Protein AF-0000000067181000 (afdb_homodimer)

pLDDT: mean 77.11, std 27.82, range [16.59, 97.94]

Foldseek 3Di:
DKDWAWAADVHTDIWIWAWDDDDQKIKIWIDDPPFIWIDIDGPVVQQVVQCVVPVPDRDDPVNCCVFRPNVPPQWDKYWDADDQGIWIKTWDADVNDIGITIDGIHTDDPVCCVVPPVLVVLVVVLVVVVVLVVVLVVLQVVVVVVVVCVVVPDDDPDCVPPDDRDDPVCCVVVPPDDDPDDPDDVVVQSVDPVSSVVSCVVSVNDDDPVPPPVPCCVVPCPVPPDPPPPDDDDDDDDDDDDDDDDDDDDDDDDDPDDDDD/DKDWAWAADVHTDIWIWAWDDDDQKIKIWIDDPPFIWIDIDGPVVQQVVQCVVPVVDRDDPVNCCVFRPNVPPQWDKYWDADDQGIWIKTWDADVNDIGITIDGIHTDDPVCCVVPPVLVVLVVVLVVVVVLVVVLVVLQVVVVVVVVCVVVPDDDPDCPPPDDRDDPVCCVVVPPDDDPDDPDDVVVQSVDPVSSVVSCVVSVNDDPPVPPPVPCCVVPCPVPPDPPPPDDDDDPDDDDDDDDDDDDDDDDDDCPDDDDD

Organism: Anopheles gambiae (NCBI:txid7165)

Sequence (522 aa):
MTDFCELTLNRKGFYGVDFSKDFDRIKCVVFDMEGLWMEELPVATLIKRQKERNPTMDCTEALIDQTLLEAGCSGNYSATIAEAGVHFTAKYYLENYPITFQFFLVPARAQGISCHYIKPLWRTVLLQYAQIRALAEELKRKDAEIAQYQAEGARLNRTSVQTVPFDEQTFRHEFPMKLPKQSIRIEHLLESSVHRGRLMKTLDIEETGMDGSAKSKARLSIPTTQSISSPSRRKKKRARILAPTDLTKQNIEYDNEEDDSMTDFCELTLNRKGFYGVDFSKDFDRIKCVVFDMEGLWMEELPVATLIKRQKERNPTMDCTEALIDQTLLEAGCSGNYSATIAEAGVHFTAKYYLENYPITFQFFLVPARAQGISCHYIKPLWRTVLLQYAQIRALAEELKRKDAEIAQYQAEGARLNRTSVQTVPFDEQTFRHEFPMKLPKQSIRIEHLLESSVHRGRLMKTLDIEETGMDGSAKSKARLSIPTTQSISSPSRRKKKRARILAPTDLTKQNIEYDNEEDDS

InterPro domains:
  IPR052287 Non-homologous end-joining factor [PTHR32235] (29-217)

Radius of gyration: 38.2 Å; Cα contacts (8 Å, |Δi|>4): 686; chains: 2; bounding box: 162×99×107 Å

Solvent-accessible surface area (backbone atoms only — not comparable to full-atom values): 31073 Å² total; per-residue (Å²): 71,36,36,64,41,74,43,46,67,99,52,78,43,66,29,35,39,26,34,44,72,61,91,62,31,36,35,44,38,38,33,51,70,64,48,46,28,36,37,75,44,44,48,67,56,53,38,51,54,35,31,74,73,38,72,85,50,87,71,48,72,67,54,46,44,54,44,64,48,60,44,60,80,66,61,47,68,48,51,42,77,47,95,81,31,34,44,33,36,43,34,36,70,57,96,85,39,79,44,65,46,77,45,70,23,28,72,52,50,58,66,49,42,14,64,46,44,49,43,45,49,51,52,49,42,53,51,43,51,51,48,43,52,52,50,54,52,52,42,52,43,49,42,49,32,51,49,47,40,45,72,73,67,47,74,72,88,69,64,87,48,62,76,78,80,84,50,70,68,58,51,67,73,62,45,58,60,54,75,65,94,59,68,46,47,62,69,61,32,58,71,35,68,66,36,42,51,51,49,31,60,77,65,62,48,50,70,73,50,75,70,62,64,78,64,69,66,69,65,70,68,60,73,73,67,76,75,72,79,73,79,78,83,75,85,84,87,76,86,74,86,73,83,83,89,81,89,75,89,89,81,92,76,91,77,88,87,81,92,86,134,69,37,37,64,41,76,43,45,66,100,52,79,43,67,30,36,38,26,33,42,72,61,92,61,30,36,35,43,38,39,33,51,70,63,49,45,29,36,39,72,45,44,49,66,57,52,38,51,56,35,32,73,75,38,71,87,49,88,69,48,70,66,54,47,44,55,43,63,48,60,45,60,80,63,62,46,69,48,51,43,78,47,96,81,31,33,42,34,37,44,33,37,69,58,96,83,40,79,44,64,45,78,45,70,24,26,72,54,51,58,67,50,42,16,64,47,44,48,45,44,50,51,53,48,41,54,52,44,50,53,47,40,53,52,49,53,51,50,42,51,45,48,42,50,32,49,50,48,40,45,72,74,68,47,73,70,88,69,63,86,49,63,73,78,80,81,50,70,67,57,52,67,74,62,45,55,59,54,74,65,95,58,67,45,47,60,70,61,32,57,71,37,68,67,36,42,52,53,48,32,60,76,66,62,48,52,70,75,52,75,71,65,62,78,65,69,68,70,66,72,68,62,71,75,66,75,77,71,78,71,77,76,81,77,78,80,80,83,79,77,84,81,80,90,88,77,94,88,83,86,79,93,84,82,83,78,86,78,85,81,132

Secondary structure (DSSP, 8-state):
-EEEEEEESSSEEEEEEEEEEETTEEEEEEE-SS-EEEEEEEHHHHHHHHHHH-TTS---HHHHIIIIITSTT--EEEEEEETTEEEEEEEEEETTEEEEEEEEEEE--HHHHIIIIIHHHHHHHHHHHHHHHHHHHHHHHHHHHHHHHHHTT---S-GGG--PPP-HHHHHHS-SEEPPP-SS-HHHHHH-HHHHHHHHHHTT-EESSTT--------------------------------------------------/-EEEEEEESSSEEEEEEEEEEETTEEEEEEE-SS-EEEEEEEHHHHHHHHHHH-TTS---HHHHIIIIITSTT--EEEEEEETTEEEEEEEEEETTEEEEEEEEEEE--HHHHIIIIIHHHHHHHHHHHHHHHHHHHHHHHHHHHHHHHHHTT---S-GGG--PPP-HHHHHHT-SEEPPP-SS-HHHHHH-HHHHHHHHHHTT-EESSTT--------------------------------------------------

Nearest PDB structures (foldseek):
  3sr2-assembly3_D  TM=6.216E-01  e=6.158E-11  Homo sapiens
  2qm4-assembly2_D  TM=6.131E-01  e=8.178E-11  Homo sapiens
  3sr2-assembly5_H  TM=6.133E-01  e=1.527E-10  Homo sapiens
  7lt3-assembly1_H  TM=6.279E-01  e=1.246E-09  Homo sapiens
  3sr2-assembly5_G  TM=6.006E-01  e=1.752E-09  Homo sapiens

Structure (mmCIF, N/CA/C/O backbone):
data_AF-0000000067181000-model_v1
#
loop_
_entity.id
_entity.type
_entity.pdbx_description
1 polymer 'XLF-like N-terminal domain-containing protein'
#
loop_
_atom_site.group_PDB
_atom_site.id
_atom_site.type_symbol
_atom_site.label_atom_id
_atom_site.label_alt_id
_atom_site.label_comp_id
_atom_site.label_asym_id
_atom_site.label_entity_id
_atom_site.label_seq_id
_atom_site.pdbx_PDB_ins_code
_atom_site.Cartn_x
_atom_site.Cartn_y
_atom_site.Cartn_z
_atom_site.occupancy
_atom_site.B_iso_or_equiv
_atom_site.auth_seq_id
_atom_site.auth_comp_id
_atom_site.auth_asym_id
_atom_site.auth_atom_id
_atom_site.pdbx_PDB_model_num
ATOM 1 N N . MET A 1 1 ? 17.562 2.486 -5.086 1 66.69 1 MET A N 1
ATOM 2 C CA . MET A 1 1 ? 16.719 3.412 -5.844 1 66.69 1 MET A CA 1
ATOM 3 C C . MET A 1 1 ? 15.75 2.656 -6.746 1 66.69 1 MET A C 1
ATOM 5 O O . MET A 1 1 ? 16.094 1.607 -7.293 1 66.69 1 MET A O 1
ATOM 9 N N . THR A 1 2 ? 14.461 2.973 -6.676 1 82.38 2 THR A N 1
ATOM 10 C CA . THR A 1 2 ? 13.438 2.297 -7.461 1 82.38 2 THR A CA 1
ATOM 11 C C . THR A 1 2 ? 12.938 3.199 -8.586 1 82.38 2 THR A C 1
ATOM 13 O O . THR A 1 2 ? 12.602 4.363 -8.359 1 82.38 2 THR A O 1
ATOM 16 N N . ASP A 1 3 ? 13.156 2.781 -9.844 1 88.31 3 ASP A N 1
ATOM 17 C CA . ASP A 1 3 ? 12.672 3.471 -11.039 1 88.31 3 ASP A CA 1
ATOM 18 C C . ASP A 1 3 ? 11.375 2.848 -11.539 1 88.31 3 ASP A C 1
ATOM 20 O O . ASP A 1 3 ? 11.078 1.688 -11.242 1 88.31 3 ASP A O 1
ATOM 24 N N . PHE A 1 4 ? 10.539 3.59 -12.203 1 91.94 4 PHE A N 1
ATOM 25 C CA . PHE A 1 4 ? 9.336 3.123 -12.875 1 91.94 4 PHE A CA 1
ATOM 26 C C . PHE A 1 4 ? 9.32 3.576 -14.336 1 91.94 4 PHE A C 1
ATOM 28 O O . PHE A 1 4 ? 8.93 4.707 -14.633 1 91.94 4 PHE A O 1
ATOM 35 N N . CYS A 1 5 ? 9.68 2.668 -15.195 1 90.44 5 CYS A N 1
ATOM 36 C CA . CYS A 1 5 ? 9.977 3.039 -16.578 1 90.44 5 CYS A CA 1
ATOM 37 C C . CYS A 1 5 ? 9.289 2.09 -17.547 1 90.44 5 CYS A C 1
ATOM 39 O O . CYS A 1 5 ? 8.703 1.089 -17.141 1 90.44 5 CYS A O 1
ATOM 41 N N . GLU A 1 6 ? 9.305 2.529 -18.766 1 92.38 6 GLU A N 1
ATOM 42 C CA . GLU A 1 6 ? 8.695 1.71 -19.812 1 92.38 6 GLU A CA 1
ATOM 43 C C . GLU A 1 6 ? 9.633 0.593 -20.266 1 92.38 6 GLU A C 1
ATOM 45 O O . GLU A 1 6 ? 10.812 0.837 -20.531 1 92.38 6 GLU A O 1
ATOM 50 N N . LEU A 1 7 ? 9.141 -0.606 -20.203 1 91.5 7 LEU A N 1
ATOM 51 C CA . LEU A 1 7 ? 9.875 -1.781 -20.672 1 91.5 7 LEU A CA 1
ATOM 52 C C . LEU A 1 7 ? 8.953 -2.725 -21.438 1 91.5 7 LEU A C 1
ATOM 54 O O . LEU A 1 7 ? 7.727 -2.584 -21.375 1 91.5 7 LEU A O 1
ATOM 58 N N . THR A 1 8 ? 9.609 -3.541 -22.219 1 87.69 8 THR A N 1
ATOM 59 C CA . THR A 1 8 ? 8.859 -4.609 -22.875 1 87.69 8 THR A CA 1
ATOM 60 C C . THR A 1 8 ? 9.305 -5.977 -22.359 1 87.69 8 THR A C 1
ATOM 62 O O . THR A 1 8 ? 10.438 -6.402 -22.609 1 87.69 8 THR A O 1
ATOM 65 N N . LEU A 1 9 ? 8.555 -6.594 -21.594 1 86.31 9 LEU A N 1
ATOM 66 C CA . LEU A 1 9 ? 8.766 -7.969 -21.156 1 86.31 9 LEU A CA 1
ATOM 67 C C . LEU A 1 9 ? 7.734 -8.906 -21.781 1 86.31 9 LEU A C 1
ATOM 69 O O . LEU A 1 9 ? 7.738 -9.125 -22.984 1 86.31 9 LEU A O 1
ATOM 73 N N . ASN A 1 10 ? 6.652 -9.312 -21.031 1 76.75 10 ASN A N 1
ATOM 74 C CA . ASN A 1 10 ? 5.539 -10.047 -21.625 1 76.75 10 ASN A CA 1
ATOM 75 C C . ASN A 1 10 ? 4.625 -9.133 -22.422 1 76.75 10 ASN A C 1
ATOM 77 O O . ASN A 1 10 ? 4.066 -9.539 -23.438 1 76.75 10 ASN A O 1
ATOM 81 N N . ARG A 1 11 ? 4.609 -7.941 -22.016 1 82.12 11 ARG A N 1
ATOM 82 C CA . ARG A 1 11 ? 3.879 -6.871 -22.688 1 82.12 11 ARG A CA 1
ATOM 83 C C . ARG A 1 11 ? 4.586 -5.531 -22.516 1 82.12 11 ARG A C 1
ATOM 85 O O . ARG A 1 11 ? 5.379 -5.359 -21.578 1 82.12 11 ARG A O 1
ATOM 92 N N . LYS A 1 12 ? 4.328 -4.75 -23.469 1 88 12 LYS A N 1
ATOM 93 C CA . LYS A 1 12 ? 4.836 -3.391 -23.328 1 88 12 LYS A CA 1
ATOM 94 C C . LYS A 1 12 ? 4.07 -2.631 -22.25 1 88 12 LYS A C 1
ATOM 96 O O . LYS A 1 12 ? 2.838 -2.65 -22.219 1 88 12 LYS A O 1
ATOM 101 N N . GLY A 1 13 ? 4.77 -2.072 -21.297 1 91.38 13 GLY A N 1
ATOM 102 C CA . GLY A 1 13 ? 4.152 -1.331 -20.203 1 91.38 13 GLY A CA 1
ATOM 103 C C . GLY A 1 13 ? 5.16 -0.734 -19.234 1 91.38 13 GLY A C 1
ATOM 104 O O . GLY A 1 13 ? 6.34 -0.604 -19.562 1 91.38 13 GLY A O 1
ATOM 105 N N . PHE A 1 14 ? 4.652 -0.234 -18.219 1 93.19 14 PHE A N 1
ATOM 106 C CA . PHE A 1 14 ? 5.52 0.352 -17.203 1 93.19 14 PHE A CA 1
ATOM 107 C C . PHE A 1 14 ? 5.922 -0.692 -16.156 1 93.19 14 PHE A C 1
ATOM 109 O O . PHE A 1 14 ? 5.09 -1.482 -15.711 1 93.19 14 PHE A O 1
ATOM 116 N N . TYR A 1 15 ? 7.191 -0.664 -15.859 1 93.31 15 TYR A N 1
ATOM 117 C CA . TYR A 1 15 ? 7.766 -1.597 -14.898 1 93.31 15 TYR A CA 1
ATOM 118 C C . TYR A 1 15 ? 8.602 -0.86 -13.852 1 93.31 15 TYR A C 1
ATOM 120 O O . TYR A 1 15 ? 9.258 0.136 -14.164 1 93.31 15 TYR A O 1
ATOM 128 N N . GLY A 1 16 ? 8.469 -1.4 -12.656 1 93.62 16 GLY A N 1
ATOM 129 C CA . GLY A 1 16 ? 9.391 -0.94 -11.633 1 93.62 16 GLY A CA 1
ATOM 130 C C . GLY A 1 16 ? 10.727 -1.659 -11.672 1 93.62 16 GLY A C 1
ATOM 131 O O . GLY A 1 16 ? 10.781 -2.865 -11.922 1 93.62 16 GLY A O 1
ATOM 132 N N . VAL A 1 17 ? 11.781 -0.922 -11.461 1 93.81 17 VAL A N 1
ATOM 133 C CA . VAL A 1 17 ? 13.125 -1.47 -11.398 1 93.81 17 VAL A CA 1
ATOM 134 C C . VAL A 1 17 ? 13.812 -1.03 -10.109 1 93.81 17 VAL A C 1
ATOM 136 O O . VAL A 1 17 ? 13.852 0.162 -9.797 1 93.81 17 VAL A O 1
ATOM 139 N N . ASP A 1 18 ? 14.242 -2.006 -9.383 1 92.75 18 ASP A N 1
ATOM 140 C CA . ASP A 1 18 ? 14.891 -1.701 -8.109 1 92.75 18 ASP A CA 1
ATOM 141 C C . ASP A 1 18 ? 16.203 -2.477 -7.957 1 92.75 18 ASP A C 1
ATOM 143 O O . ASP A 1 18 ? 16.281 -3.654 -8.312 1 92.75 18 ASP A O 1
ATOM 147 N N . PHE A 1 19 ? 17.219 -1.726 -7.5 1 93.25 19 PHE A N 1
ATOM 148 C CA . PHE A 1 19 ? 18.5 -2.334 -7.152 1 93.25 19 PHE A CA 1
ATOM 149 C C . PHE A 1 19 ? 18.812 -2.143 -5.672 1 93.25 19 PHE A C 1
ATOM 151 O O . PHE A 1 19 ? 18.656 -1.04 -5.141 1 93.25 19 PHE A O 1
ATOM 158 N N . SER A 1 20 ? 19.156 -3.213 -5.062 1 91.19 20 SER A N 1
ATOM 159 C CA . SER A 1 20 ? 19.547 -3.131 -3.656 1 91.19 20 SER A CA 1
ATOM 160 C C . SER A 1 20 ? 20.75 -4.012 -3.365 1 91.19 20 SER A C 1
ATOM 162 O O . SER A 1 20 ? 21 -4.996 -4.066 1 91.19 20 SER A O 1
ATOM 164 N N . LYS A 1 21 ? 21.516 -3.535 -2.418 1 91.75 21 LYS A N 1
ATOM 165 C CA . LYS A 1 21 ? 22.719 -4.258 -2.035 1 91.75 21 LYS A CA 1
ATOM 166 C C . LYS A 1 21 ? 22.734 -4.57 -0.542 1 91.75 21 LYS A C 1
ATOM 168 O O . LYS A 1 21 ? 22.391 -3.711 0.278 1 91.75 21 LYS A O 1
ATOM 173 N N . ASP A 1 22 ? 22.922 -5.816 -0.249 1 88.69 22 ASP A N 1
ATOM 174 C CA . ASP A 1 22 ? 23.109 -6.262 1.129 1 88.69 22 ASP A CA 1
ATOM 175 C C . ASP A 1 22 ? 24.469 -6.918 1.321 1 88.69 22 ASP A C 1
ATOM 177 O O . ASP A 1 22 ? 24.656 -8.094 0.997 1 88.69 22 ASP A O 1
ATOM 181 N N . PHE A 1 23 ? 25.328 -6.168 1.879 1 88.56 23 PHE A N 1
ATOM 182 C CA . PHE A 1 23 ? 26.703 -6.602 2.09 1 88.56 23 PHE A CA 1
ATOM 183 C C . PHE A 1 23 ? 27.375 -6.973 0.766 1 88.56 23 PHE A C 1
ATOM 185 O O . PHE A 1 23 ? 27.656 -6.102 -0.055 1 88.56 23 PHE A O 1
ATOM 192 N N . ASP A 1 24 ? 27.5 -8.266 0.469 1 92.56 24 ASP A N 1
ATOM 193 C CA . ASP A 1 24 ? 28.25 -8.656 -0.72 1 92.56 24 ASP A CA 1
ATOM 194 C C . ASP A 1 24 ? 27.328 -9.211 -1.801 1 92.56 24 ASP A C 1
ATOM 196 O O . ASP A 1 24 ? 27.797 -9.82 -2.766 1 92.56 24 ASP A O 1
ATOM 200 N N . ARG A 1 25 ? 26.109 -8.961 -1.598 1 95.56 25 ARG A N 1
ATOM 201 C CA . ARG A 1 25 ? 25.156 -9.461 -2.588 1 95.56 25 ARG A CA 1
ATOM 202 C C . ARG A 1 25 ? 24.312 -8.32 -3.152 1 95.56 25 ARG A C 1
ATOM 204 O O . ARG A 1 25 ? 23.922 -7.398 -2.424 1 95.56 25 ARG A O 1
ATOM 211 N N . ILE A 1 26 ? 24.094 -8.406 -4.453 1 95.25 26 ILE A N 1
ATOM 212 C CA . ILE A 1 26 ? 23.281 -7.395 -5.129 1 95.25 26 ILE A CA 1
ATOM 213 C C . ILE A 1 26 ? 22.016 -8.039 -5.691 1 95.25 26 ILE A C 1
ATOM 215 O O . ILE A 1 26 ? 22.062 -9.172 -6.184 1 95.25 26 ILE A O 1
ATOM 219 N N . LYS A 1 27 ? 20.969 -7.312 -5.535 1 94.81 27 LYS A N 1
ATOM 220 C CA . LYS A 1 27 ? 19.656 -7.789 -5.992 1 94.81 27 LYS A CA 1
ATOM 221 C C . LYS A 1 27 ? 19.062 -6.848 -7.031 1 94.81 27 LYS A C 1
ATOM 223 O O . LYS A 1 27 ? 19.125 -5.625 -6.879 1 94.81 27 LYS A O 1
ATOM 228 N N . CYS A 1 28 ? 18.625 -7.438 -8.102 1 95.75 28 CYS A N 1
ATOM 229 C CA . CYS A 1 28 ? 17.844 -6.719 -9.102 1 95.75 28 CYS A CA 1
ATOM 230 C C . CYS A 1 28 ? 16.406 -7.223 -9.133 1 95.75 28 CYS A C 1
ATOM 232 O O . CYS A 1 28 ? 16.172 -8.422 -9.281 1 95.75 28 CYS A O 1
ATOM 234 N N . VAL A 1 29 ? 15.508 -6.277 -8.992 1 95.25 29 VAL A N 1
ATOM 235 C CA . VAL A 1 29 ? 14.086 -6.633 -8.992 1 95.25 29 VAL A CA 1
ATOM 236 C C . VAL A 1 29 ? 13.359 -5.812 -10.055 1 95.25 29 VAL A C 1
ATOM 238 O O . VAL A 1 29 ? 13.508 -4.59 -10.117 1 95.25 29 VAL A O 1
ATOM 241 N N . VAL A 1 30 ? 12.656 -6.488 -10.891 1 94.88 30 VAL A N 1
ATOM 242 C CA . VAL A 1 30 ? 11.758 -5.859 -11.852 1 94.88 30 VAL A CA 1
ATOM 243 C C . VAL A 1 30 ? 10.328 -6.32 -11.602 1 94.88 30 VAL A C 1
ATOM 245 O O . VAL A 1 30 ? 10.07 -7.516 -11.438 1 94.88 30 VAL A O 1
ATOM 248 N N . PHE A 1 31 ? 9.398 -5.336 -11.508 1 93.38 31 PHE A N 1
ATOM 249 C CA . PHE A 1 31 ? 8.039 -5.738 -11.156 1 93.38 31 PHE A CA 1
ATOM 250 C C . PHE A 1 31 ? 7.02 -4.879 -11.891 1 93.38 31 PHE A C 1
ATOM 252 O O . PHE A 1 31 ? 7.324 -3.758 -12.312 1 93.38 31 PHE A O 1
ATOM 259 N N . ASP A 1 32 ? 5.879 -5.41 -12.141 1 91.75 32 ASP A N 1
ATOM 260 C CA . ASP A 1 32 ? 4.684 -4.691 -12.562 1 91.75 32 ASP A CA 1
ATOM 261 C C . ASP A 1 32 ? 3.486 -5.043 -11.68 1 91.75 32 ASP A C 1
ATOM 263 O O . ASP A 1 32 ? 3.656 -5.441 -10.523 1 91.75 32 ASP A O 1
ATOM 267 N N . MET A 1 33 ? 2.301 -4.863 -12.164 1 90.25 33 MET A N 1
ATOM 268 C CA . MET A 1 33 ? 1.128 -5.105 -11.328 1 90.25 33 MET A CA 1
ATOM 269 C C . MET A 1 33 ? 0.78 -6.59 -11.289 1 90.25 33 MET A C 1
ATOM 271 O O . MET A 1 33 ? -0.049 -7.016 -10.484 1 90.25 33 MET A O 1
ATOM 275 N N . GLU A 1 34 ? 1.472 -7.375 -12.047 1 88.81 34 GLU A N 1
ATOM 276 C CA . GLU A 1 34 ? 1.047 -8.766 -12.188 1 88.81 34 GLU A CA 1
ATOM 277 C C . GLU A 1 34 ? 2.158 -9.727 -11.789 1 88.81 34 GLU A C 1
ATOM 279 O O . GLU A 1 34 ? 1.902 -10.906 -11.523 1 88.81 34 GLU A O 1
ATOM 284 N N . GLY A 1 35 ? 3.342 -9.156 -11.766 1 88.81 35 GLY A N 1
ATOM 285 C CA . GLY A 1 35 ? 4.43 -10.086 -11.492 1 88.81 35 GLY A CA 1
ATOM 286 C C . GLY A 1 35 ? 5.699 -9.398 -11.039 1 88.81 35 GLY A C 1
ATOM 287 O O . GLY A 1 35 ? 5.773 -8.164 -11.016 1 88.81 35 GLY A O 1
ATOM 288 N N . LEU A 1 36 ? 6.641 -10.328 -10.633 1 93.5 36 LEU A N 1
ATOM 289 C CA . LEU A 1 36 ? 7.941 -9.898 -10.125 1 93.5 36 LEU A CA 1
ATOM 290 C C . LEU A 1 36 ? 9.047 -10.812 -10.641 1 93.5 36 LEU A C 1
ATOM 292 O O . LEU A 1 36 ? 8.891 -12.039 -10.656 1 93.5 36 LEU A O 1
ATOM 296 N N . TRP A 1 37 ? 10.094 -10.219 -11.188 1 95.31 37 TRP A N 1
ATOM 297 C CA . TRP A 1 37 ? 11.297 -10.922 -11.625 1 95.31 37 TRP A CA 1
ATOM 298 C C . TRP A 1 37 ? 12.516 -10.469 -10.836 1 95.31 37 TRP A C 1
ATOM 300 O O . TRP A 1 37 ? 12.672 -9.281 -10.547 1 95.31 37 TRP A O 1
ATOM 310 N N . MET A 1 38 ? 13.32 -11.438 -10.508 1 96 38 MET A N 1
ATOM 311 C CA . MET A 1 38 ? 14.43 -10.992 -9.68 1 96 38 MET A CA 1
ATOM 312 C C . MET A 1 38 ? 15.641 -11.914 -9.836 1 96 38 MET A C 1
ATOM 314 O O . MET A 1 38 ? 15.492 -13.062 -10.258 1 96 38 MET A O 1
ATOM 318 N N . GLU A 1 39 ? 16.75 -11.438 -9.602 1 97.06 39 GLU A N 1
ATOM 319 C CA . GLU A 1 39 ? 18.016 -12.148 -9.445 1 97.06 39 GLU A CA 1
ATOM 320 C C . GLU A 1 39 ? 18.844 -11.555 -8.305 1 97.06 39 GLU A C 1
ATOM 322 O O . GLU A 1 39 ? 18.906 -10.328 -8.156 1 97.06 39 GLU A O 1
ATOM 327 N N . GLU A 1 40 ? 19.391 -12.406 -7.523 1 95.75 40 GLU A N 1
ATOM 328 C CA . GLU A 1 40 ? 20.344 -12.016 -6.484 1 95.75 40 GLU A CA 1
ATOM 329 C C . GLU A 1 40 ? 21.672 -12.758 -6.648 1 95.75 40 GLU A C 1
ATOM 331 O O . GLU A 1 40 ? 21.703 -13.984 -6.77 1 95.75 40 GLU A O 1
ATOM 336 N N . LEU A 1 41 ? 22.75 -12.07 -6.699 1 96.94 41 LEU A N 1
ATOM 337 C CA . LEU A 1 41 ? 24.047 -12.68 -6.922 1 96.94 41 LEU A CA 1
ATOM 338 C C . LEU A 1 41 ? 25.141 -11.914 -6.176 1 96.94 41 LEU A C 1
ATOM 340 O O . LEU A 1 41 ? 24.953 -10.75 -5.828 1 96.94 41 LEU A O 1
ATOM 344 N N . PRO A 1 42 ? 26.25 -12.602 -5.867 1 97.06 42 PRO A N 1
ATOM 345 C CA . PRO A 1 42 ? 27.375 -11.875 -5.297 1 97.06 42 PRO A CA 1
ATOM 346 C C . PRO A 1 42 ? 27.891 -10.766 -6.215 1 97.06 42 PRO A C 1
ATOM 348 O O . PRO A 1 42 ? 27.906 -10.93 -7.438 1 97.06 42 PRO A O 1
ATOM 351 N N . VAL A 1 43 ? 28.312 -9.711 -5.59 1 96.06 43 VAL A N 1
ATOM 352 C CA . VAL A 1 43 ? 28.844 -8.578 -6.34 1 96.06 43 VAL A CA 1
ATOM 353 C C . VAL A 1 43 ? 30 -9.047 -7.23 1 96.06 43 VAL A C 1
ATOM 355 O O . VAL A 1 43 ? 30.125 -8.602 -8.367 1 96.06 43 VAL A O 1
ATOM 358 N N . ALA A 1 44 ? 30.766 -9.984 -6.789 1 95 44 ALA A N 1
ATOM 359 C CA . ALA A 1 44 ? 31.906 -10.523 -7.539 1 95 44 ALA A CA 1
ATOM 360 C C . ALA A 1 44 ? 31.438 -11.18 -8.836 1 95 44 ALA A C 1
ATOM 362 O O . ALA A 1 44 ? 32.125 -11.094 -9.859 1 95 44 ALA A O 1
ATOM 363 N N . THR A 1 45 ? 30.328 -11.883 -8.758 1 96.12 45 THR A N 1
ATOM 364 C CA . THR A 1 45 ? 29.781 -12.555 -9.938 1 96.12 45 THR A CA 1
ATOM 365 C C . THR A 1 45 ? 29.344 -11.531 -10.977 1 96.12 45 THR A C 1
ATOM 367 O O . THR A 1 45 ? 29.531 -11.734 -12.18 1 96.12 45 THR A O 1
ATOM 370 N N . LEU A 1 46 ? 28.719 -10.453 -10.523 1 95.62 46 LEU A N 1
ATOM 371 C CA . LEU A 1 46 ? 28.297 -9.398 -11.438 1 95.62 46 LEU A CA 1
ATOM 372 C C . LEU A 1 46 ? 29.5 -8.758 -12.125 1 95.62 46 LEU A C 1
ATOM 374 O O . LEU A 1 46 ? 29.453 -8.477 -13.328 1 95.62 46 LEU A O 1
ATOM 378 N N . ILE A 1 47 ? 30.609 -8.531 -11.359 1 93.19 47 ILE A N 1
ATOM 379 C CA . ILE A 1 47 ? 31.844 -7.965 -11.891 1 93.19 47 ILE A CA 1
ATOM 380 C C . ILE A 1 47 ? 32.406 -8.898 -12.953 1 93.19 47 ILE A C 1
ATOM 382 O O . ILE A 1 47 ? 32.844 -8.445 -14.023 1 93.19 47 ILE A O 1
ATOM 386 N N . LYS A 1 48 ? 32.406 -10.18 -12.695 1 93.44 48 LYS A N 1
ATOM 387 C CA . LYS A 1 48 ? 32.906 -11.164 -13.648 1 93.44 48 LYS A CA 1
ATOM 388 C C . LYS A 1 48 ? 32.094 -11.156 -14.93 1 93.44 48 LYS A C 1
ATOM 390 O O . LYS A 1 48 ? 32.625 -11.211 -16.031 1 93.44 48 LYS A O 1
ATOM 395 N N . ARG A 1 49 ? 30.719 -11.078 -14.758 1 92.94 49 ARG A N 1
ATOM 396 C CA . ARG A 1 49 ? 29.812 -11.023 -15.906 1 92.94 49 ARG A CA 1
ATOM 397 C C . ARG A 1 49 ? 30.109 -9.812 -16.781 1 92.94 49 ARG A C 1
ATOM 399 O O . ARG A 1 49 ? 30.094 -9.906 -18.016 1 92.94 49 ARG A O 1
ATOM 406 N N . GLN A 1 50 ? 30.328 -8.711 -16.125 1 89.31 50 GLN A N 1
ATOM 407 C CA . GLN A 1 50 ? 30.625 -7.473 -16.844 1 89.31 50 GLN A CA 1
ATOM 408 C C . GLN A 1 50 ? 31.969 -7.578 -17.578 1 89.31 50 GLN A C 1
ATOM 410 O O . GLN A 1 50 ? 32.094 -7.125 -18.719 1 89.31 50 GLN A O 1
ATOM 415 N N . LYS A 1 51 ? 32.969 -8.156 -16.953 1 86.5 51 LYS A N 1
ATOM 416 C CA . LYS A 1 51 ? 34.312 -8.312 -17.531 1 86.5 51 LYS A CA 1
ATOM 417 C C . LYS A 1 51 ? 34.281 -9.227 -18.75 1 86.5 51 LYS A C 1
ATOM 419 O O . LYS A 1 51 ? 35 -9.008 -19.719 1 86.5 51 LYS A O 1
ATOM 424 N N . GLU A 1 52 ? 33.531 -10.195 -18.703 1 88.62 52 GLU A N 1
ATOM 425 C CA . GLU A 1 52 ? 33.375 -11.125 -19.828 1 88.62 52 GLU A CA 1
ATOM 426 C C . GLU A 1 52 ? 32.781 -10.438 -21.047 1 88.62 52 GLU A C 1
ATOM 428 O O . GLU A 1 52 ? 33.094 -10.75 -22.188 1 88.62 52 GLU A O 1
ATOM 433 N N . ARG A 1 53 ? 31.906 -9.508 -20.781 1 84.31 53 ARG A N 1
ATOM 434 C CA . ARG A 1 53 ? 31.234 -8.789 -21.859 1 84.31 53 ARG A CA 1
ATOM 435 C C . ARG A 1 53 ? 32.094 -7.648 -22.375 1 84.31 53 ARG A C 1
ATOM 437 O O . ARG A 1 53 ? 32.125 -7.375 -23.578 1 84.31 53 ARG A O 1
ATOM 444 N N . ASN A 1 54 ? 32.688 -6.93 -21.438 1 81.56 54 ASN A N 1
ATOM 445 C CA . ASN A 1 54 ? 33.594 -5.832 -21.781 1 81.56 54 ASN A CA 1
ATOM 446 C C . ASN A 1 54 ? 34.938 -5.953 -21.062 1 81.56 54 ASN A C 1
ATOM 448 O O . ASN A 1 54 ? 35.125 -5.312 -20.031 1 81.56 54 ASN A O 1
ATOM 452 N N . PRO A 1 55 ? 35.844 -6.648 -21.641 1 78.56 55 PRO A N 1
ATOM 453 C CA . PRO A 1 55 ? 37.125 -6.914 -20.984 1 78.56 55 PRO A CA 1
ATOM 454 C C . PRO A 1 55 ? 37.969 -5.648 -20.781 1 78.56 55 PRO A C 1
ATOM 456 O O . PRO A 1 55 ? 38.844 -5.621 -19.938 1 78.56 55 PRO A O 1
ATOM 459 N N . THR A 1 56 ? 37.625 -4.629 -21.469 1 79.75 56 THR A N 1
ATOM 460 C CA . THR A 1 56 ? 38.438 -3.42 -21.422 1 79.75 56 THR A CA 1
ATOM 461 C C . THR A 1 56 ? 38.031 -2.537 -20.25 1 79.75 56 THR A C 1
ATOM 463 O O . THR A 1 56 ? 38.781 -1.645 -19.844 1 79.75 56 THR A O 1
ATOM 466 N N . MET A 1 57 ? 36.969 -2.854 -19.734 1 75.44 57 MET A N 1
ATOM 467 C CA . MET A 1 57 ? 36.469 -2.008 -18.656 1 75.44 57 MET A CA 1
ATOM 468 C C . MET A 1 57 ? 36.688 -2.656 -17.297 1 75.44 57 MET A C 1
ATOM 470 O O . MET A 1 57 ? 36.375 -3.84 -17.109 1 75.44 57 MET A O 1
ATOM 474 N N . ASP A 1 58 ? 37.344 -1.904 -16.422 1 81.62 58 ASP A N 1
ATOM 475 C CA . ASP A 1 58 ? 37.5 -2.385 -15.047 1 81.62 58 ASP A CA 1
ATOM 476 C C . ASP A 1 58 ? 36.281 -2.055 -14.211 1 81.62 58 ASP A C 1
ATOM 478 O O . ASP A 1 58 ? 36.031 -0.896 -13.859 1 81.62 58 ASP A O 1
ATOM 482 N N . CYS A 1 59 ? 35.562 -3.068 -14.047 1 83.94 59 CYS A N 1
ATOM 483 C CA . CYS A 1 59 ? 34.375 -2.91 -13.211 1 83.94 59 CYS A CA 1
ATOM 484 C C . CYS A 1 59 ? 34.688 -3.174 -11.75 1 83.94 59 CYS A C 1
ATOM 486 O O . CYS A 1 59 ? 35.25 -4.219 -11.406 1 83.94 59 CYS A O 1
ATOM 488 N N . THR A 1 60 ? 34.531 -2.158 -10.867 1 89.88 60 THR A N 1
ATOM 489 C CA . THR A 1 60 ? 34.75 -2.277 -9.438 1 89.88 60 THR A CA 1
ATOM 490 C C . THR A 1 60 ? 33.438 -2.189 -8.656 1 89.88 60 THR A C 1
ATOM 492 O O . THR A 1 60 ? 32.406 -1.827 -9.211 1 89.88 60 THR A O 1
ATOM 495 N N . GLU A 1 61 ? 33.531 -2.6 -7.422 1 91.62 61 GLU A N 1
ATOM 496 C CA . GLU A 1 61 ? 32.375 -2.471 -6.547 1 91.62 61 GLU A CA 1
ATOM 497 C C . GLU A 1 61 ? 31.953 -1.015 -6.41 1 91.62 61 GLU A C 1
ATOM 499 O O . GLU A 1 61 ? 30.75 -0.722 -6.312 1 91.62 61 GLU A O 1
ATOM 504 N N . ALA A 1 62 ? 32.875 -0.177 -6.395 1 90.19 62 ALA A N 1
ATOM 505 C CA . ALA A 1 62 ? 32.594 1.25 -6.297 1 90.19 62 ALA A CA 1
ATOM 506 C C . ALA A 1 62 ? 31.781 1.724 -7.5 1 90.19 62 ALA A C 1
ATOM 508 O O . ALA A 1 62 ? 30.891 2.57 -7.359 1 90.19 62 ALA A O 1
ATOM 509 N N . LEU A 1 63 ? 32.125 1.228 -8.609 1 89.56 63 LEU A N 1
ATOM 510 C CA . LEU A 1 63 ? 31.391 1.593 -9.82 1 89.56 63 LEU A CA 1
ATOM 511 C C . LEU A 1 63 ? 29.953 1.114 -9.758 1 89.56 63 LEU A C 1
ATOM 513 O O . LEU A 1 63 ? 29.031 1.822 -10.195 1 89.56 63 LEU A O 1
ATOM 517 N N . ILE A 1 64 ? 29.812 -0.04 -9.273 1 92 64 ILE A N 1
ATOM 518 C CA . ILE A 1 64 ? 28.484 -0.61 -9.102 1 92 64 ILE A CA 1
ATOM 519 C C . ILE A 1 64 ? 27.672 0.261 -8.141 1 92 64 ILE A C 1
ATOM 521 O O . ILE A 1 64 ? 26.516 0.595 -8.43 1 92 64 ILE A O 1
ATOM 525 N N . ASP A 1 65 ? 28.203 0.652 -7.09 1 92.06 65 ASP A N 1
ATOM 526 C CA . ASP A 1 65 ? 27.516 1.506 -6.125 1 92.06 65 ASP A CA 1
ATOM 527 C C . ASP A 1 65 ? 27.156 2.85 -6.746 1 92.06 65 ASP A C 1
ATOM 529 O O . ASP A 1 65 ? 26.031 3.336 -6.566 1 92.06 65 ASP A O 1
ATOM 533 N N . GLN A 1 66 ? 28.031 3.4 -7.523 1 90.38 66 GLN A N 1
ATOM 534 C CA . GLN A 1 66 ? 27.828 4.715 -8.125 1 90.38 66 GLN A CA 1
ATOM 535 C C . GLN A 1 66 ? 26.766 4.672 -9.211 1 90.38 66 GLN A C 1
ATOM 537 O O . GLN A 1 66 ? 26.125 5.684 -9.5 1 90.38 66 GLN A O 1
ATOM 542 N N . THR A 1 67 ? 26.531 3.559 -9.797 1 91.62 67 THR A N 1
ATOM 543 C CA . THR A 1 67 ? 25.594 3.434 -10.898 1 91.62 67 THR A CA 1
ATOM 544 C C . THR A 1 67 ? 24.266 2.852 -10.422 1 91.62 67 THR A C 1
ATOM 546 O O . THR A 1 67 ? 23.328 3.594 -10.109 1 91.62 67 THR A O 1
ATOM 549 N N . LEU A 1 68 ? 24.266 1.584 -10.086 1 92 68 LEU A N 1
ATOM 550 C CA . LEU A 1 68 ? 23.062 0.833 -9.789 1 92 68 LEU A CA 1
ATOM 551 C C . LEU A 1 68 ? 22.391 1.348 -8.516 1 92 68 LEU A C 1
ATOM 553 O O . LEU A 1 68 ? 21.172 1.327 -8.398 1 92 68 LEU A O 1
ATOM 557 N N . LEU A 1 69 ? 23.172 1.839 -7.594 1 89.94 69 LEU A N 1
ATOM 558 C CA . LEU A 1 69 ? 22.609 2.135 -6.285 1 89.94 69 LEU A CA 1
ATOM 559 C C . LEU A 1 69 ? 22.469 3.639 -6.078 1 89.94 69 LEU A C 1
ATOM 561 O O . LEU A 1 69 ? 21.531 4.094 -5.41 1 89.94 69 LEU A O 1
ATOM 565 N N . GLU A 1 70 ? 23.328 4.402 -6.691 1 87.5 70 GLU A N 1
ATOM 566 C CA . GLU A 1 70 ? 23.375 5.812 -6.312 1 87.5 70 GLU A CA 1
ATOM 567 C C . GLU A 1 70 ? 23 6.715 -7.484 1 87.5 70 GLU A C 1
ATOM 569 O O . GLU A 1 70 ? 22.703 7.895 -7.293 1 87.5 70 GLU A O 1
ATOM 574 N N . ALA A 1 71 ? 22.938 6.215 -8.68 1 81.69 71 ALA A N 1
ATOM 575 C CA . ALA A 1 71 ? 22.781 7.055 -9.867 1 81.69 71 ALA A CA 1
ATOM 576 C C . ALA A 1 71 ? 21.328 7.449 -10.062 1 81.69 71 ALA A C 1
ATOM 578 O O . ALA A 1 71 ? 21 8.164 -11.016 1 81.69 71 ALA A O 1
ATOM 579 N N . GLY A 1 72 ? 20.438 7.02 -9.195 1 77 72 GLY A N 1
ATOM 580 C CA . GLY A 1 72 ? 19.031 7.387 -9.336 1 77 72 GLY A CA 1
ATOM 581 C C . GLY A 1 72 ? 18.375 6.777 -10.555 1 77 72 GLY A C 1
ATOM 582 O O . GLY A 1 72 ? 18.594 5.602 -10.859 1 77 72 GLY A O 1
ATOM 583 N N . CYS A 1 73 ? 17.547 7.578 -11.227 1 78.81 73 CYS A N 1
ATOM 584 C CA . CYS A 1 73 ? 16.797 7.09 -12.367 1 78.81 73 CYS A CA 1
ATOM 585 C C . CYS A 1 73 ? 17.484 7.473 -13.68 1 78.81 73 CYS A C 1
ATOM 587 O O . CYS A 1 73 ? 16.812 7.859 -14.641 1 78.81 73 CYS A O 1
ATOM 589 N N . SER A 1 74 ? 18.766 7.348 -13.695 1 81.06 74 SER A N 1
ATOM 590 C CA . SER A 1 74 ? 19.516 7.754 -14.875 1 81.06 74 SER A CA 1
ATOM 591 C C . SER A 1 74 ? 19.844 6.559 -15.758 1 81.06 74 SER A C 1
ATOM 593 O O . SER A 1 74 ? 20.391 6.719 -16.859 1 81.06 74 SER A O 1
ATOM 595 N N . GLY A 1 75 ? 19.5 5.477 -15.344 1 89.5 75 GLY A N 1
ATOM 596 C CA . GLY A 1 75 ? 19.812 4.273 -16.094 1 89.5 75 GLY A CA 1
ATOM 597 C C . GLY A 1 75 ? 18.891 4.055 -17.281 1 89.5 75 GLY A C 1
ATOM 598 O O . GLY A 1 75 ? 17.719 4.453 -17.25 1 89.5 75 GLY A O 1
ATOM 599 N N . ASN A 1 76 ? 19.484 3.492 -18.344 1 92.12 76 ASN A N 1
ATOM 600 C CA . ASN A 1 76 ? 18.703 2.982 -19.469 1 92.12 76 ASN A CA 1
ATOM 601 C C . ASN A 1 76 ? 18.531 1.469 -19.391 1 92.12 76 ASN A C 1
ATOM 603 O O . ASN A 1 76 ? 19.516 0.724 -19.375 1 92.12 76 ASN A O 1
ATOM 607 N N . TYR A 1 77 ? 17.312 1.072 -19.438 1 94.81 77 TYR A N 1
ATOM 608 C CA . TYR A 1 77 ? 17.031 -0.337 -19.188 1 94.81 77 TYR A CA 1
ATOM 609 C C . TYR A 1 77 ? 16.453 -1.008 -20.422 1 94.81 77 TYR A C 1
ATOM 611 O O . TYR A 1 77 ? 15.75 -0.371 -21.203 1 94.81 77 TYR A O 1
ATOM 619 N N . SER A 1 78 ? 16.781 -2.207 -20.562 1 94.06 78 SER A N 1
ATOM 620 C CA . SER A 1 78 ? 16.188 -3.057 -21.609 1 94.06 78 SER A CA 1
ATOM 621 C C . SER A 1 78 ? 16.016 -4.488 -21.109 1 94.06 78 SER A C 1
ATOM 623 O O . SER A 1 78 ? 16.734 -4.938 -20.219 1 94.06 78 SER A O 1
ATOM 625 N N . ALA A 1 79 ? 15.016 -5.145 -21.688 1 94.06 79 ALA A N 1
ATOM 626 C CA . ALA A 1 79 ? 14.703 -6.508 -21.266 1 94.06 79 ALA A CA 1
ATOM 627 C C . ALA A 1 79 ? 14.336 -7.379 -22.469 1 94.06 79 ALA A C 1
ATOM 629 O O . ALA A 1 79 ? 13.672 -6.914 -23.391 1 94.06 79 ALA A O 1
ATOM 630 N N . THR A 1 80 ? 14.797 -8.586 -22.469 1 92.19 80 THR A N 1
ATOM 631 C CA . THR A 1 80 ? 14.461 -9.578 -23.484 1 92.19 80 THR A CA 1
ATOM 632 C C . THR A 1 80 ? 14.023 -10.883 -22.844 1 92.19 80 THR A C 1
ATOM 634 O O . THR A 1 80 ? 14.641 -11.344 -21.875 1 92.19 80 THR A O 1
ATOM 637 N N . ILE A 1 81 ? 12.961 -11.414 -23.406 1 90.81 81 ILE A N 1
ATOM 638 C CA . ILE A 1 81 ? 12.461 -12.672 -22.875 1 90.81 81 ILE A CA 1
ATOM 639 C C . ILE A 1 81 ? 13.391 -13.812 -23.281 1 90.81 81 ILE A C 1
ATOM 641 O O . ILE A 1 81 ? 13.844 -13.875 -24.422 1 90.81 81 ILE A O 1
ATOM 645 N N . ALA A 1 82 ? 13.695 -14.633 -22.266 1 91.06 82 ALA A N 1
ATOM 646 C CA . ALA A 1 82 ? 14.547 -15.805 -22.5 1 91.06 82 ALA A CA 1
ATOM 647 C C . ALA A 1 82 ? 13.844 -17.078 -22.047 1 91.06 82 ALA A C 1
ATOM 649 O O . ALA A 1 82 ? 12.758 -17.031 -21.469 1 91.06 82 ALA A O 1
ATOM 650 N N . GLU A 1 83 ? 14.398 -18.188 -22.297 1 88 83 GLU A N 1
ATOM 651 C CA . GLU A 1 83 ? 13.82 -19.5 -22 1 88 83 GLU A CA 1
ATOM 652 C C . GLU A 1 83 ? 13.5 -19.625 -20.516 1 88 83 GLU A C 1
ATOM 654 O O . GLU A 1 83 ? 12.422 -20.078 -20.141 1 88 83 GLU A O 1
ATOM 659 N N . ALA A 1 84 ? 14.383 -19.234 -19.688 1 87.44 84 ALA A N 1
ATOM 660 C CA . ALA A 1 84 ? 14.242 -19.484 -18.25 1 87.44 84 ALA A CA 1
ATOM 661 C C . ALA A 1 84 ? 13.82 -18.203 -17.531 1 87.44 84 ALA A C 1
ATOM 663 O O . ALA A 1 84 ? 13.727 -18.188 -16.297 1 87.44 84 ALA A O 1
ATOM 664 N N . GLY A 1 85 ? 13.633 -17.219 -18.375 1 91.88 85 GLY A N 1
ATOM 665 C CA . GLY A 1 85 ? 13.305 -15.969 -17.703 1 91.88 85 GLY A CA 1
ATOM 666 C C . GLY A 1 85 ? 13.5 -14.742 -18.578 1 91.88 85 GLY A C 1
ATOM 667 O O . GLY A 1 85 ? 13.047 -14.711 -19.719 1 91.88 85 GLY A O 1
ATOM 668 N N . VAL A 1 86 ? 14.086 -13.695 -17.953 1 94.19 86 VAL A N 1
ATOM 669 C CA . VAL A 1 86 ? 14.242 -12.414 -18.641 1 94.19 86 VAL A CA 1
ATOM 670 C C . VAL A 1 86 ? 15.703 -11.969 -18.562 1 94.19 86 VAL A C 1
ATOM 672 O O . VAL A 1 86 ? 16.312 -11.977 -17.484 1 94.19 86 VAL A O 1
ATOM 675 N N . HIS A 1 87 ? 16.266 -11.703 -19.688 1 95.5 87 HIS A N 1
ATOM 676 C CA . HIS A 1 87 ? 17.562 -11.031 -19.703 1 95.5 87 HIS A CA 1
ATOM 677 C C . HIS A 1 87 ? 17.391 -9.523 -19.594 1 95.5 87 HIS A C 1
ATOM 679 O O . HIS A 1 87 ? 16.828 -8.883 -20.484 1 95.5 87 HIS A O 1
ATOM 685 N N . PHE A 1 88 ? 17.906 -8.977 -18.547 1 96.31 88 PHE A N 1
ATOM 686 C CA . PHE A 1 88 ? 17.734 -7.566 -18.219 1 96.31 88 PHE A CA 1
ATOM 687 C C . PHE A 1 88 ? 19.062 -6.832 -18.281 1 96.31 88 PHE A C 1
ATOM 689 O O . PHE A 1 88 ? 20.062 -7.316 -17.75 1 96.31 88 PHE A O 1
ATOM 696 N N . THR A 1 89 ? 19.062 -5.645 -18.922 1 95.31 89 THR A N 1
ATOM 697 C CA . THR A 1 89 ? 20.281 -4.867 -19.047 1 95.31 89 THR A CA 1
ATOM 698 C C . THR A 1 89 ? 20.078 -3.449 -18.531 1 95.31 89 THR A C 1
ATOM 700 O O . THR A 1 89 ? 19.078 -2.801 -18.828 1 95.31 89 THR A O 1
ATOM 703 N N . ALA A 1 90 ? 20.969 -3.018 -17.703 1 94.75 90 ALA A N 1
ATOM 704 C CA . ALA A 1 90 ? 21.031 -1.643 -17.203 1 94.75 90 ALA A CA 1
ATOM 705 C C . ALA A 1 90 ? 22.281 -0.929 -17.719 1 94.75 90 ALA A C 1
ATOM 707 O O . ALA A 1 90 ? 23.406 -1.352 -17.438 1 94.75 90 ALA A O 1
ATOM 708 N N . LYS A 1 91 ? 22.031 0.142 -18.453 1 93.06 91 LYS A N 1
ATOM 709 C CA . LYS A 1 91 ? 23.141 0.885 -19.062 1 93.06 91 LYS A CA 1
ATOM 710 C C . LYS A 1 91 ? 23.266 2.277 -18.438 1 93.06 91 LYS A C 1
ATOM 712 O O . LYS A 1 91 ? 22.266 2.984 -18.281 1 93.06 91 LYS A O 1
ATOM 717 N N . TYR A 1 92 ? 24.484 2.598 -18 1 91.44 92 TYR A N 1
ATOM 718 C CA . TYR A 1 92 ? 24.797 3.914 -17.453 1 91.44 92 TYR A CA 1
ATOM 719 C C . TYR A 1 92 ? 25.922 4.574 -18.234 1 91.44 92 TYR A C 1
ATOM 721 O O . TYR A 1 92 ? 26.734 3.893 -18.859 1 91.44 92 TYR A O 1
ATOM 729 N N . TYR A 1 93 ? 25.922 5.883 -18.266 1 89.12 93 TYR A N 1
ATOM 730 C CA . TYR A 1 93 ? 27.016 6.637 -18.875 1 89.12 93 TYR A CA 1
ATOM 731 C C . TYR A 1 93 ? 27.797 7.422 -17.828 1 89.12 93 TYR A C 1
ATOM 733 O O . TYR A 1 93 ? 27.25 8.297 -17.156 1 89.12 93 TYR A O 1
ATOM 741 N N . LEU A 1 94 ? 28.969 6.934 -17.5 1 82.69 94 LEU A N 1
ATOM 742 C CA . LEU A 1 94 ? 29.875 7.668 -16.625 1 82.69 94 LEU A CA 1
ATOM 743 C C . LEU A 1 94 ? 30.938 8.398 -17.422 1 82.69 94 LEU A C 1
ATOM 745 O O . LEU A 1 94 ? 31.797 7.77 -18.031 1 82.69 94 LEU A O 1
ATOM 749 N N . GLU A 1 95 ? 30.984 9.75 -17.312 1 81.75 95 GLU A N 1
ATOM 750 C CA . GLU A 1 95 ? 31.922 10.57 -18.062 1 81.75 95 GLU A CA 1
ATOM 751 C C . GLU A 1 95 ? 31.969 10.156 -19.531 1 81.75 95 GLU A C 1
ATOM 753 O O . GLU A 1 95 ? 33.062 9.953 -20.094 1 81.75 95 GLU A O 1
ATOM 758 N N . ASN A 1 96 ? 30.828 9.805 -20.109 1 81.25 96 ASN A N 1
ATOM 759 C CA . ASN A 1 96 ? 30.609 9.484 -21.516 1 81.25 96 ASN A CA 1
ATOM 760 C C . ASN A 1 96 ? 31.047 8.055 -21.844 1 81.25 96 ASN A C 1
ATOM 762 O O . ASN A 1 96 ? 31.188 7.703 -23.016 1 81.25 96 ASN A O 1
ATOM 766 N N . TYR A 1 97 ? 31.438 7.355 -20.828 1 84 97 TYR A N 1
ATOM 767 C CA . TYR A 1 97 ? 31.719 5.938 -21.016 1 84 97 TYR A CA 1
ATOM 768 C C . TYR A 1 97 ? 30.516 5.086 -20.625 1 84 97 TYR A C 1
ATOM 770 O O . TYR A 1 97 ? 30.031 5.184 -19.5 1 84 97 TYR A O 1
ATOM 778 N N . PRO A 1 98 ? 30.109 4.316 -21.609 1 88.62 98 PRO A N 1
ATOM 779 C CA . PRO A 1 98 ? 28.953 3.467 -21.266 1 88.62 98 PRO A CA 1
ATOM 780 C C . PRO A 1 98 ? 29.344 2.262 -20.422 1 88.62 98 PRO A C 1
ATOM 782 O O . PRO A 1 98 ? 30.359 1.62 -20.672 1 88.62 98 PRO A O 1
ATOM 785 N N . ILE A 1 99 ? 28.641 2.008 -19.375 1 89.62 99 ILE A N 1
ATOM 786 C CA . ILE A 1 99 ? 28.766 0.831 -18.516 1 89.62 99 ILE A CA 1
ATOM 787 C C . ILE A 1 99 ? 27.453 0.049 -18.516 1 89.62 99 ILE A C 1
ATOM 789 O O . ILE A 1 99 ? 26.391 0.617 -18.266 1 89.62 99 ILE A O 1
ATOM 793 N N . THR A 1 100 ? 27.594 -1.224 -18.781 1 92.56 100 THR A N 1
ATOM 794 C CA . THR A 1 100 ? 26.391 -2.035 -18.906 1 92.56 100 THR A CA 1
ATOM 795 C C . THR A 1 100 ? 26.422 -3.207 -17.922 1 92.56 100 THR A C 1
ATOM 797 O O . THR A 1 100 ? 27.438 -3.908 -17.828 1 92.56 100 THR A O 1
ATOM 800 N N . PHE A 1 101 ? 25.359 -3.402 -17.188 1 94.94 101 PHE A N 1
ATOM 801 C CA . PHE A 1 101 ? 25.188 -4.543 -16.297 1 94.94 101 PHE A CA 1
ATOM 802 C C . PHE A 1 101 ? 24.094 -5.469 -16.812 1 94.94 101 PHE A C 1
ATOM 804 O O . PHE A 1 101 ? 23.016 -5.012 -17.203 1 94.94 101 PHE A O 1
ATOM 811 N N . GLN A 1 102 ? 24.406 -6.73 -16.766 1 95.19 102 GLN A N 1
ATOM 812 C CA . GLN A 1 102 ? 23.438 -7.715 -17.203 1 95.19 102 GLN A CA 1
ATOM 813 C C . GLN A 1 102 ? 22.922 -8.555 -16.031 1 95.19 102 GLN A C 1
ATOM 815 O O . GLN A 1 102 ? 23.719 -9 -15.195 1 95.19 102 GLN A O 1
ATOM 820 N N . PHE A 1 103 ? 21.625 -8.75 -16.016 1 96.75 103 PHE A N 1
ATOM 821 C CA . PHE A 1 103 ? 20.969 -9.594 -15.031 1 96.75 103 PHE A CA 1
ATOM 822 C C . PHE A 1 103 ? 20.109 -10.656 -15.711 1 96.75 103 PHE A C 1
ATOM 824 O O . PHE A 1 103 ? 19.5 -10.391 -16.75 1 96.75 103 PHE A O 1
ATOM 831 N N . PHE A 1 104 ? 20.062 -11.812 -15.141 1 97 104 PHE A N 1
ATOM 832 C CA . PHE A 1 104 ? 19.203 -12.898 -15.586 1 97 104 PHE A CA 1
ATOM 833 C C . PHE A 1 104 ? 18.078 -13.133 -14.586 1 97 104 PHE A C 1
ATOM 835 O O . PHE A 1 104 ? 18.219 -13.93 -13.656 1 97 104 PHE A O 1
ATOM 842 N N . LEU A 1 105 ? 17.016 -12.562 -14.867 1 96.81 105 LEU A N 1
ATOM 843 C CA . LEU A 1 105 ? 15.914 -12.539 -13.922 1 96.81 105 LEU A CA 1
ATOM 844 C C . LEU A 1 105 ? 15 -13.742 -14.133 1 96.81 105 LEU A C 1
ATOM 846 O O . LEU A 1 105 ? 14.742 -14.148 -15.273 1 96.81 105 LEU A O 1
ATOM 850 N N . VAL A 1 106 ? 14.555 -14.281 -13.07 1 96.25 106 VAL A N 1
ATOM 851 C CA . VAL A 1 106 ? 13.57 -15.359 -13.094 1 96.25 106 VAL A CA 1
ATOM 852 C C . VAL A 1 106 ? 12.312 -14.93 -12.344 1 96.25 106 VAL A C 1
ATOM 854 O O . VAL A 1 106 ? 12.391 -14.148 -11.391 1 96.25 106 VAL A O 1
ATOM 857 N N . PRO A 1 107 ? 11.164 -15.406 -12.812 1 93.62 107 PRO A N 1
ATOM 858 C CA . PRO A 1 107 ? 9.938 -15.07 -12.086 1 93.62 107 PRO A CA 1
ATOM 859 C C . PRO A 1 107 ? 9.984 -15.516 -10.625 1 93.62 107 PRO A C 1
ATOM 861 O O . PRO A 1 107 ? 10.43 -16.625 -10.32 1 93.62 107 PRO A O 1
ATOM 864 N N . ALA A 1 108 ? 9.609 -14.617 -9.789 1 93.06 108 ALA A N 1
ATOM 865 C CA . ALA A 1 108 ? 9.594 -14.938 -8.359 1 93.06 108 ALA A CA 1
ATOM 866 C C . ALA A 1 108 ? 8.438 -15.875 -8.023 1 93.06 108 ALA A C 1
ATOM 868 O O . ALA A 1 108 ? 7.371 -15.797 -8.633 1 93.06 108 ALA A O 1
ATOM 869 N N . ARG A 1 109 ? 8.672 -16.703 -7.039 1 90.19 109 ARG A N 1
ATOM 870 C CA . ARG A 1 109 ? 7.621 -17.562 -6.52 1 90.19 109 ARG A CA 1
ATOM 871 C C . ARG A 1 109 ? 6.789 -16.844 -5.465 1 90.19 109 ARG A C 1
ATOM 873 O O . ARG A 1 109 ? 7.039 -15.672 -5.164 1 90.19 109 ARG A O 1
ATOM 880 N N . ALA A 1 110 ? 5.797 -17.5 -4.934 1 88.12 110 ALA A N 1
ATOM 881 C CA . ALA A 1 110 ? 4.84 -16.906 -4.012 1 88.12 110 ALA A CA 1
ATOM 882 C C . ALA A 1 110 ? 5.555 -16.25 -2.832 1 88.12 110 ALA A C 1
ATOM 884 O O . ALA A 1 110 ? 5.227 -15.125 -2.445 1 88.12 110 ALA A O 1
ATOM 885 N N . GLN A 1 111 ? 6.496 -16.922 -2.314 1 89 111 GLN A N 1
ATOM 886 C CA . GLN A 1 111 ? 7.227 -16.391 -1.166 1 89 111 GLN A CA 1
ATOM 887 C C . GLN A 1 111 ? 8.023 -15.141 -1.543 1 89 111 GLN A C 1
ATOM 889 O O . GLN A 1 111 ? 8.102 -14.195 -0.763 1 89 111 GLN A O 1
ATOM 894 N N . GLY A 1 112 ? 8.609 -15.234 -2.713 1 90.12 112 GLY A N 1
ATOM 895 C CA . GLY A 1 112 ? 9.328 -14.062 -3.193 1 90.12 112 GLY A CA 1
ATOM 896 C C . GLY A 1 112 ? 8.438 -12.859 -3.408 1 90.12 112 GLY A C 1
ATOM 897 O O . GLY A 1 112 ? 8.797 -11.742 -3.035 1 90.12 112 GLY A O 1
ATOM 898 N N . ILE A 1 113 ? 7.32 -13.07 -3.982 1 91.81 113 ILE A N 1
ATOM 899 C CA . ILE A 1 113 ? 6.352 -12.008 -4.211 1 91.81 113 ILE A CA 1
ATOM 900 C C . ILE A 1 113 ? 5.891 -11.4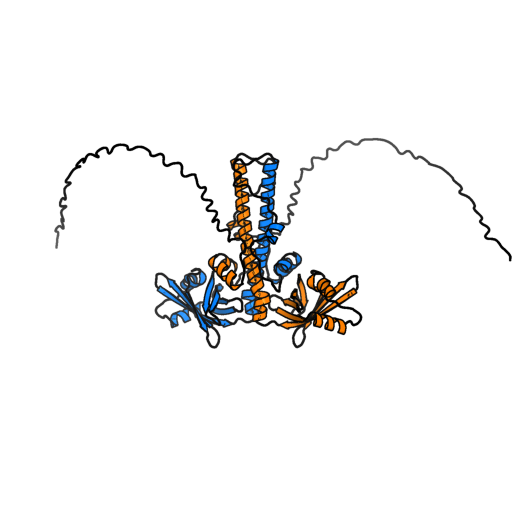3 -2.871 1 91.81 113 ILE A C 1
ATOM 902 O O . ILE A 1 113 ? 5.801 -10.211 -2.711 1 91.81 113 ILE A O 1
ATOM 906 N N . SER A 1 114 ? 5.66 -12.273 -1.966 1 92.06 114 SER A N 1
ATOM 907 C CA . SER A 1 114 ? 5.234 -11.852 -0.635 1 92.06 114 SER A CA 1
ATOM 908 C C . SER A 1 114 ? 6.293 -10.977 0.03 1 92.06 114 SER A C 1
ATOM 910 O O . SER A 1 114 ? 6.012 -9.836 0.412 1 92.06 114 SER A O 1
ATOM 912 N N . CYS A 1 115 ? 7.484 -11.383 0.036 1 91.75 115 CYS A N 1
ATOM 913 C CA . CYS A 1 115 ? 8.562 -10.742 0.787 1 91.75 115 CYS A CA 1
ATOM 914 C C . CYS A 1 115 ? 9.023 -9.469 0.096 1 91.75 115 CYS A C 1
ATOM 916 O O . CYS A 1 115 ? 9.367 -8.484 0.76 1 91.75 115 CYS A O 1
ATOM 918 N N . HIS A 1 116 ? 8.977 -9.43 -1.193 1 90.81 116 HIS A N 1
ATOM 919 C CA . HIS A 1 116 ? 9.609 -8.328 -1.904 1 90.81 116 HIS A CA 1
ATOM 920 C C . HIS A 1 116 ? 8.578 -7.355 -2.457 1 90.81 116 HIS A C 1
ATOM 922 O O . HIS A 1 116 ? 8.914 -6.25 -2.883 1 90.81 116 HIS A O 1
ATOM 928 N N . TYR A 1 117 ? 7.395 -7.766 -2.426 1 92.44 117 TYR A N 1
ATOM 929 C CA . TYR A 1 117 ? 6.379 -6.945 -3.084 1 92.44 117 TYR A CA 1
ATOM 930 C C . TYR A 1 117 ? 5.215 -6.656 -2.145 1 92.44 117 TYR A C 1
ATOM 932 O O . TYR A 1 117 ? 5.047 -5.527 -1.683 1 92.44 117 TYR A O 1
ATOM 940 N N . ILE A 1 118 ? 4.516 -7.629 -1.647 1 93.31 118 ILE A N 1
ATOM 941 C CA . ILE A 1 118 ? 3.273 -7.5 -0.895 1 93.31 118 ILE A CA 1
ATOM 942 C C . ILE A 1 118 ? 3.562 -6.914 0.484 1 93.31 118 ILE A C 1
ATOM 944 O O . ILE A 1 118 ? 2.938 -5.934 0.893 1 93.31 118 ILE A O 1
ATOM 948 N N . LYS A 1 119 ? 4.504 -7.484 1.178 1 94.5 119 LYS A N 1
ATOM 949 C CA . LYS A 1 119 ? 4.809 -7.012 2.525 1 94.5 119 LYS A CA 1
ATOM 950 C C . LYS A 1 119 ? 5.297 -5.566 2.504 1 94.5 119 LYS A C 1
ATOM 952 O O . LYS A 1 119 ? 4.82 -4.734 3.279 1 94.5 119 LYS A O 1
ATOM 957 N N . PRO A 1 120 ? 6.207 -5.223 1.624 1 94.19 120 PRO A N 1
ATOM 958 C CA . PRO A 1 120 ? 6.609 -3.816 1.546 1 94.19 120 PRO A CA 1
ATOM 959 C C . PRO A 1 120 ? 5.434 -2.881 1.27 1 94.19 120 PRO A C 1
ATOM 961 O O . PRO A 1 120 ? 5.379 -1.774 1.812 1 94.19 120 PRO A O 1
ATOM 964 N N . LEU A 1 121 ? 4.508 -3.309 0.44 1 95.19 121 LEU A N 1
ATOM 965 C CA . LEU A 1 121 ? 3.336 -2.494 0.143 1 95.19 121 LEU A CA 1
ATOM 966 C C . LEU A 1 121 ? 2.484 -2.291 1.391 1 95.19 121 LEU A C 1
ATOM 968 O O . LEU A 1 121 ? 2.08 -1.167 1.696 1 95.19 121 LEU A O 1
ATOM 972 N N . TRP A 1 122 ? 2.275 -3.33 2.094 1 95.38 122 TRP A N 1
ATOM 973 C CA . TRP A 1 122 ? 1.504 -3.248 3.328 1 95.38 122 TRP A CA 1
ATOM 974 C C . TRP A 1 122 ? 2.197 -2.346 4.344 1 95.38 122 TRP A C 1
ATOM 976 O O . TRP A 1 122 ? 1.547 -1.544 5.02 1 95.38 122 TRP A O 1
ATOM 986 N N . ARG A 1 123 ? 3.48 -2.533 4.473 1 95.5 123 ARG A N 1
ATOM 987 C CA . ARG A 1 123 ? 4.242 -1.711 5.406 1 95.5 123 ARG A CA 1
ATOM 988 C C . ARG A 1 123 ? 4.117 -0.231 5.062 1 95.5 123 ARG A C 1
ATOM 990 O O . ARG A 1 123 ? 3.943 0.607 5.949 1 95.5 123 ARG A O 1
ATOM 997 N N . THR A 1 124 ? 4.211 0.032 3.816 1 95.62 124 THR A N 1
ATOM 998 C CA . THR A 1 124 ? 4.082 1.412 3.361 1 95.62 124 THR A CA 1
ATOM 999 C C . THR A 1 124 ? 2.688 1.952 3.662 1 95.62 124 THR A C 1
ATOM 1001 O O . THR A 1 124 ? 2.541 3.09 4.117 1 95.62 124 THR A O 1
ATOM 1004 N N . VAL A 1 125 ? 1.688 1.166 3.426 1 96.81 125 VAL A N 1
ATOM 1005 C CA . VAL A 1 125 ? 0.304 1.551 3.678 1 96.81 125 VAL A CA 1
ATOM 1006 C C . VAL A 1 125 ? 0.122 1.887 5.156 1 96.81 125 VAL A C 1
ATOM 1008 O O . VAL A 1 125 ? -0.479 2.908 5.496 1 96.81 125 VAL A O 1
ATOM 1011 N N . LEU A 1 126 ? 0.661 1.087 6.02 1 96.19 126 LEU A N 1
ATOM 1012 C CA . LEU A 1 126 ? 0.529 1.301 7.453 1 96.19 126 LEU A CA 1
ATOM 1013 C C . LEU A 1 126 ? 1.274 2.559 7.887 1 96.19 126 LEU A C 1
ATOM 1015 O O . LEU A 1 126 ? 0.761 3.346 8.688 1 96.19 126 LEU A O 1
ATOM 1019 N N . LEU A 1 127 ? 2.453 2.74 7.383 1 95.69 127 LEU A N 1
ATOM 1020 C CA . LEU A 1 127 ? 3.24 3.926 7.695 1 95.69 127 LEU A CA 1
ATOM 1021 C C . LEU A 1 127 ? 2.518 5.191 7.25 1 95.69 127 LEU A C 1
ATOM 1023 O O . LEU A 1 127 ? 2.393 6.145 8.023 1 95.69 127 LEU A O 1
ATOM 1027 N N . GLN A 1 128 ? 2.059 5.16 6.023 1 96.88 128 GLN A N 1
ATOM 1028 C CA . GLN A 1 128 ? 1.383 6.336 5.484 1 96.88 128 GLN A CA 1
ATOM 1029 C C . GLN A 1 128 ? 0.104 6.641 6.262 1 96.88 128 GLN A C 1
ATOM 1031 O O . GLN A 1 128 ? -0.231 7.805 6.484 1 96.88 128 GLN A O 1
ATOM 1036 N N . TYR A 1 129 ? -0.581 5.609 6.652 1 96.75 129 TYR A N 1
ATOM 1037 C CA . TYR A 1 129 ? -1.784 5.809 7.449 1 96.75 129 TYR A CA 1
ATOM 1038 C C . TYR A 1 129 ? -1.454 6.492 8.773 1 96.75 129 TYR A C 1
ATOM 1040 O O . TYR A 1 129 ? -2.162 7.406 9.203 1 96.75 129 TYR A O 1
ATOM 1048 N N . ALA A 1 130 ? -0.455 6.027 9.383 1 96.31 130 ALA A N 1
ATOM 1049 C CA . ALA A 1 130 ? -0.007 6.641 10.625 1 96.31 130 ALA A CA 1
ATOM 1050 C C . ALA A 1 130 ? 0.385 8.102 10.414 1 96.31 130 ALA A C 1
ATOM 1052 O O . ALA A 1 130 ? 0.095 8.961 11.25 1 96.31 130 ALA A O 1
ATOM 1053 N N . GLN A 1 131 ? 1.04 8.359 9.367 1 96.81 131 GLN A N 1
ATOM 1054 C CA . GLN A 1 131 ? 1.448 9.727 9.039 1 96.81 131 GLN A CA 1
ATOM 1055 C C . GLN A 1 131 ? 0.235 10.625 8.828 1 96.81 131 GLN A C 1
ATOM 1057 O O . GLN A 1 131 ? 0.208 11.758 9.297 1 96.81 131 GLN A O 1
ATOM 1062 N N . ILE A 1 132 ? -0.729 10.148 8.125 1 97.31 132 ILE A N 1
ATOM 1063 C CA . ILE A 1 132 ? -1.948 10.906 7.863 1 97.31 132 ILE A CA 1
ATOM 1064 C C . ILE A 1 132 ? -2.619 11.273 9.188 1 97.31 132 ILE A C 1
ATOM 1066 O O . ILE A 1 132 ? -3.014 12.422 9.391 1 97.31 132 ILE A O 1
ATOM 1070 N N . ARG A 1 133 ? -2.701 10.328 10.031 1 96.06 133 ARG A N 1
ATOM 1071 C CA . ARG A 1 133 ? -3.324 10.57 11.328 1 96.06 133 ARG A CA 1
ATOM 1072 C C . ARG A 1 133 ? -2.545 11.609 12.125 1 96.06 133 ARG A C 1
ATOM 1074 O O . ARG A 1 133 ? -3.137 12.492 12.75 1 96.06 133 ARG A O 1
ATOM 1081 N N . ALA A 1 134 ? -1.226 11.508 12.109 1 96.69 134 ALA A N 1
ATOM 1082 C CA . ALA A 1 134 ? -0.371 12.453 12.828 1 96.69 134 ALA A CA 1
ATOM 1083 C C . ALA A 1 134 ? -0.513 13.859 12.258 1 96.69 134 ALA A C 1
ATOM 1085 O O . ALA A 1 134 ? -0.574 14.836 13.016 1 96.69 134 ALA A O 1
ATOM 1086 N N . LEU A 1 135 ? -0.571 13.945 10.969 1 97.94 135 LEU A N 1
ATOM 1087 C CA . LEU A 1 135 ? -0.706 15.242 10.328 1 97.94 135 LEU A CA 1
ATOM 1088 C C . LEU A 1 135 ? -2.064 15.867 10.633 1 97.94 135 LEU A C 1
ATOM 1090 O O . LEU A 1 135 ? -2.166 17.078 10.852 1 97.94 135 LEU A O 1
ATOM 1094 N N . ALA A 1 136 ? -3.1 15.055 10.586 1 97.62 136 ALA A N 1
ATOM 1095 C CA . ALA A 1 136 ? -4.438 15.531 10.93 1 97.62 136 ALA A CA 1
ATOM 1096 C C . ALA A 1 136 ? -4.477 16.078 12.352 1 97.62 136 ALA A C 1
ATOM 1098 O O . ALA A 1 136 ? -5.082 17.109 12.609 1 97.62 136 ALA A O 1
ATOM 1099 N N . GLU A 1 137 ? -3.82 15.359 13.219 1 96.88 137 GLU A N 1
ATOM 1100 C CA . GLU A 1 137 ? -3.762 15.812 14.602 1 96.88 137 GLU A CA 1
ATOM 1101 C C . GLU A 1 137 ? -3.023 17.141 14.719 1 96.88 137 GLU A C 1
ATOM 1103 O O . GLU A 1 137 ? -3.43 18.016 15.484 1 96.88 137 GLU A O 1
ATOM 1108 N N . GLU A 1 138 ? -1.911 17.266 14.031 1 97.12 138 GLU A N 1
ATOM 1109 C CA . GLU A 1 138 ? -1.155 18.516 14.031 1 97.12 138 GLU A CA 1
ATOM 1110 C C . GLU A 1 138 ? -2 19.672 13.5 1 97.12 138 GLU A C 1
ATOM 1112 O O . GLU A 1 138 ? -1.914 20.781 14 1 97.12 138 GLU A O 1
ATOM 1117 N N . LEU A 1 139 ? -2.787 19.406 12.508 1 97.75 139 LEU A N 1
ATOM 1118 C CA . LEU A 1 139 ? -3.67 20.422 11.945 1 97.75 139 LEU A CA 1
ATOM 1119 C C . LEU A 1 139 ? -4.68 20.891 12.984 1 97.75 139 LEU A C 1
ATOM 1121 O O . LEU A 1 139 ? -4.938 22.094 13.102 1 97.75 139 LEU A O 1
ATOM 1125 N N . LYS A 1 140 ? -5.219 19.969 13.727 1 97.31 140 LYS A N 1
ATOM 1126 C CA . LYS A 1 140 ? -6.172 20.312 14.781 1 97.31 140 LYS A CA 1
ATOM 1127 C C . LYS A 1 140 ? -5.516 21.188 15.852 1 97.31 140 LYS A C 1
ATOM 1129 O O . LYS A 1 140 ? -6.137 22.109 16.375 1 97.31 140 LYS A O 1
ATOM 1134 N N . ARG A 1 141 ? -4.312 20.938 16.172 1 96.56 141 ARG A N 1
ATOM 1135 C CA . ARG A 1 141 ? -3.576 21.734 17.156 1 96.56 141 ARG A CA 1
ATOM 1136 C C . ARG A 1 141 ? -3.35 23.156 16.641 1 96.56 141 ARG A C 1
ATOM 1138 O O . ARG A 1 141 ? -3.49 24.125 17.406 1 96.56 141 ARG A O 1
ATOM 1145 N N . LYS A 1 142 ? -2.979 23.234 15.406 1 96.5 142 LYS A N 1
ATOM 1146 C CA . LYS A 1 142 ? -2.775 24.547 14.82 1 96.5 142 LYS A CA 1
ATOM 1147 C C . LYS A 1 142 ? -4.082 25.344 14.773 1 96.5 142 LYS A C 1
ATOM 1149 O O . LYS A 1 142 ? -4.09 26.547 15 1 96.5 142 LYS A O 1
ATOM 1154 N N . ASP A 1 143 ? -5.066 24.688 14.469 1 96.62 143 ASP A N 1
ATOM 1155 C CA . ASP A 1 143 ? -6.375 25.328 14.477 1 96.62 143 ASP A CA 1
ATOM 1156 C C . ASP A 1 143 ? -6.73 25.828 15.875 1 96.62 143 ASP A C 1
ATOM 1158 O O . ASP A 1 143 ? -7.336 26.906 16.016 1 96.62 143 ASP A O 1
ATOM 1162 N N . ALA A 1 144 ? -6.41 25.062 16.844 1 95.88 144 ALA A N 1
ATOM 1163 C CA . ALA A 1 144 ? -6.648 25.484 18.219 1 95.88 144 ALA A CA 1
ATOM 1164 C C . ALA A 1 144 ? -5.875 26.766 18.547 1 95.88 144 ALA A C 1
ATOM 1166 O O . ALA A 1 144 ? -6.391 27.656 19.219 1 95.88 144 ALA A O 1
ATOM 1167 N N . GLU A 1 145 ? -4.645 26.828 18.125 1 95.12 145 GLU A N 1
ATOM 1168 C CA . GLU A 1 145 ? -3.836 28.031 18.328 1 95.12 145 GLU A CA 1
ATOM 1169 C C . GLU A 1 145 ? -4.438 29.234 17.609 1 95.12 145 GLU A C 1
ATOM 1171 O O . GLU A 1 145 ? -4.531 30.328 18.172 1 95.12 145 GLU A O 1
ATOM 1176 N N . ILE A 1 146 ? -4.859 29.078 16.406 1 94.88 146 ILE A N 1
ATOM 1177 C CA . ILE A 1 146 ? -5.477 30.141 15.617 1 94.88 146 ILE A CA 1
ATOM 1178 C C . ILE A 1 146 ? -6.754 30.609 16.312 1 94.88 146 ILE A C 1
ATOM 1180 O O . ILE A 1 146 ? -6.988 31.812 16.438 1 94.88 146 ILE A O 1
ATOM 1184 N N . ALA A 1 147 ? -7.523 29.641 16.734 1 93.62 147 ALA A N 1
ATOM 1185 C CA . ALA A 1 147 ? -8.758 29.969 17.438 1 93.62 147 ALA A CA 1
ATOM 1186 C C . ALA A 1 147 ? -8.469 30.75 18.719 1 93.62 147 ALA A C 1
ATOM 1188 O O . ALA A 1 147 ? -9.242 31.641 19.094 1 93.62 147 ALA A O 1
ATOM 1189 N N . GLN A 1 148 ? -7.398 30.391 19.344 1 92.81 148 GLN A N 1
ATOM 1190 C CA . GLN A 1 148 ? -7.02 31.094 20.562 1 92.81 148 GLN A CA 1
ATOM 1191 C C . GLN A 1 148 ? -6.633 32.531 20.266 1 92.81 148 GLN A C 1
ATOM 1193 O O . GLN A 1 148 ? -6.992 33.469 21 1 92.81 148 GLN A O 1
ATOM 1198 N N . TYR A 1 149 ? -5.887 32.812 19.203 1 92.81 149 TYR A N 1
ATOM 1199 C CA . TYR A 1 149 ? -5.582 34.188 18.781 1 92.81 149 TYR A CA 1
ATOM 1200 C C . TYR A 1 149 ? -6.859 34.969 18.547 1 92.81 149 TYR A C 1
ATOM 1202 O O . TYR A 1 149 ? -6.98 36.125 19.031 1 92.81 149 TYR A O 1
ATOM 1210 N N . GLN A 1 150 ? -7.785 34.375 17.906 1 91.31 150 GLN A N 1
ATOM 1211 C CA . GLN A 1 150 ? -9.047 35.031 17.578 1 91.31 150 GLN A CA 1
ATOM 1212 C C . GLN A 1 150 ? -9.875 35.281 18.844 1 91.31 150 GLN A C 1
ATOM 1214 O O . GLN A 1 150 ? -10.469 36.375 19 1 91.31 150 GLN A O 1
ATOM 1219 N N . ALA A 1 151 ? -9.867 34.312 19.672 1 90.94 151 ALA A N 1
ATOM 1220 C CA . ALA A 1 151 ? -10.602 34.438 20.922 1 90.94 151 ALA A CA 1
ATOM 1221 C C . ALA A 1 151 ? -10.023 35.531 21.797 1 90.94 151 ALA A C 1
ATOM 1223 O O . ALA A 1 151 ? -10.758 36.188 22.531 1 90.94 151 ALA A O 1
ATOM 1224 N N . GLU A 1 152 ? -8.711 35.812 21.672 1 89.38 152 GLU A N 1
ATOM 1225 C CA . GLU A 1 152 ? -8.039 36.844 22.453 1 89.38 152 GLU A CA 1
ATOM 1226 C C . GLU A 1 152 ? -8.055 38.188 21.734 1 89.38 152 GLU A C 1
ATOM 1228 O O . GLU A 1 152 ? -7.375 39.125 22.156 1 89.38 152 GLU A O 1
ATOM 1233 N N . GLY A 1 153 ? -8.867 38.312 20.609 1 86.62 153 GLY A N 1
ATOM 1234 C CA . GLY A 1 153 ? -9.195 39.594 20 1 86.62 153 GLY A CA 1
ATOM 1235 C C . GLY A 1 153 ? -8.32 39.906 18.797 1 86.62 153 GLY A C 1
ATOM 1236 O O . GLY A 1 153 ? -8.453 41 18.219 1 86.62 153 GLY A O 1
ATOM 1237 N N . ALA A 1 154 ? -7.402 38.969 18.5 1 88.81 154 ALA A N 1
ATOM 1238 C CA . ALA A 1 154 ? -6.551 39.25 17.344 1 88.81 154 ALA A CA 1
ATOM 1239 C C . ALA A 1 154 ? -7.344 39.188 16.047 1 88.81 154 ALA A C 1
ATOM 1241 O O . ALA A 1 154 ? -8.219 38.312 15.898 1 88.81 154 ALA A O 1
ATOM 1242 N N . ARG A 1 155 ? -7.148 40.188 15.156 1 87.44 155 ARG A N 1
ATOM 1243 C CA . ARG A 1 155 ? -7.742 40.219 13.828 1 87.44 155 ARG A CA 1
ATOM 1244 C C . ARG A 1 155 ? -6.68 40.438 12.758 1 87.44 155 ARG A C 1
ATOM 1246 O O . ARG A 1 155 ? -5.738 41.219 12.961 1 87.44 155 ARG A O 1
ATOM 1253 N N . LEU A 1 156 ? -6.82 39.688 11.758 1 86.31 156 LEU A N 1
ATOM 1254 C CA . LEU A 1 156 ? -5.844 39.844 10.68 1 86.31 156 LEU A CA 1
ATOM 1255 C C . LEU A 1 156 ? -6.191 41 9.781 1 86.31 156 LEU A C 1
ATOM 1257 O O . LEU A 1 156 ? -7.344 41.156 9.352 1 86.31 156 LEU A O 1
ATOM 1261 N N . ASN A 1 157 ? -5.316 41.906 9.523 1 83.12 157 ASN A N 1
ATOM 1262 C CA . ASN A 1 157 ? -5.473 42.969 8.531 1 83.12 157 ASN A CA 1
ATOM 1263 C C . ASN A 1 157 ? -5.461 42.438 7.113 1 83.12 157 ASN A C 1
ATOM 1265 O O . ASN A 1 157 ? -6.258 42.844 6.27 1 83.12 157 ASN A O 1
ATOM 1269 N N . ARG A 1 158 ? -4.512 41.469 6.812 1 77.75 158 ARG A N 1
ATOM 1270 C CA . ARG A 1 158 ? -4.438 40.75 5.555 1 77.75 158 ARG A CA 1
ATOM 1271 C C . ARG A 1 158 ? -5.207 39.406 5.641 1 77.75 158 ARG A C 1
ATOM 1273 O O . ARG A 1 158 ? -4.746 38.469 6.266 1 77.75 158 ARG A O 1
ATOM 1280 N N . THR A 1 159 ? -6.32 39.344 5.012 1 81.06 159 THR A N 1
ATOM 1281 C CA . THR A 1 159 ? -7.203 38.219 5.16 1 81.06 159 THR A CA 1
ATOM 1282 C C . THR A 1 159 ? -6.879 37.125 4.117 1 81.06 159 THR A C 1
ATOM 1284 O O . THR A 1 159 ? -7.477 36.062 4.121 1 81.06 159 THR A O 1
ATOM 1287 N N . SER A 1 160 ? -5.883 37.344 3.25 1 86.06 160 SER A N 1
ATOM 1288 C CA . SER A 1 160 ? -5.555 36.406 2.17 1 86.06 160 SER A CA 1
ATOM 1289 C C . SER A 1 160 ? -4.98 35.094 2.713 1 86.06 160 SER A C 1
ATOM 1291 O O . SER A 1 160 ? -5.062 34.062 2.057 1 86.06 160 SER A O 1
ATOM 1293 N N . VAL A 1 161 ? -4.434 35.156 3.947 1 89.56 161 VAL A N 1
ATOM 1294 C CA . VAL A 1 161 ? -3.742 33.969 4.484 1 89.56 161 VAL A CA 1
AT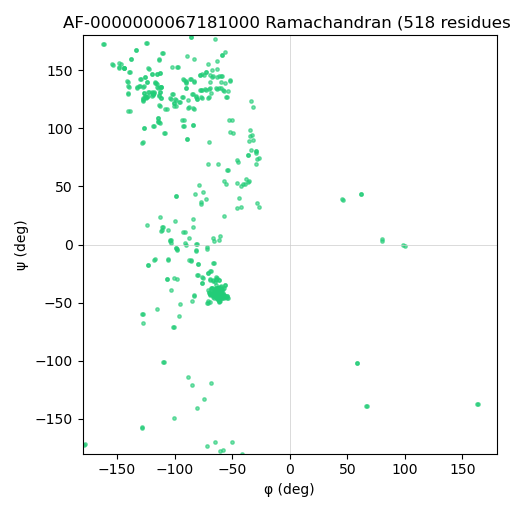OM 1295 C C . VAL A 1 161 ? -4.68 33.219 5.41 1 89.56 161 VAL A C 1
ATOM 1297 O O . VAL A 1 161 ? -4.316 32.156 5.926 1 89.56 161 VAL A O 1
ATOM 1300 N N . GLN A 1 162 ? -5.848 33.781 5.59 1 91.88 162 GLN A N 1
ATOM 1301 C CA . GLN A 1 162 ? -6.785 33.156 6.512 1 91.88 162 GLN A CA 1
ATOM 1302 C C . GLN A 1 162 ? -7.195 31.781 6.012 1 91.88 162 GLN A C 1
ATOM 1304 O O . GLN A 1 162 ? -7.434 31.594 4.816 1 91.88 162 GLN A O 1
ATOM 1309 N N . THR A 1 163 ? -7.199 30.844 6.859 1 94.44 163 THR A N 1
ATOM 1310 C CA . THR A 1 163 ? -7.555 29.469 6.535 1 94.44 163 THR A CA 1
ATOM 1311 C C . THR A 1 163 ? -8.852 29.062 7.238 1 94.44 163 THR A C 1
ATOM 1313 O O . THR A 1 163 ? -9.289 29.734 8.172 1 94.44 163 THR A O 1
ATOM 1316 N N . VAL A 1 164 ? -9.5 28 6.688 1 94.38 164 VAL A N 1
ATOM 1317 C CA . VAL A 1 164 ? -10.68 27.422 7.316 1 94.38 164 VAL A CA 1
ATOM 1318 C C . VAL A 1 164 ? -10.266 26.281 8.234 1 94.38 164 VAL A C 1
ATOM 1320 O O . VAL A 1 164 ? -9.281 25.578 7.961 1 94.38 164 VAL A O 1
ATOM 1323 N N . PRO A 1 165 ? -10.961 26.172 9.398 1 95.88 165 PRO A N 1
ATOM 1324 C CA . PRO A 1 165 ? -10.633 25.047 10.289 1 95.88 165 PRO A CA 1
ATOM 1325 C C . PRO A 1 165 ? -10.656 23.703 9.578 1 95.88 165 PRO A C 1
ATOM 1327 O O . PRO A 1 165 ? -11.516 23.453 8.727 1 95.88 165 PRO A O 1
ATOM 1330 N N . PHE A 1 166 ? -9.742 22.891 9.922 1 96.62 166 PHE A N 1
ATOM 1331 C CA . PHE A 1 166 ? -9.578 21.578 9.297 1 96.62 166 PHE A CA 1
ATOM 1332 C C . PHE A 1 166 ? -10.625 20.594 9.805 1 96.62 166 PHE A C 1
ATOM 1334 O O . PHE A 1 166 ? -10.789 20.438 11.016 1 96.62 166 PHE A O 1
ATOM 1341 N N . ASP A 1 167 ? -11.328 20 8.852 1 96.56 167 ASP A N 1
ATOM 1342 C CA . ASP A 1 167 ? -12.289 18.938 9.125 1 96.56 167 ASP A CA 1
ATOM 1343 C C . ASP A 1 167 ? -11.836 17.609 8.508 1 96.56 167 ASP A C 1
ATOM 1345 O O . ASP A 1 167 ? -11.945 17.422 7.297 1 96.56 167 ASP A O 1
ATOM 1349 N N . GLU A 1 168 ? -11.453 16.75 9.391 1 94.25 168 GLU A N 1
ATOM 1350 C CA . GLU A 1 168 ? -10.867 15.492 8.945 1 94.25 168 GLU A CA 1
ATOM 1351 C C . GLU A 1 168 ? -11.867 14.672 8.133 1 94.25 168 GLU A C 1
ATOM 1353 O O . GLU A 1 168 ? -11.508 14.055 7.133 1 94.25 168 GLU A O 1
ATOM 1358 N N . GLN A 1 169 ? -13.117 14.586 8.516 1 92.19 169 GLN A N 1
ATOM 1359 C CA . GLN A 1 169 ? -14.148 13.812 7.824 1 92.19 169 GLN A CA 1
ATOM 1360 C C . GLN A 1 169 ? -14.398 14.352 6.422 1 92.19 169 GLN A C 1
ATOM 1362 O O . GLN A 1 169 ? -14.461 13.594 5.457 1 92.19 169 GLN A O 1
ATOM 1367 N N . THR A 1 170 ? -14.5 15.648 6.367 1 92.94 170 THR A N 1
ATOM 1368 C CA . THR A 1 170 ? -14.68 16.281 5.066 1 92.94 170 THR A CA 1
ATOM 1369 C C . THR A 1 170 ? -13.469 16.031 4.172 1 92.94 170 THR A C 1
ATOM 1371 O O . THR A 1 170 ? -13.617 15.758 2.98 1 92.94 170 THR A O 1
ATOM 1374 N N . PHE A 1 171 ? -12.328 16.203 4.734 1 94.25 171 PHE A N 1
ATOM 1375 C CA . PHE A 1 171 ? -11.094 15.977 3.992 1 94.25 171 PHE A CA 1
ATOM 1376 C C . PHE A 1 171 ? -11.07 14.586 3.381 1 94.25 171 PHE A C 1
ATOM 1378 O O . PHE A 1 171 ? -10.75 14.422 2.201 1 94.25 171 PHE A O 1
ATOM 1385 N N . ARG A 1 172 ? -11.422 13.562 4.133 1 89.81 172 ARG A N 1
ATOM 1386 C CA . ARG A 1 172 ? -11.383 12.172 3.693 1 89.81 172 ARG A CA 1
ATOM 1387 C C . ARG A 1 172 ? -12.453 11.898 2.646 1 89.81 172 ARG A C 1
ATOM 1389 O O . ARG A 1 172 ? -12.188 11.242 1.637 1 89.81 172 ARG A O 1
ATOM 1396 N N . HIS A 1 173 ? -13.625 12.422 2.84 1 87.81 173 HIS A N 1
ATOM 1397 C CA . HIS A 1 173 ? -14.766 12.102 1.992 1 87.81 173 HIS A CA 1
ATOM 1398 C C . HIS A 1 173 ? -14.727 12.898 0.69 1 87.81 173 HIS A C 1
ATOM 1400 O O . HIS A 1 173 ? -15.203 12.43 -0.344 1 87.81 173 HIS A O 1
ATOM 1406 N N . GLU A 1 174 ? -14.109 14.016 0.729 1 89.44 174 GLU A N 1
ATOM 1407 C CA . GLU A 1 174 ? -14.156 14.898 -0.436 1 89.44 174 GLU A CA 1
ATOM 1408 C C . GLU A 1 174 ? -12.789 14.992 -1.108 1 89.44 174 GLU A C 1
ATOM 1410 O O . GLU A 1 174 ? -12.57 15.859 -1.96 1 89.44 174 GLU A O 1
ATOM 1415 N N . PHE A 1 175 ? -11.945 14.172 -0.729 1 92.12 175 PHE A N 1
ATOM 1416 C CA . PHE A 1 175 ? -10.625 14.25 -1.351 1 92.12 175 PHE A CA 1
ATOM 1417 C C . PHE A 1 175 ? -10.727 14.039 -2.855 1 92.12 175 PHE A C 1
ATOM 1419 O O . PHE A 1 175 ? -11.398 13.109 -3.314 1 92.12 175 PHE A O 1
ATOM 1426 N N . PRO A 1 176 ? -10.055 14.859 -3.6 1 90.38 176 PRO A N 1
ATOM 1427 C CA . PRO A 1 176 ? -10.219 14.859 -5.055 1 90.38 176 PRO A CA 1
ATOM 1428 C C . PRO A 1 176 ? -9.5 13.695 -5.734 1 90.38 176 PRO A C 1
ATOM 1430 O O . PRO A 1 176 ? -8.734 13.914 -6.684 1 90.38 176 PRO A O 1
ATOM 1433 N N . MET A 1 177 ? -9.422 12.656 -5.223 1 89.94 177 MET A N 1
ATOM 1434 C CA . MET A 1 177 ? -8.891 11.422 -5.789 1 89.94 177 MET A CA 1
ATOM 1435 C C . MET A 1 177 ? -9.75 10.227 -5.402 1 89.94 177 MET A C 1
ATOM 1437 O O . MET A 1 177 ? -9.914 9.938 -4.215 1 89.94 177 MET A O 1
ATOM 1441 N N . LYS A 1 178 ? -10.344 9.648 -6.383 1 84.62 178 LYS A N 1
ATOM 1442 C CA . LYS A 1 178 ? -11.234 8.516 -6.129 1 84.62 178 LYS A CA 1
ATOM 1443 C C . LYS A 1 178 ? -10.648 7.223 -6.695 1 84.62 178 LYS A C 1
ATOM 1445 O O . LYS A 1 178 ? -10.094 7.215 -7.793 1 84.62 178 LYS A O 1
ATOM 1450 N N . LEU A 1 179 ? -10.664 6.266 -5.855 1 89.25 179 LEU A N 1
ATOM 1451 C CA . LEU A 1 179 ? -10.203 4.949 -6.285 1 89.25 179 LEU A CA 1
ATOM 1452 C C . LEU A 1 179 ? -11.336 4.16 -6.93 1 89.25 179 LEU A C 1
ATOM 1454 O O . LEU A 1 179 ? -12.5 4.297 -6.535 1 89.25 179 LEU A O 1
ATOM 1458 N N . PRO A 1 180 ? -11 3.426 -7.961 1 87.56 180 PRO A N 1
ATOM 1459 C CA . PRO A 1 180 ? -12.016 2.518 -8.492 1 87.56 180 PRO A CA 1
ATOM 1460 C C . PRO A 1 180 ? -12.508 1.505 -7.461 1 87.56 180 PRO A C 1
ATOM 1462 O O . PRO A 1 180 ? -11.906 1.368 -6.395 1 87.56 180 PRO A O 1
ATOM 1465 N N . LYS A 1 181 ? -13.648 0.926 -7.785 1 82.12 181 LYS A N 1
ATOM 1466 C CA . LYS A 1 181 ? -14.18 -0.107 -6.898 1 82.12 181 LYS A CA 1
ATOM 1467 C C . LYS A 1 181 ? -13.148 -1.208 -6.66 1 82.12 181 LYS A C 1
ATOM 1469 O O . LYS A 1 181 ? -12.523 -1.692 -7.605 1 82.12 181 LYS A O 1
ATOM 1474 N N . GLN A 1 182 ? -12.906 -1.462 -5.383 1 81.44 182 GLN A N 1
ATOM 1475 C CA . GLN A 1 182 ? -11.906 -2.459 -5.016 1 81.44 182 GLN A CA 1
ATOM 1476 C C . GLN A 1 182 ? -12.555 -3.672 -4.355 1 81.44 182 GLN A C 1
ATOM 1478 O O . GLN A 1 182 ? -13.609 -3.553 -3.723 1 81.44 182 GLN A O 1
ATOM 1483 N N . SER A 1 183 ? -11.945 -4.789 -4.598 1 78.25 183 SER A N 1
ATOM 1484 C CA . SER A 1 183 ? -12.414 -6.012 -3.949 1 78.25 183 SER A CA 1
ATOM 1485 C C . SER A 1 183 ? -12.125 -5.992 -2.453 1 78.25 183 SER A C 1
ATOM 1487 O O . SER A 1 183 ? -12.984 -6.332 -1.643 1 78.25 183 SER A O 1
ATOM 1489 N N . ILE A 1 184 ? -10.938 -5.676 -2.156 1 81.69 184 ILE A N 1
ATOM 1490 C CA . ILE A 1 184 ? -10.531 -5.535 -0.762 1 81.69 184 ILE A CA 1
ATOM 1491 C C . ILE A 1 184 ? -10.508 -4.059 -0.377 1 81.69 184 ILE A C 1
ATOM 1493 O O . ILE A 1 184 ? -9.852 -3.246 -1.041 1 81.69 184 ILE A O 1
ATOM 1497 N N . ARG A 1 185 ? -11.258 -3.789 0.59 1 83.56 185 ARG A N 1
ATOM 1498 C CA . ARG A 1 185 ? -11.297 -2.412 1.073 1 83.56 185 ARG A CA 1
ATOM 1499 C C . ARG A 1 185 ? -10.242 -2.178 2.146 1 83.56 185 ARG A C 1
ATOM 1501 O O . ARG A 1 185 ? -10.531 -2.27 3.342 1 83.56 185 ARG A O 1
ATOM 1508 N N . ILE A 1 186 ? -9.102 -1.77 1.735 1 91.06 186 ILE A N 1
ATOM 1509 C CA . ILE A 1 186 ? -7.926 -1.637 2.59 1 91.06 186 ILE A CA 1
ATOM 1510 C C . ILE A 1 186 ? -8.141 -0.497 3.584 1 91.06 186 ILE A C 1
ATOM 1512 O O . ILE A 1 186 ? -7.762 -0.609 4.754 1 91.06 186 ILE A O 1
ATOM 1516 N N . GLU A 1 187 ? -8.781 0.597 3.131 1 87.56 187 GLU A N 1
ATOM 1517 C CA . GLU A 1 187 ? -9.016 1.745 4 1 87.56 187 GLU A CA 1
ATOM 1518 C C . GLU A 1 187 ? -9.891 1.365 5.195 1 87.56 187 GLU A C 1
ATOM 1520 O O . GLU A 1 187 ? -9.648 1.814 6.316 1 87.56 187 GLU A O 1
ATOM 1525 N N . HIS A 1 188 ? -10.852 0.532 4.934 1 85.88 188 HIS A N 1
ATOM 1526 C CA . HIS A 1 188 ? -11.742 0.098 6.004 1 85.88 188 HIS A CA 1
ATOM 1527 C C . HIS A 1 188 ? -11 -0.766 7.02 1 85.88 188 HIS A C 1
ATOM 1529 O O . HIS A 1 188 ? -11.242 -0.667 8.227 1 85.88 188 HIS A O 1
ATOM 1535 N N . LEU A 1 189 ? -10.156 -1.534 6.539 1 90.19 189 LEU A N 1
ATOM 1536 C CA . LEU A 1 189 ? -9.344 -2.389 7.398 1 90.19 189 LEU A CA 1
ATOM 1537 C C . LEU A 1 189 ? -8.492 -1.554 8.344 1 90.19 189 LEU A C 1
ATOM 1539 O O . LEU A 1 189 ? -8.336 -1.895 9.516 1 90.19 189 LEU A O 1
ATOM 1543 N N . LEU A 1 190 ? -7.992 -0.462 7.875 1 93.06 190 LEU A N 1
ATOM 1544 C CA . LEU A 1 190 ? -7.039 0.354 8.617 1 93.06 190 LEU A CA 1
ATOM 1545 C C . LEU A 1 190 ? -7.754 1.222 9.648 1 93.06 190 LEU A C 1
ATOM 1547 O O . LEU A 1 190 ? -7.121 1.774 10.547 1 93.06 190 LEU A O 1
ATOM 1551 N N . GLU A 1 191 ? -9.047 1.383 9.508 1 89.94 191 GLU A N 1
ATOM 1552 C CA . GLU A 1 191 ? -9.797 2.219 10.438 1 89.94 191 GLU A CA 1
ATOM 1553 C C . GLU A 1 191 ? -9.766 1.646 11.844 1 89.94 191 GLU A C 1
ATOM 1555 O O . GLU A 1 191 ? -9.766 2.393 12.828 1 89.94 191 GLU A O 1
ATOM 1560 N N . SER A 1 192 ? -9.672 0.339 11.93 1 91.44 192 SER A N 1
ATOM 1561 C CA . SER A 1 192 ? -9.641 -0.329 13.234 1 91.44 192 SER A CA 1
ATOM 1562 C C . SER A 1 192 ? -8.234 -0.354 13.812 1 91.44 192 SER A C 1
ATOM 1564 O O . SER A 1 192 ? -7.301 -0.837 13.164 1 91.44 192 SER A O 1
ATOM 1566 N N . SER A 1 193 ? -8.109 0.092 15.117 1 92.62 193 SER A N 1
ATOM 1567 C CA . SER A 1 193 ? -6.805 0.056 15.766 1 92.62 193 SER A CA 1
ATOM 1568 C C . SER A 1 193 ? -6.359 -1.377 16.031 1 92.62 193 SER A C 1
ATOM 1570 O O . SER A 1 193 ? -5.16 -1.674 16.031 1 92.62 193 SER A O 1
ATOM 1572 N N . VAL A 1 194 ? -7.312 -2.229 16.234 1 92.38 194 VAL A N 1
ATOM 1573 C CA . VAL A 1 194 ? -7.016 -3.639 16.469 1 92.38 194 VAL A CA 1
ATOM 1574 C C . VAL A 1 194 ? -6.418 -4.262 15.219 1 92.38 194 VAL A C 1
ATOM 1576 O O . VAL A 1 194 ? -5.398 -4.949 15.281 1 92.38 194 VAL A O 1
ATOM 1579 N N . HIS A 1 195 ? -7.055 -3.947 14.094 1 93.19 195 HIS A N 1
ATOM 1580 C CA . HIS A 1 195 ? -6.559 -4.477 12.828 1 93.19 195 HIS A CA 1
ATOM 1581 C C . HIS A 1 195 ? -5.16 -3.955 12.523 1 93.19 195 HIS A C 1
ATOM 1583 O O . HIS A 1 195 ? -4.289 -4.719 12.102 1 93.19 195 HIS A O 1
ATOM 1589 N N . ARG A 1 196 ? -4.934 -2.686 12.758 1 94.31 196 ARG A N 1
ATOM 1590 C CA . ARG A 1 196 ? -3.615 -2.105 12.523 1 94.31 196 ARG A CA 1
ATOM 1591 C C . ARG A 1 196 ? -2.561 -2.762 13.406 1 94.31 196 ARG A C 1
ATOM 1593 O O . ARG A 1 196 ? -1.456 -3.061 12.945 1 94.31 196 ARG A O 1
ATOM 1600 N N . GLY A 1 197 ? -2.926 -2.912 14.703 1 93.12 197 GLY A N 1
ATOM 1601 C CA . GLY A 1 197 ? -2.006 -3.574 15.609 1 93.12 197 GLY A CA 1
ATOM 1602 C C . GLY A 1 197 ? -1.617 -4.969 15.164 1 93.12 197 GLY A C 1
ATOM 1603 O O . GLY A 1 197 ? -0.44 -5.336 15.203 1 93.12 197 GLY A O 1
ATOM 1604 N N . ARG A 1 198 ? -2.557 -5.727 14.719 1 92.56 198 ARG A N 1
ATOM 1605 C CA . ARG A 1 198 ? -2.316 -7.086 14.242 1 92.56 198 ARG A CA 1
ATOM 1606 C C . ARG A 1 198 ? -1.47 -7.078 12.977 1 92.56 198 ARG A C 1
ATOM 1608 O O . ARG A 1 198 ? -0.584 -7.922 12.805 1 92.56 198 ARG A O 1
ATOM 1615 N N . LEU A 1 199 ? -1.811 -6.168 12.117 1 93.69 199 LEU A N 1
ATOM 1616 C CA . LEU A 1 199 ? -1.05 -6.043 10.875 1 93.69 199 LEU A CA 1
ATOM 1617 C C . LEU A 1 199 ? 0.401 -5.668 11.164 1 93.69 199 LEU A C 1
ATOM 1619 O O . LEU A 1 199 ? 1.321 -6.234 10.562 1 93.69 199 LEU A O 1
ATOM 1623 N N . MET A 1 200 ? 0.597 -4.73 12.07 1 94 200 MET A N 1
ATOM 1624 C CA . MET A 1 200 ? 1.942 -4.293 12.43 1 94 200 MET A CA 1
ATOM 1625 C C . MET A 1 200 ? 2.752 -5.449 13.016 1 94 200 MET A C 1
ATOM 1627 O O . MET A 1 200 ? 3.93 -5.613 12.688 1 94 200 MET A O 1
ATOM 1631 N N . LYS A 1 201 ? 2.129 -6.207 13.812 1 91.38 201 LYS A N 1
ATOM 1632 C CA . LYS A 1 201 ? 2.785 -7.383 14.383 1 91.38 201 LYS A CA 1
ATOM 1633 C C . LYS A 1 201 ? 3.156 -8.383 13.289 1 91.38 201 LYS A C 1
ATOM 1635 O O . LYS A 1 201 ? 4.273 -8.906 13.281 1 91.38 201 LYS A O 1
ATOM 1640 N N . THR A 1 202 ? 2.201 -8.633 12.422 1 91.94 202 THR A N 1
ATOM 1641 C CA . THR A 1 202 ? 2.404 -9.586 11.336 1 91.94 202 THR A CA 1
ATOM 1642 C C . THR A 1 202 ? 3.541 -9.125 10.422 1 91.94 202 THR A C 1
ATOM 1644 O O . THR A 1 202 ? 4.266 -9.953 9.867 1 91.94 202 THR A O 1
ATOM 1647 N N . LEU A 1 203 ? 3.746 -7.832 10.297 1 93.62 203 LEU A N 1
ATOM 1648 C CA . LEU A 1 203 ? 4.684 -7.27 9.328 1 93.62 203 LEU A CA 1
ATOM 1649 C C . LEU A 1 203 ? 5.965 -6.812 10.023 1 93.62 203 LEU A C 1
ATOM 1651 O O . LEU A 1 203 ? 6.797 -6.137 9.406 1 93.62 203 LEU A O 1
ATOM 1655 N N . ASP A 1 204 ? 6.117 -7.023 11.297 1 91.56 204 ASP A N 1
ATOM 1656 C CA . ASP A 1 204 ? 7.316 -6.723 12.078 1 91.56 204 ASP A CA 1
ATOM 1657 C C . ASP A 1 204 ? 7.625 -5.23 12.062 1 91.56 204 ASP A C 1
ATOM 1659 O O . ASP A 1 204 ? 8.766 -4.828 11.805 1 91.56 204 ASP A O 1
ATOM 1663 N N . ILE A 1 205 ? 6.609 -4.445 12.227 1 91.06 205 ILE A N 1
ATOM 1664 C CA . ILE A 1 205 ? 6.777 -3 12.312 1 91.06 205 ILE A CA 1
ATOM 1665 C C . ILE A 1 205 ? 6.906 -2.578 13.773 1 91.06 205 ILE A C 1
ATOM 1667 O O . ILE A 1 205 ? 6.078 -2.953 14.609 1 91.06 205 ILE A O 1
ATOM 1671 N N . GLU A 1 206 ? 7.926 -1.856 14.125 1 83.25 206 GLU A N 1
ATOM 1672 C CA . GLU A 1 206 ? 8.18 -1.382 15.484 1 83.25 206 GLU A CA 1
ATOM 1673 C C . GLU A 1 206 ? 7.801 0.089 15.633 1 83.25 206 GLU A C 1
ATOM 1675 O O . GLU A 1 206 ? 8.109 0.906 14.766 1 83.25 206 GLU A O 1
ATOM 1680 N N . GLU A 1 207 ? 7.008 0.358 16.672 1 78.5 207 GLU A N 1
ATOM 1681 C CA . GLU A 1 207 ? 6.727 1.751 17 1 78.5 207 GLU A CA 1
ATOM 1682 C C . GLU A 1 207 ? 7.734 2.289 18.016 1 78.5 207 GLU A C 1
ATOM 1684 O O . GLU A 1 207 ? 8.023 1.638 19.031 1 78.5 207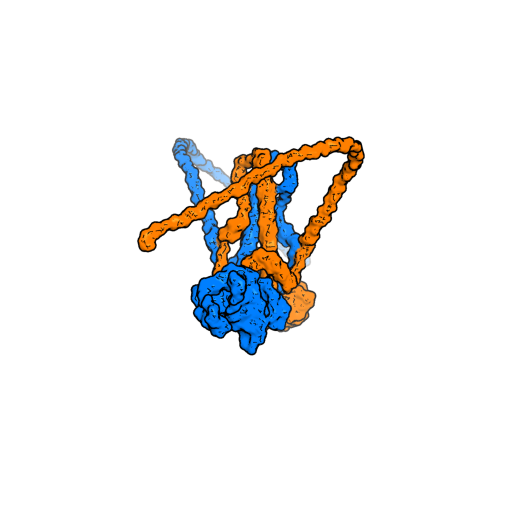 GLU A O 1
ATOM 1689 N N . THR A 1 208 ? 8.734 3.041 17.75 1 68.5 208 THR A N 1
ATOM 1690 C CA . THR A 1 208 ? 9.758 3.518 18.688 1 68.5 208 THR A CA 1
ATOM 1691 C C . THR A 1 208 ? 9.18 4.539 19.656 1 68.5 208 THR A C 1
ATOM 1693 O O . THR A 1 208 ? 9.625 4.641 20.797 1 68.5 208 THR A O 1
ATOM 1696 N N . GLY A 1 209 ? 8.273 5.582 19.375 1 55.41 209 GLY A N 1
ATOM 1697 C CA . GLY A 1 209 ? 8 6.734 20.219 1 55.41 209 GLY A CA 1
ATOM 1698 C C . GLY A 1 209 ? 6.762 6.57 21.062 1 55.41 209 GLY A C 1
ATOM 1699 O O . GLY A 1 209 ? 6.465 7.414 21.922 1 55.41 209 GLY A O 1
ATOM 1700 N N . MET A 1 210 ? 5.816 5.883 20.688 1 46.53 210 MET A N 1
ATOM 1701 C CA . MET A 1 210 ? 4.59 6.066 21.453 1 46.53 210 MET A CA 1
ATOM 1702 C C . MET A 1 210 ? 4.719 5.453 22.844 1 46.53 210 MET A C 1
ATOM 1704 O O . MET A 1 210 ? 3.744 5.406 23.609 1 46.53 210 MET A O 1
ATOM 1708 N N . ASP A 1 211 ? 5.766 4.883 23.016 1 38.94 211 ASP A N 1
ATOM 1709 C CA . ASP A 1 211 ? 5.828 4.527 24.438 1 38.94 211 ASP A CA 1
ATOM 1710 C C . ASP A 1 211 ? 5.918 5.777 25.312 1 38.94 211 ASP A C 1
ATOM 1712 O O . ASP A 1 211 ? 6.395 5.711 26.438 1 38.94 211 ASP A O 1
ATOM 1716 N N . GLY A 1 212 ? 5.828 7.055 24.828 1 32.75 212 GLY A N 1
ATOM 1717 C CA . GLY A 1 212 ? 5.66 7.973 25.953 1 32.75 212 GLY A CA 1
ATOM 1718 C C . GLY A 1 212 ? 4.508 7.598 26.859 1 32.75 212 GLY A C 1
ATOM 1719 O O . GLY A 1 212 ? 3.34 7.738 26.484 1 32.75 212 GLY A O 1
ATOM 1720 N N . SER A 1 213 ? 4.547 6.504 27.5 1 32.91 213 SER A N 1
ATOM 1721 C CA . SER A 1 213 ? 3.883 6.578 28.797 1 32.91 213 SER A CA 1
ATOM 1722 C C . SER A 1 213 ? 4.094 7.941 29.438 1 32.91 213 SER A C 1
ATOM 1724 O O . SER A 1 213 ? 5.227 8.352 29.688 1 32.91 213 SER A O 1
ATOM 1726 N N . ALA A 1 214 ? 3.367 9.008 28.984 1 31.47 214 ALA A N 1
ATOM 1727 C CA . ALA A 1 214 ? 3.084 10.047 29.969 1 31.47 214 ALA A CA 1
ATOM 1728 C C . ALA A 1 214 ? 3.072 9.477 31.375 1 31.47 214 ALA A C 1
ATOM 1730 O O . ALA A 1 214 ? 2.021 9.078 31.891 1 31.47 214 ALA A O 1
ATOM 1731 N N . LYS A 1 215 ? 3.852 8.484 31.641 1 31.39 215 LYS A N 1
ATOM 1732 C CA . LYS A 1 215 ? 4.109 8.375 33.062 1 31.39 215 LYS A CA 1
ATOM 1733 C C . LYS A 1 215 ? 4.801 9.625 33.594 1 31.39 215 LYS A C 1
ATOM 1735 O O . LYS A 1 215 ? 5.75 9.531 34.375 1 31.39 215 LYS A O 1
ATOM 1740 N N . SER A 1 216 ? 5.004 10.664 32.719 1 25.12 216 SER A N 1
ATOM 1741 C CA . SER A 1 216 ? 5.504 11.789 33.5 1 25.12 216 SER A CA 1
ATOM 1742 C C . SER A 1 216 ? 4.531 12.156 34.625 1 25.12 216 SER A C 1
ATOM 1744 O O . SER A 1 216 ? 3.443 12.672 34.375 1 25.12 216 SER A O 1
ATOM 1746 N N . LYS A 1 217 ? 4.191 11.211 35.438 1 27.17 217 LYS A N 1
ATOM 1747 C CA . LYS A 1 217 ? 3.758 11.641 36.781 1 27.17 217 LYS A CA 1
ATOM 1748 C C . LYS A 1 217 ? 4.66 12.742 37.312 1 27.17 217 LYS A C 1
ATOM 1750 O O . LYS A 1 217 ? 5.715 12.461 37.906 1 27.17 217 LYS A O 1
ATOM 1755 N N . ALA A 1 218 ? 5.203 13.617 36.438 1 26.52 218 ALA A N 1
ATOM 1756 C CA . ALA A 1 218 ? 5.73 14.711 37.219 1 26.52 218 ALA A CA 1
ATOM 1757 C C . ALA A 1 218 ? 4.727 15.148 38.281 1 26.52 218 ALA A C 1
ATOM 1759 O O . ALA A 1 218 ? 3.643 15.641 37.969 1 26.52 218 ALA A O 1
ATOM 1760 N N . ARG A 1 219 ? 4.555 14.352 39.25 1 23.94 219 ARG A N 1
ATOM 1761 C CA . ARG A 1 219 ? 4.094 14.742 40.562 1 23.94 219 ARG A CA 1
ATOM 1762 C C . ARG A 1 219 ? 4.633 16.109 40.969 1 23.94 219 ARG A C 1
ATOM 1764 O O . ARG A 1 219 ? 5.844 16.281 41.125 1 23.94 219 ARG A O 1
ATOM 1771 N N . LEU A 1 220 ? 4.344 17.125 40 1 23.89 220 LEU A N 1
ATOM 1772 C CA . LEU A 1 220 ? 4.52 18.438 40.625 1 23.89 220 LEU A CA 1
ATOM 1773 C C . LEU A 1 220 ? 4.293 18.375 42.125 1 23.89 220 LEU A C 1
ATOM 1775 O O . LEU A 1 220 ? 3.199 18.031 42.562 1 23.89 220 LEU A O 1
ATOM 1779 N N . SER A 1 221 ? 5.277 17.828 42.688 1 23.09 221 SER A N 1
ATOM 1780 C CA . SER A 1 221 ? 5.375 17.859 44.125 1 23.09 221 SER A CA 1
ATOM 1781 C C . SER A 1 221 ? 4.961 19.219 44.688 1 23.09 221 SER A C 1
ATOM 1783 O O . SER A 1 221 ? 5.641 20.234 44.438 1 23.09 221 SER A O 1
ATOM 1785 N N . ILE A 1 222 ? 3.648 19.672 44.219 1 24.19 222 ILE A N 1
ATOM 1786 C CA . ILE A 1 222 ? 3.195 20.812 45 1 24.19 222 ILE A CA 1
ATOM 1787 C C . ILE A 1 222 ? 3.713 20.719 46.438 1 24.19 222 ILE A C 1
ATOM 1789 O O . ILE A 1 222 ? 3.539 19.688 47.094 1 24.19 222 ILE A O 1
ATOM 1793 N N . PRO A 1 223 ? 4.871 21.312 46.562 1 24.28 223 PRO A N 1
ATOM 1794 C CA . PRO A 1 223 ? 5.348 21.25 47.938 1 24.28 223 PRO A CA 1
ATOM 1795 C C . PRO A 1 223 ? 4.215 21.312 48.969 1 24.28 223 PRO A C 1
ATOM 1797 O O . PRO A 1 223 ? 3.346 22.188 48.875 1 24.28 223 PRO A O 1
ATOM 1800 N N . THR A 1 224 ? 3.596 20.078 49.156 1 23.5 224 THR A N 1
ATOM 1801 C CA . THR A 1 224 ? 2.604 19.953 50.219 1 23.5 224 THR A CA 1
ATOM 1802 C C . THR A 1 224 ? 2.912 20.922 51.344 1 23.5 224 THR A C 1
ATOM 1804 O O . THR A 1 224 ? 3.975 20.844 51.969 1 23.5 224 THR A O 1
ATOM 1807 N N . THR A 1 225 ? 2.496 22.141 51.062 1 23.42 225 THR A N 1
ATOM 1808 C CA . THR A 1 225 ? 2.568 23.125 52.125 1 23.42 225 THR A CA 1
ATOM 1809 C C . THR A 1 225 ? 2.314 22.469 53.469 1 23.42 225 THR A C 1
ATOM 1811 O O . THR A 1 225 ? 1.451 21.594 53.594 1 23.42 225 THR A O 1
ATOM 1814 N N . GLN A 1 226 ? 3.268 22.641 54.344 1 21.73 226 GLN A N 1
ATOM 1815 C CA . GLN A 1 226 ? 3.338 22.328 55.75 1 21.73 226 GLN A CA 1
ATOM 1816 C C . GLN A 1 226 ? 1.971 22.469 56.438 1 21.73 226 GLN A C 1
ATOM 1818 O O . GLN A 1 226 ? 1.277 23.469 56.219 1 21.73 226 GLN A O 1
ATOM 1823 N N . SER A 1 227 ? 1.276 21.266 56.5 1 23.53 227 SER A N 1
ATOM 1824 C CA . SER A 1 227 ? 0.071 21.016 57.281 1 23.53 227 SER A CA 1
ATOM 1825 C C . SER A 1 227 ? 0.036 21.891 58.531 1 23.53 227 SER A C 1
ATOM 1827 O O . SER A 1 227 ? 0.941 21.828 59.375 1 23.53 227 SER A O 1
ATOM 1829 N N . ILE A 1 228 ? -0.366 23.109 58.312 1 22.41 228 ILE A N 1
ATOM 1830 C CA . ILE A 1 228 ? -0.528 23.859 59.531 1 22.41 228 ILE A CA 1
ATOM 1831 C C . ILE A 1 228 ? -1.433 23.094 60.5 1 22.41 228 ILE A C 1
ATOM 1833 O O . ILE A 1 228 ? -2.484 22.594 60.094 1 22.41 228 ILE A O 1
ATOM 1837 N N . SER A 1 229 ? -0.831 22.531 61.562 1 22.47 229 SER A N 1
ATOM 1838 C CA . SER A 1 229 ? -1.312 21.922 62.781 1 22.47 229 SER A CA 1
ATOM 1839 C C . SER A 1 229 ? -2.539 22.656 63.344 1 22.47 229 SER A C 1
ATOM 1841 O O . SER A 1 229 ? -2.439 23.797 63.781 1 22.47 229 SER A O 1
ATOM 1843 N N . SER A 1 230 ? -3.633 22.75 62.406 1 19.97 230 SER A N 1
ATOM 1844 C CA . SER A 1 230 ? -4.668 23.516 63.062 1 19.97 230 SER A CA 1
ATOM 1845 C C . SER A 1 230 ? -5.055 22.875 64.375 1 19.97 230 SER A C 1
ATOM 1847 O O . SER A 1 230 ? -5.012 21.656 64.562 1 19.97 230 SER A O 1
ATOM 1849 N N . PRO A 1 231 ? -5.254 23.703 65.375 1 20.62 231 PRO A N 1
ATOM 1850 C CA . PRO A 1 231 ? -5.473 23.484 66.812 1 20.62 231 PRO A CA 1
ATOM 1851 C C . PRO A 1 231 ? -6.727 22.672 67.125 1 20.62 231 PRO A C 1
ATOM 1853 O O . PRO A 1 231 ? -7.621 22.578 66.312 1 20.62 231 PRO A O 1
ATOM 1856 N N . SER A 1 232 ? -6.668 21.891 68.125 1 19.86 232 SER A N 1
ATOM 1857 C CA . SER A 1 232 ? -7.391 20.938 68.938 1 19.86 232 SER A CA 1
ATOM 1858 C C . SER A 1 232 ? -8.781 21.438 69.312 1 19.86 232 SER A C 1
ATOM 1860 O O . SER A 1 232 ? -9.398 20.969 70.25 1 19.86 232 SER A O 1
ATOM 1862 N N . ARG A 1 233 ? -9.633 21.875 68.25 1 18.52 233 ARG A N 1
ATOM 1863 C CA . ARG A 1 233 ? -10.773 22.375 69 1 18.52 233 ARG A CA 1
ATOM 1864 C C . ARG A 1 233 ? -11.469 21.25 69.812 1 18.52 233 ARG A C 1
ATOM 1866 O O . ARG A 1 233 ? -11.516 20.109 69.312 1 18.52 233 ARG A O 1
ATOM 1873 N N . ARG A 1 234 ? -12.211 21.594 70.875 1 16.88 234 ARG A N 1
ATOM 1874 C CA . ARG A 1 234 ? -12.719 21.094 72.188 1 16.88 234 ARG A CA 1
ATOM 1875 C C . ARG A 1 234 ? -14 20.297 72 1 16.88 234 ARG A C 1
ATOM 1877 O O . ARG A 1 234 ? -14.188 19.25 72.625 1 16.88 234 ARG A O 1
ATOM 1884 N N . LYS A 1 235 ? -15.07 20.734 71.25 1 18.12 235 LYS A N 1
ATOM 1885 C CA . LYS A 1 235 ? -16.109 20.719 72.25 1 18.12 235 LYS A CA 1
ATOM 1886 C C . LYS A 1 235 ? -16.656 19.312 72.438 1 18.12 235 LYS A C 1
ATOM 1888 O O . LYS A 1 235 ? -16.422 18.422 71.625 1 18.12 235 LYS A O 1
ATOM 1893 N N . LYS A 1 236 ? -18.047 19.266 72.625 1 16.98 236 LYS A N 1
ATOM 1894 C CA . LYS A 1 236 ? -19.062 18.906 73.562 1 16.98 236 LYS A CA 1
ATOM 1895 C C . LYS A 1 236 ? -19.719 17.578 73.25 1 16.98 236 LYS A C 1
ATOM 1897 O O . LYS A 1 236 ? -19.781 17.188 72.062 1 16.98 236 LYS A O 1
ATOM 1902 N N . LYS A 1 237 ? -20.219 16.938 74.312 1 17.08 237 LYS A N 1
ATOM 1903 C CA . LYS A 1 237 ? -20.719 15.695 74.875 1 17.08 237 LYS A CA 1
ATOM 1904 C C . LYS A 1 237 ? -21.938 15.188 74.125 1 17.08 237 LYS A C 1
ATOM 1906 O O . LYS A 1 237 ? -22.609 15.961 73.438 1 17.08 237 LYS A O 1
ATOM 1911 N N . ARG A 1 238 ? -22.547 14.055 74.562 1 17.69 238 ARG A N 1
ATOM 1912 C CA . ARG A 1 238 ? -23.031 12.688 74.375 1 17.69 238 ARG A CA 1
ATOM 1913 C C . ARG A 1 238 ? -24.547 12.648 74.25 1 17.69 238 ARG A C 1
ATOM 1915 O O . ARG A 1 238 ? -25.141 11.578 74.062 1 17.69 238 ARG A O 1
ATOM 1922 N N . ALA A 1 239 ? -25.438 13.688 74.062 1 17.02 239 ALA A N 1
ATOM 1923 C CA . ALA A 1 239 ? -26.609 13.297 74.875 1 17.02 239 ALA A CA 1
ATOM 1924 C C . ALA A 1 239 ? -27.391 12.195 74.125 1 17.02 239 ALA A C 1
ATOM 1926 O O . ALA A 1 239 ? -27.469 12.188 72.938 1 17.02 239 ALA A O 1
ATOM 1927 N N . ARG A 1 240 ? -28.062 11.195 74.875 1 18.55 240 ARG A N 1
ATOM 1928 C CA . ARG A 1 240 ? -28.625 9.852 75 1 18.55 240 ARG A CA 1
ATOM 1929 C C . ARG A 1 240 ? -30.031 9.789 74.438 1 18.55 240 ARG A C 1
ATOM 1931 O O . ARG A 1 240 ? -30.672 8.734 74.438 1 18.55 240 ARG A O 1
ATOM 1938 N N . ILE A 1 241 ? -30.594 10.734 73.625 1 18.05 241 ILE A N 1
ATOM 1939 C CA . ILE A 1 241 ? -32 10.695 73.938 1 18.05 241 ILE A CA 1
ATOM 1940 C C . ILE A 1 241 ? -32.625 9.391 73.438 1 18.05 241 ILE A C 1
ATOM 1942 O O . ILE A 1 241 ? -32.281 8.93 72.312 1 18.05 241 ILE A O 1
ATOM 1946 N N . LEU A 1 242 ? -33.656 8.812 74.188 1 18.09 242 LEU A N 1
ATOM 1947 C CA . LEU A 1 242 ? -34.469 7.691 74.625 1 18.09 242 LEU A CA 1
ATOM 1948 C C . LEU A 1 242 ? -35.625 7.422 73.625 1 18.09 242 LEU A C 1
ATOM 1950 O O . LEU A 1 242 ? -36.406 6.52 73.875 1 18.09 242 LEU A O 1
ATOM 1954 N N . ALA A 1 243 ? -35.625 7.797 72.375 1 17.55 243 ALA A N 1
ATOM 1955 C CA . ALA A 1 243 ? -37.031 7.965 72.062 1 17.55 243 ALA A CA 1
ATOM 1956 C C . ALA A 1 243 ? -37.781 6.621 72.062 1 17.55 243 ALA A C 1
ATOM 1958 O O . ALA A 1 243 ? -37.219 5.605 71.625 1 17.55 243 ALA A O 1
ATOM 1959 N N . PRO A 1 244 ? -39.156 6.73 72.438 1 16.83 244 PRO A N 1
ATOM 1960 C CA . PRO A 1 244 ? -40.25 5.926 73 1 16.83 244 PRO A CA 1
ATOM 1961 C C . PRO A 1 244 ? -40.75 4.84 72.062 1 16.83 244 PRO A C 1
ATOM 1963 O O . PRO A 1 244 ? -40.25 4.715 70.938 1 16.83 244 PRO A O 1
ATOM 1966 N N . THR A 1 245 ? -42.062 4.93 71.688 1 16.73 245 THR A N 1
ATOM 1967 C CA . THR A 1 245 ? -43.281 4.246 72.125 1 16.73 245 THR A CA 1
ATOM 1968 C C . THR A 1 245 ? -43.656 3.145 71.125 1 16.73 245 THR A C 1
ATOM 1970 O O . THR A 1 245 ? -43.188 3.139 70 1 16.73 245 THR A O 1
ATOM 1973 N N . ASP A 1 246 ? -45.062 2.799 70.938 1 16.59 246 ASP A N 1
ATOM 1974 C CA . ASP A 1 246 ? -46.094 1.831 71.25 1 16.59 246 ASP A CA 1
ATOM 1975 C C . ASP A 1 246 ? -46.625 1.085 70.062 1 16.59 246 ASP A C 1
ATOM 1977 O O . ASP A 1 246 ? -46.812 -0.135 70.062 1 16.59 246 ASP A O 1
ATOM 1981 N N . LEU A 1 247 ? -47.188 1.647 68.875 1 16.77 247 LEU A N 1
ATOM 1982 C CA . LEU A 1 247 ? -48.594 1.415 68.688 1 16.77 247 LEU A CA 1
ATOM 1983 C C . LEU A 1 247 ? -48.844 0.039 68.062 1 16.77 247 LEU A C 1
ATOM 1985 O O . LEU A 1 247 ? -48.062 -0.43 67.25 1 16.77 247 LEU A O 1
ATOM 1989 N N . THR A 1 248 ? -50.25 -0.651 68.188 1 17.23 248 THR A N 1
ATOM 1990 C CA . THR A 1 248 ? -51.156 -1.769 68.375 1 17.23 248 THR A CA 1
ATOM 1991 C C . THR A 1 248 ? -51.688 -2.246 67 1 17.23 248 THR A C 1
ATOM 1993 O O . THR A 1 248 ? -52.5 -3.166 66.938 1 17.23 248 THR A O 1
ATOM 1996 N N . LYS A 1 249 ? -51.219 -2.055 65.875 1 17.38 249 LYS A N 1
ATOM 1997 C CA . LYS A 1 249 ? -52.344 -2.145 64.938 1 17.38 249 LYS A CA 1
ATOM 1998 C C . LYS A 1 249 ? -52.969 -3.535 64.938 1 17.38 249 LYS A C 1
ATOM 2000 O O . LYS A 1 249 ? -52.25 -4.543 65 1 17.38 249 LYS A O 1
ATOM 2005 N N . GLN A 1 250 ? -54.469 -3.619 64.75 1 17.16 250 GLN A N 1
ATOM 2006 C CA . GLN A 1 250 ? -55.75 -4.273 64.812 1 17.16 250 GLN A CA 1
ATOM 2007 C C . GLN A 1 250 ? -55.844 -5.477 63.875 1 17.16 250 GLN A C 1
ATOM 2009 O O . GLN A 1 250 ? -55.062 -5.586 62.938 1 17.16 250 GLN A O 1
ATOM 2014 N N . ASN A 1 251 ? -57.25 -6.109 63.688 1 17.81 251 ASN A N 1
ATOM 2015 C CA . ASN A 1 251 ? -58.094 -7.281 63.812 1 17.81 251 ASN A CA 1
ATOM 2016 C C . ASN A 1 251 ? -58.344 -7.965 62.469 1 17.81 251 ASN A C 1
ATOM 2018 O O . ASN A 1 251 ? -58.531 -9.188 62.406 1 17.81 251 ASN A O 1
ATOM 2022 N N . ILE A 1 252 ? -58.562 -7.41 61.219 1 19.47 252 ILE A N 1
ATOM 2023 C CA . ILE A 1 252 ? -59.906 -7.691 60.688 1 19.47 252 ILE A CA 1
ATOM 2024 C C . ILE A 1 252 ? -59.969 -9.148 60.219 1 19.47 252 ILE A C 1
ATOM 2026 O O . ILE A 1 252 ? -59.031 -9.656 59.594 1 19.47 252 ILE A O 1
ATOM 2030 N N . GLU A 1 253 ? -61.312 -9.953 60.375 1 19.19 253 GLU A N 1
ATOM 2031 C CA . GLU A 1 253 ? -62.125 -11.172 60.5 1 19.19 253 GLU A CA 1
ATOM 2032 C C . GLU A 1 253 ? -62.5 -11.727 59.125 1 19.19 253 GLU A C 1
ATOM 2034 O O . GLU A 1 253 ? -62.875 -12.891 59.031 1 19.19 253 GLU A O 1
ATOM 2039 N N . TYR A 1 254 ? -62.469 -11.289 57.875 1 19.64 254 TYR A N 1
ATOM 2040 C CA . TYR A 1 254 ? -63.656 -11.586 57.062 1 19.64 254 TYR A CA 1
ATOM 2041 C C . TYR A 1 254 ? -63.875 -13.086 56.969 1 19.64 254 TYR A C 1
ATOM 2043 O O . TYR A 1 254 ? -62.906 -13.859 56.906 1 19.64 254 TYR A O 1
ATOM 2051 N N . ASP A 1 255 ? -65.312 -13.617 57.062 1 20.31 255 ASP A N 1
ATOM 2052 C CA . ASP A 1 255 ? -66.312 -14.68 57.125 1 20.31 255 ASP A CA 1
ATOM 2053 C C . ASP A 1 255 ? -66.5 -15.312 55.75 1 20.31 255 ASP A C 1
ATOM 2055 O O . ASP A 1 255 ? -67.062 -14.68 54.844 1 20.31 255 ASP A O 1
ATOM 2059 N N . ASN A 1 256 ? -65.75 -15.68 54.906 1 21.5 256 ASN A N 1
ATOM 2060 C CA . ASN A 1 256 ? -66.312 -16.25 53.656 1 21.5 256 ASN A CA 1
ATOM 2061 C C . ASN A 1 256 ? -67.312 -17.344 53.938 1 21.5 256 ASN A C 1
ATOM 2063 O O . ASN A 1 256 ? -67 -18.359 54.531 1 21.5 256 ASN A O 1
ATOM 2067 N N . GLU A 1 257 ? -68.688 -17.109 53.969 1 21.34 257 GLU A N 1
ATOM 2068 C CA . GLU A 1 257 ? -70.062 -17.672 54 1 21.34 257 GLU A CA 1
ATOM 2069 C C . GLU A 1 257 ? -70.188 -18.859 53.062 1 21.34 257 GLU A C 1
ATOM 2071 O O . GLU A 1 257 ? -69.375 -19 52.125 1 21.34 257 GLU A O 1
ATOM 2076 N N . GLU A 1 258 ? -71.562 -19.453 53.062 1 21.97 258 GLU A N 1
ATOM 2077 C CA . GLU A 1 258 ? -72.562 -20.5 53.062 1 21.97 258 GLU A CA 1
ATOM 2078 C C . GLU A 1 258 ? -73.062 -20.812 51.656 1 21.97 258 GLU A C 1
ATOM 2080 O O . GLU A 1 258 ? -73.375 -21.953 51.344 1 21.97 258 GLU A O 1
ATOM 2085 N N . ASP A 1 259 ? -73.688 -19.797 50.969 1 21.7 259 ASP A N 1
ATOM 2086 C CA . ASP A 1 259 ? -75.125 -19.938 50.562 1 21.7 259 ASP A CA 1
ATOM 2087 C C . ASP A 1 259 ? -75.312 -21.172 49.688 1 21.7 259 ASP A C 1
ATOM 2089 O O . ASP A 1 259 ? -74.375 -21.625 49.031 1 21.7 259 ASP A O 1
ATOM 2093 N N . ASP A 1 260 ? -76.75 -21.25 49.219 1 23.41 260 ASP A N 1
ATOM 2094 C CA . ASP A 1 260 ? -78.062 -21.828 48.938 1 23.41 260 ASP A CA 1
ATOM 2095 C C . ASP A 1 260 ? -78.125 -22.469 47.562 1 23.41 260 ASP A C 1
ATOM 2097 O O . ASP A 1 260 ? -78.5 -23.625 47.406 1 23.41 260 ASP A O 1
ATOM 2101 N N . SER A 1 261 ? -79.125 -21.688 46.594 1 23.8 261 SER A N 1
ATOM 2102 C CA . SER A 1 261 ? -80.125 -22.234 45.688 1 23.8 261 SER A CA 1
ATOM 2103 C C . SER A 1 261 ? -79.5 -22.922 44.5 1 23.8 261 SER A C 1
ATOM 2105 O O . SER A 1 261 ? -78.5 -22.438 43.969 1 23.8 261 SER A O 1
ATOM 2107 N N . MET B 1 1 ? -17 -5.039 3.752 1 66.12 1 MET B N 1
ATOM 2108 C CA . MET B 1 1 ? -16.297 -4.887 5.023 1 66.12 1 MET B CA 1
ATOM 2109 C C . MET B 1 1 ? -15.133 -5.871 5.121 1 66.12 1 MET B C 1
ATOM 2111 O O . MET B 1 1 ? -15.234 -7.008 4.656 1 66.12 1 MET B O 1
ATOM 2115 N N . THR B 1 2 ? -13.938 -5.375 5.445 1 81.94 2 THR B N 1
ATOM 2116 C CA . THR B 1 2 ? -12.75 -6.219 5.535 1 81.94 2 THR B CA 1
ATOM 2117 C C . THR B 1 2 ? -12.328 -6.398 6.988 1 81.94 2 THR B C 1
ATOM 2119 O O . THR B 1 2 ? -12.219 -5.422 7.734 1 81.94 2 THR B O 1
ATOM 2122 N N . ASP B 1 3 ? -12.367 -7.645 7.48 1 88.38 3 ASP B N 1
ATOM 2123 C CA . ASP B 1 3 ? -11.906 -8.016 8.812 1 88.38 3 ASP B CA 1
ATOM 2124 C C . ASP B 1 3 ? -10.492 -8.586 8.773 1 88.38 3 ASP B C 1
ATOM 2126 O O . ASP B 1 3 ? -10.039 -9.055 7.727 1 88.38 3 ASP B O 1
ATOM 2130 N N . PHE B 1 4 ? -9.742 -8.477 9.828 1 91.94 4 PHE B N 1
ATOM 2131 C CA . PHE B 1 4 ? -8.43 -9.086 10.008 1 91.94 4 PHE B CA 1
ATOM 2132 C C . PHE B 1 4 ? -8.383 -9.891 11.305 1 91.94 4 PHE B C 1
ATOM 2134 O O . PHE B 1 4 ? -8.172 -9.336 12.383 1 91.94 4 PHE B O 1
ATOM 2141 N N . CYS B 1 5 ? -8.516 -11.164 11.156 1 90.56 5 CYS B N 1
ATOM 2142 C CA . CYS B 1 5 ? -8.766 -12.008 12.312 1 90.56 5 CYS B CA 1
ATOM 2143 C C . CYS B 1 5 ? -7.867 -13.242 12.297 1 90.56 5 CYS B C 1
ATOM 2145 O O . CYS B 1 5 ? -7.16 -13.484 11.312 1 90.56 5 CYS B O 1
ATOM 2147 N N . GLU B 1 6 ? -7.859 -13.883 13.422 1 92.5 6 GLU B N 1
ATOM 2148 C CA . GLU B 1 6 ? -7.051 -15.094 13.539 1 92.5 6 GLU B CA 1
ATOM 2149 C C . GLU B 1 6 ? -7.762 -16.297 12.922 1 92.5 6 GLU B C 1
ATOM 2151 O O . GLU B 1 6 ? -8.938 -16.547 13.203 1 92.5 6 GLU B O 1
ATOM 2156 N N . LEU B 1 7 ? -7.105 -16.938 12.023 1 91.75 7 LEU B N 1
ATOM 2157 C CA . LEU B 1 7 ? -7.598 -18.156 11.391 1 91.75 7 LEU B CA 1
ATOM 2158 C C . LEU B 1 7 ? -6.484 -19.188 11.25 1 91.75 7 LEU B C 1
ATOM 2160 O O . LEU B 1 7 ? -5.305 -18.859 11.406 1 91.75 7 LEU B O 1
ATOM 2164 N N . THR B 1 8 ? -6.934 -20.406 11.094 1 87.88 8 THR B N 1
ATOM 2165 C CA . THR B 1 8 ? -5.977 -21.453 10.781 1 87.88 8 THR B CA 1
ATOM 2166 C C . THR B 1 8 ? -6.23 -22.016 9.383 1 87.88 8 THR B C 1
ATOM 2168 O O . THR B 1 8 ? -7.25 -22.672 9.148 1 87.88 8 THR B O 1
ATOM 2171 N N . LEU B 1 9 ? -5.453 -21.703 8.469 1 86.69 9 LEU B N 1
ATOM 2172 C CA . LEU B 1 9 ? -5.473 -22.297 7.133 1 86.69 9 LEU B CA 1
ATOM 2173 C C . LEU B 1 9 ? -4.258 -23.203 6.918 1 86.69 9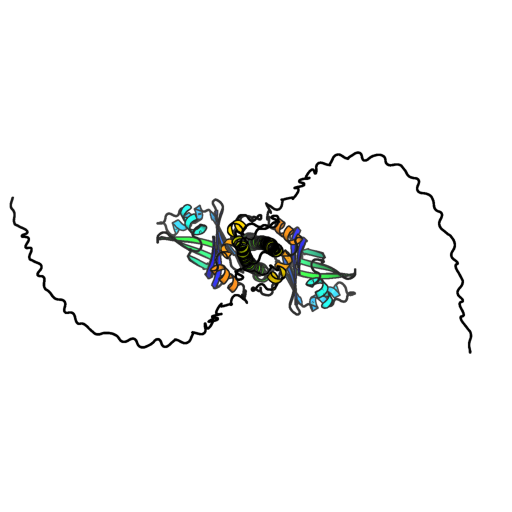 LEU B C 1
ATOM 2175 O O . LEU B 1 9 ? -4.125 -24.234 7.566 1 86.69 9 LEU B O 1
ATOM 2179 N N . ASN B 1 10 ? -3.176 -22.734 6.184 1 76.88 10 ASN B N 1
ATOM 2180 C CA . ASN B 1 10 ? -1.917 -23.469 6.102 1 76.88 10 ASN B CA 1
ATOM 2181 C C . ASN B 1 10 ? -1.106 -23.344 7.391 1 76.88 10 ASN B C 1
ATOM 2183 O O . ASN B 1 10 ? -0.431 -24.281 7.801 1 76.88 10 ASN B O 1
ATOM 2187 N N . ARG B 1 11 ? -1.318 -22.266 8.023 1 82.19 11 ARG B N 1
ATOM 2188 C CA . ARG B 1 11 ? -0.717 -21.953 9.312 1 82.19 11 ARG B CA 1
ATOM 2189 C C . ARG B 1 11 ? -1.644 -21.078 10.156 1 82.19 11 ARG B C 1
ATOM 2191 O O . ARG B 1 11 ? -2.521 -20.406 9.617 1 82.19 11 ARG B O 1
ATOM 2198 N N . LYS B 1 12 ? -1.451 -21.266 11.391 1 88.06 12 LYS B N 1
ATOM 2199 C CA . LYS B 1 12 ? -2.182 -20.359 12.273 1 88.06 12 LYS B CA 1
ATOM 2200 C C . LYS B 1 12 ? -1.63 -18.953 12.195 1 88.06 12 LYS B C 1
ATOM 2202 O O . LYS B 1 12 ? -0.416 -18.734 12.258 1 88.06 12 LYS B O 1
ATOM 2207 N N . GLY B 1 13 ? -2.482 -17.984 11.938 1 91.44 13 GLY B N 1
ATOM 2208 C CA . GLY B 1 13 ? -2.072 -16.594 11.828 1 91.44 13 GLY B CA 1
ATOM 2209 C C . GLY B 1 13 ? -3.232 -15.656 11.57 1 91.44 13 GLY B C 1
ATOM 2210 O O . GLY B 1 13 ? -4.391 -16.016 11.797 1 91.44 13 GLY B O 1
ATOM 2211 N N . PHE B 1 14 ? -2.885 -14.484 11.312 1 93.31 14 PHE B N 1
ATOM 2212 C CA . PHE B 1 14 ? -3.908 -13.484 11.023 1 93.31 14 PHE B CA 1
ATOM 2213 C C . PHE B 1 14 ? -4.215 -13.438 9.531 1 93.31 14 PHE B C 1
ATOM 2215 O O . PHE B 1 14 ? -3.305 -13.469 8.703 1 93.31 14 PHE B O 1
ATOM 2222 N N . TYR B 1 15 ? -5.492 -13.406 9.266 1 93.44 15 TYR B N 1
ATOM 2223 C CA . TYR B 1 15 ? -5.98 -13.367 7.891 1 93.44 15 TYR B CA 1
ATOM 2224 C C . TYR B 1 15 ? -6.992 -12.25 7.699 1 93.44 15 TYR B C 1
ATOM 2226 O O . TYR B 1 15 ? -7.777 -11.953 8.602 1 93.44 15 TYR B O 1
ATOM 2234 N N . GLY B 1 16 ? -6.859 -11.672 6.523 1 93.62 16 GLY B N 1
ATOM 2235 C CA . GLY B 1 16 ? -7.918 -10.758 6.129 1 93.62 16 GLY B CA 1
ATOM 2236 C C . GLY B 1 16 ? -9.117 -11.461 5.516 1 93.62 16 GLY B C 1
ATOM 2237 O O . GLY B 1 16 ? -8.961 -12.43 4.77 1 93.62 16 GLY B O 1
ATOM 2238 N N . VAL B 1 17 ? -10.289 -11 5.848 1 93.88 17 VAL B N 1
ATOM 2239 C CA . VAL B 1 17 ? -11.539 -11.523 5.301 1 93.88 17 VAL B CA 1
ATOM 2240 C C . VAL B 1 17 ? -12.375 -10.375 4.734 1 93.88 17 VAL B C 1
ATOM 2242 O O . VAL B 1 17 ? -12.625 -9.383 5.418 1 93.88 17 VAL B O 1
ATOM 2245 N N . ASP B 1 18 ? -12.695 -10.539 3.508 1 92.75 18 ASP B N 1
ATOM 2246 C CA . ASP B 1 18 ? -13.477 -9.492 2.855 1 92.75 18 ASP B CA 1
ATOM 2247 C C . ASP B 1 18 ? -14.648 -10.078 2.076 1 92.75 18 ASP B C 1
ATOM 2249 O O . ASP B 1 18 ? -14.508 -11.117 1.418 1 92.75 18 ASP B O 1
ATOM 2253 N N . PHE B 1 19 ? -15.812 -9.414 2.254 1 93.25 19 PHE B N 1
ATOM 2254 C CA . PHE B 1 19 ? -17 -9.75 1.475 1 93.25 19 PHE B CA 1
ATOM 2255 C C . PHE B 1 19 ? -17.438 -8.57 0.623 1 93.25 19 PHE B C 1
ATOM 2257 O O . PHE B 1 19 ? -17.516 -7.438 1.111 1 93.25 19 PHE B O 1
ATOM 2264 N N . SER B 1 20 ? -17.672 -8.852 -0.602 1 91.12 20 SER B N 1
ATOM 2265 C CA . SER B 1 20 ? -18.172 -7.809 -1.491 1 91.12 20 SER B CA 1
ATOM 2266 C C . SER B 1 20 ? -19.234 -8.352 -2.432 1 91.12 20 SER B C 1
ATOM 2268 O O . SER B 1 20 ? -19.266 -9.547 -2.73 1 91.12 20 SER B O 1
ATOM 2270 N N . LYS B 1 21 ? -20.125 -7.453 -2.748 1 91.75 21 LYS B N 1
ATOM 2271 C CA . LYS B 1 21 ? -21.234 -7.824 -3.629 1 91.75 21 LYS B CA 1
ATOM 2272 C C . LYS B 1 21 ? -21.297 -6.902 -4.844 1 91.75 21 LYS B C 1
ATOM 2274 O O . LYS B 1 21 ? -21.172 -5.684 -4.711 1 91.75 21 LYS B O 1
ATOM 2279 N N . ASP B 1 22 ? -21.297 -7.52 -5.988 1 88.62 22 ASP B N 1
ATOM 2280 C CA . ASP B 1 22 ? -21.5 -6.801 -7.242 1 88.62 22 ASP B CA 1
ATOM 2281 C C . ASP B 1 22 ? -22.766 -7.293 -7.961 1 88.62 22 ASP B C 1
ATOM 2283 O O . ASP B 1 22 ? -22.734 -8.328 -8.633 1 88.62 22 ASP B O 1
ATOM 2287 N N . PHE B 1 23 ? -23.781 -6.531 -7.836 1 88.69 23 PHE B N 1
ATOM 2288 C CA . PHE B 1 23 ? -25.078 -6.871 -8.398 1 88.69 23 PHE B CA 1
ATOM 2289 C C . PHE B 1 23 ? -25.578 -8.203 -7.852 1 88.69 23 PHE B C 1
ATOM 2291 O O . PHE B 1 23 ? -25.938 -8.305 -6.68 1 88.69 23 PHE B O 1
ATOM 2298 N N . ASP B 1 24 ? -25.469 -9.297 -8.633 1 92.56 24 ASP B N 1
ATOM 2299 C CA . ASP B 1 24 ? -26.062 -10.555 -8.188 1 92.56 24 ASP B CA 1
ATOM 2300 C C . ASP B 1 24 ? -24.984 -11.578 -7.832 1 92.56 24 ASP B C 1
ATOM 2302 O O . ASP B 1 24 ? -25.281 -12.766 -7.684 1 92.56 24 ASP B O 1
ATOM 2306 N N . ARG B 1 25 ? -23.828 -11.055 -7.695 1 95.56 25 ARG B N 1
ATOM 2307 C CA . ARG B 1 25 ? -22.75 -11.969 -7.348 1 95.56 25 ARG B CA 1
ATOM 2308 C C . ARG B 1 25 ? -22.047 -11.523 -6.062 1 95.56 25 ARG B C 1
ATOM 2310 O O . ARG B 1 25 ? -21.875 -10.328 -5.824 1 95.56 25 ARG B O 1
ATOM 2317 N N . ILE B 1 26 ? -21.734 -12.523 -5.254 1 95.25 26 ILE B N 1
ATOM 2318 C CA . ILE B 1 26 ? -21.047 -12.258 -3.992 1 95.25 26 ILE B CA 1
ATOM 2319 C C . ILE B 1 26 ? -19.656 -12.883 -4.016 1 95.25 26 ILE B C 1
ATOM 2321 O O . ILE B 1 26 ? -19.469 -13.984 -4.543 1 95.25 26 ILE B O 1
ATOM 2325 N N . LYS B 1 27 ? -18.734 -12.125 -3.502 1 94.81 27 LYS B N 1
ATOM 2326 C CA . LYS B 1 27 ? -17.344 -12.562 -3.469 1 94.81 27 LYS B CA 1
ATOM 2327 C C . LYS B 1 27 ? -16.828 -12.641 -2.035 1 94.81 27 LYS B C 1
ATOM 2329 O O . LYS B 1 27 ? -17.109 -11.75 -1.223 1 94.81 27 LYS B O 1
ATOM 2334 N N . CYS B 1 28 ? -16.234 -13.758 -1.738 1 95.81 28 CYS B N 1
ATOM 2335 C CA . CYS B 1 28 ? -15.508 -13.922 -0.487 1 95.81 28 CYS B CA 1
ATOM 2336 C C . CYS B 1 28 ? -14.016 -14.039 -0.741 1 95.81 28 CYS B C 1
ATOM 2338 O O . CYS B 1 28 ? -13.57 -14.883 -1.526 1 95.81 28 CYS B O 1
ATOM 2340 N N . VAL B 1 29 ? -13.281 -13.18 -0.059 1 95.31 29 VAL B N 1
ATOM 2341 C CA . VAL B 1 29 ? -11.836 -13.188 -0.217 1 95.31 29 VAL B CA 1
ATOM 2342 C C . VAL B 1 29 ? -11.164 -13.336 1.148 1 95.31 29 VAL B C 1
ATOM 2344 O O . VAL B 1 29 ? -11.5 -12.625 2.094 1 95.31 29 VAL B O 1
ATOM 2347 N N . VAL B 1 30 ? -10.305 -14.281 1.234 1 94.88 30 VAL B N 1
ATOM 2348 C CA . VAL B 1 30 ? -9.453 -14.461 2.404 1 94.88 30 VAL B CA 1
ATOM 2349 C C . VAL B 1 30 ? -7.988 -14.336 1.998 1 94.88 30 VAL B C 1
ATOM 2351 O O . VAL B 1 30 ? -7.559 -14.945 1.014 1 94.88 30 VAL B O 1
ATOM 2354 N N . PHE B 1 31 ? -7.238 -13.477 2.744 1 93.44 31 PHE B N 1
ATOM 2355 C CA . PHE B 1 31 ? -5.863 -13.258 2.309 1 93.44 31 PHE B CA 1
ATOM 2356 C C . PHE B 1 31 ? -4.938 -13.094 3.508 1 93.44 31 PHE B C 1
ATOM 2358 O O . PHE B 1 31 ? -5.383 -12.734 4.602 1 93.44 31 PHE B O 1
ATOM 2365 N N . ASP B 1 32 ? -3.709 -13.438 3.352 1 91.75 32 ASP B N 1
ATOM 2366 C CA . ASP B 1 32 ? -2.613 -13.109 4.258 1 91.75 32 ASP B CA 1
ATOM 2367 C C . ASP B 1 32 ? -1.446 -12.477 3.496 1 91.75 32 ASP B C 1
ATOM 2369 O O . ASP B 1 32 ? -1.636 -11.906 2.422 1 91.75 32 ASP B O 1
ATOM 2373 N N . MET B 1 33 ? -0.28 -12.539 4.039 1 90.44 33 MET B N 1
ATOM 2374 C CA . MET B 1 33 ? 0.849 -11.883 3.391 1 90.44 33 MET B CA 1
ATOM 2375 C C . MET B 1 33 ? 1.422 -12.75 2.275 1 90.44 33 MET B C 1
ATOM 2377 O O . MET B 1 33 ? 2.232 -12.281 1.474 1 90.44 33 MET B O 1
ATOM 2381 N N . GLU B 1 34 ? 0.937 -13.93 2.127 1 88.88 34 GLU B N 1
ATOM 2382 C CA . GLU B 1 34 ? 1.589 -14.859 1.21 1 88.88 34 GLU B CA 1
ATOM 2383 C C . GLU B 1 34 ? 0.617 -15.359 0.146 1 88.88 34 GLU B C 1
ATOM 2385 O O . GLU B 1 34 ? 1.036 -15.883 -0.89 1 88.88 34 GLU B O 1
ATOM 2390 N N . GLY B 1 35 ? -0.643 -15.164 0.478 1 88.88 35 GLY B N 1
ATOM 2391 C CA . GLY B 1 35 ? -1.586 -15.727 -0.474 1 88.88 35 GLY B CA 1
ATOM 2392 C C . GLY B 1 35 ? -2.98 -15.141 -0.352 1 88.88 35 GLY B C 1
ATOM 2393 O O . GLY B 1 35 ? -3.248 -14.352 0.554 1 88.88 35 GLY B O 1
ATOM 2394 N N . LEU B 1 36 ? -3.791 -15.594 -1.384 1 93.56 36 LEU B N 1
ATOM 2395 C CA . LEU B 1 36 ? -5.176 -15.141 -1.485 1 93.56 36 LEU B CA 1
ATOM 2396 C C . LEU B 1 36 ? -6.086 -16.297 -1.914 1 93.56 36 LEU B C 1
ATOM 2398 O O . LEU B 1 36 ? -5.738 -17.062 -2.807 1 93.56 36 LEU B O 1
ATOM 2402 N N . TRP B 1 37 ? -7.164 -16.484 -1.187 1 95.31 37 TRP B N 1
ATOM 2403 C CA . TRP B 1 37 ? -8.203 -17.453 -1.515 1 95.31 37 TRP B CA 1
ATOM 2404 C C . TRP B 1 37 ? -9.531 -16.766 -1.78 1 95.31 37 TRP B C 1
ATOM 2406 O O . TRP B 1 37 ? -9.891 -15.812 -1.088 1 95.31 37 TRP B O 1
ATOM 2416 N N . MET B 1 38 ? -10.195 -17.281 -2.768 1 96 38 MET B N 1
ATOM 2417 C CA . MET B 1 38 ? -11.422 -16.547 -3.059 1 96 38 MET B CA 1
ATOM 2418 C C . MET B 1 38 ? -12.445 -17.453 -3.732 1 96 38 MET B C 1
ATOM 2420 O O . MET B 1 38 ? -12.094 -18.469 -4.316 1 96 38 MET B O 1
ATOM 2424 N N . GLU B 1 39 ? -13.641 -17.141 -3.621 1 97.06 39 GLU B N 1
ATOM 2425 C CA . GLU B 1 39 ? -14.781 -17.688 -4.355 1 97.06 39 GLU B CA 1
ATOM 2426 C C . GLU B 1 39 ? -15.781 -16.578 -4.715 1 97.06 39 GLU B C 1
ATOM 2428 O O . GLU B 1 39 ? -16.047 -15.695 -3.904 1 97.06 39 GLU B O 1
ATOM 2433 N N . GLU B 1 40 ? -16.234 -16.625 -5.898 1 95.81 40 GLU B N 1
ATOM 2434 C CA . GLU B 1 40 ? -17.312 -15.758 -6.363 1 95.81 40 GLU B CA 1
ATOM 2435 C C . GLU B 1 40 ? -18.484 -16.578 -6.902 1 95.81 40 GLU B C 1
ATOM 2437 O O . GLU B 1 40 ? -18.297 -17.453 -7.742 1 95.81 40 GLU B O 1
ATOM 2442 N N . LEU B 1 41 ? -19.641 -16.328 -6.445 1 96.94 41 LEU B N 1
ATOM 2443 C CA . LEU B 1 41 ? -20.812 -17.109 -6.848 1 96.94 41 LEU B CA 1
ATOM 2444 C C . LEU B 1 41 ? -22.062 -16.234 -6.848 1 96.94 41 LEU B C 1
ATOM 2446 O O . LEU B 1 41 ? -22.109 -15.195 -6.184 1 96.94 41 LEU B O 1
ATOM 2450 N N . PRO B 1 42 ? -23.078 -16.625 -7.641 1 97.12 42 PRO B N 1
ATOM 2451 C CA . PRO B 1 42 ? -24.344 -15.914 -7.547 1 97.12 42 PRO B CA 1
ATOM 2452 C C . PRO B 1 42 ? -24.953 -15.977 -6.152 1 97.12 42 PRO B C 1
ATOM 2454 O O . PRO B 1 42 ? -24.859 -17 -5.477 1 97.12 42 PRO B O 1
ATOM 2457 N N . VAL B 1 43 ? -25.594 -14.891 -5.797 1 96.12 43 VAL B N 1
ATOM 2458 C CA . VAL B 1 43 ? -26.25 -14.82 -4.492 1 96.12 43 VAL B CA 1
ATOM 2459 C C . VAL B 1 43 ? -27.234 -15.969 -4.34 1 96.12 43 VAL B C 1
ATOM 2461 O O . VAL B 1 43 ? -27.344 -16.562 -3.268 1 96.12 43 VAL B O 1
ATOM 2464 N N . ALA B 1 44 ? -27.875 -16.359 -5.395 1 95 44 ALA B N 1
ATOM 2465 C CA . ALA B 1 44 ? -28.859 -17.453 -5.387 1 95 44 ALA B CA 1
ATOM 2466 C C . ALA B 1 44 ? -28.188 -18.766 -5 1 95 44 ALA B C 1
ATOM 2468 O O . ALA B 1 44 ? -28.797 -19.594 -4.305 1 95 44 ALA B O 1
ATOM 2469 N N . THR B 1 45 ? -27 -18.984 -5.5 1 96.12 45 THR B N 1
ATOM 2470 C CA . THR B 1 45 ? -26.266 -20.203 -5.188 1 96.12 45 THR B CA 1
ATOM 2471 C C . THR B 1 45 ? -25.906 -20.266 -3.705 1 96.12 45 THR B C 1
ATOM 2473 O O . THR B 1 45 ? -25.984 -21.328 -3.084 1 96.12 45 THR B O 1
ATOM 2476 N N . LEU B 1 46 ? -25.516 -19.125 -3.148 1 95.69 46 LEU B N 1
ATOM 2477 C CA . LEU B 1 46 ? -25.203 -19.062 -1.725 1 95.69 46 LEU B CA 1
ATOM 2478 C C . LEU B 1 46 ? -26.422 -19.375 -0.882 1 95.69 46 LEU B C 1
ATOM 2480 O O . LEU B 1 46 ? -26.344 -20.094 0.121 1 95.69 46 LEU B O 1
ATOM 2484 N N . ILE B 1 47 ? -27.609 -18.828 -1.289 1 93.25 47 ILE B N 1
ATOM 2485 C CA . ILE B 1 47 ? -28.875 -19.062 -0.6 1 93.25 47 ILE B CA 1
ATOM 2486 C C . ILE B 1 47 ? -29.203 -20.547 -0.642 1 93.25 47 ILE B C 1
ATOM 2488 O O . ILE B 1 47 ? -29.609 -21.141 0.368 1 93.25 47 ILE B O 1
ATOM 2492 N N . LYS B 1 48 ? -29.016 -21.172 -1.778 1 93.5 48 LYS B N 1
ATOM 2493 C CA . LYS B 1 48 ? -29.281 -22.609 -1.932 1 93.5 48 LYS B CA 1
ATOM 2494 C C . LYS B 1 48 ? -28.375 -23.422 -1.021 1 93.5 48 LYS B C 1
ATOM 2496 O O . LYS B 1 48 ? -28.828 -24.375 -0.376 1 93.5 48 LYS B O 1
ATOM 2501 N N . ARG B 1 49 ? -27.062 -23.031 -0.969 1 92.94 49 ARG B N 1
ATOM 2502 C CA . ARG B 1 49 ? -26.094 -23.719 -0.116 1 92.94 49 ARG B CA 1
ATOM 2503 C C . ARG B 1 49 ? -26.5 -23.641 1.35 1 92.94 49 ARG B C 1
ATOM 2505 O O . ARG B 1 49 ? -26.391 -24.625 2.084 1 92.94 49 ARG B O 1
ATOM 2512 N N . GLN B 1 50 ? -26.938 -22.484 1.737 1 89.31 50 GLN B N 1
ATOM 2513 C CA . GLN B 1 50 ? -27.391 -22.281 3.113 1 89.31 50 GLN B CA 1
ATOM 2514 C C . GLN B 1 50 ? -28.625 -23.109 3.42 1 89.31 50 GLN B C 1
ATOM 2516 O O . GLN B 1 50 ? -28.734 -23.703 4.5 1 89.31 50 GLN B O 1
ATOM 2521 N N . LYS B 1 51 ? -29.578 -23.172 2.496 1 86.5 51 LYS B N 1
ATOM 2522 C CA . LYS B 1 51 ? -30.812 -23.922 2.672 1 86.5 51 LYS B CA 1
ATOM 2523 C C . LYS B 1 51 ? -30.531 -25.422 2.787 1 86.5 51 LYS B C 1
ATOM 2525 O O . LYS B 1 51 ? -31.219 -26.125 3.531 1 86.5 51 LYS B O 1
ATOM 2530 N N . GLU B 1 52 ? -29.641 -25.891 2.074 1 88.69 52 GLU B N 1
ATOM 2531 C CA . GLU B 1 52 ? -29.281 -27.297 2.123 1 88.69 52 GLU B CA 1
ATOM 2532 C C . GLU B 1 52 ? -28.688 -27.672 3.48 1 88.69 52 GLU B C 1
ATOM 2534 O O . GLU B 1 52 ? -28.875 -28.781 3.963 1 88.69 52 GLU B O 1
ATOM 2539 N N . ARG B 1 53 ? -28.016 -26.75 4.074 1 84.25 53 ARG B N 1
ATOM 2540 C CA . ARG B 1 53 ? -27.391 -26.984 5.371 1 84.25 53 ARG B CA 1
ATOM 2541 C C . ARG B 1 53 ? -28.391 -26.781 6.504 1 84.25 53 ARG B C 1
ATOM 2543 O O . ARG B 1 53 ? -28.359 -27.5 7.5 1 84.25 53 ARG B O 1
ATOM 2550 N N . ASN B 1 54 ? -29.141 -25.703 6.379 1 81.56 54 ASN B N 1
ATOM 2551 C CA . ASN B 1 54 ? -30.172 -25.406 7.367 1 81.56 54 ASN B CA 1
ATOM 2552 C C . ASN B 1 54 ? -31.531 -25.172 6.707 1 81.56 54 ASN B C 1
ATOM 2554 O O . ASN B 1 54 ? -31.922 -24.016 6.504 1 81.56 54 ASN B O 1
ATOM 2558 N N . PRO B 1 55 ? -32.281 -26.188 6.5 1 78.31 55 PRO B N 1
ATOM 2559 C CA . PRO B 1 55 ? -33.562 -26.078 5.777 1 78.31 55 PRO B CA 1
ATOM 2560 C C . PRO B 1 55 ? -34.594 -25.266 6.539 1 78.31 55 PRO B C 1
ATOM 2562 O O . PRO B 1 55 ? -35.531 -24.734 5.934 1 78.31 55 PRO B O 1
ATOM 2565 N N . THR B 1 56 ? -34.375 -25.062 7.777 1 79.44 56 THR B N 1
ATOM 2566 C CA . THR B 1 56 ? -35.375 -24.391 8.602 1 79.44 56 THR B CA 1
ATOM 2567 C C . THR B 1 56 ? -35.219 -22.875 8.523 1 79.44 56 THR B C 1
ATOM 2569 O O . THR B 1 56 ? -36.125 -22.125 8.875 1 79.44 56 THR B O 1
ATOM 2572 N N . MET B 1 57 ? -34.156 -22.516 8.031 1 75.31 57 MET B N 1
ATOM 2573 C CA . MET B 1 57 ? -33.875 -21.078 8 1 75.31 57 MET B CA 1
ATOM 2574 C C . MET B 1 57 ? -34.094 -20.516 6.602 1 75.31 57 MET B C 1
ATOM 2576 O O . MET B 1 57 ? -33.625 -21.094 5.617 1 75.31 57 MET B O 1
ATOM 2580 N N . ASP B 1 58 ? -34.938 -19.469 6.527 1 81.62 58 ASP B N 1
ATOM 2581 C CA . ASP B 1 58 ? -35.125 -18.781 5.254 1 81.62 58 ASP B CA 1
ATOM 2582 C C . ASP B 1 58 ? -34.031 -17.75 5.043 1 81.62 58 ASP B C 1
ATOM 2584 O O . ASP B 1 58 ? -34 -16.703 5.707 1 81.62 58 ASP B O 1
ATOM 2588 N N . CYS B 1 59 ? -33.156 -18.156 4.238 1 83.94 59 CYS B N 1
ATOM 2589 C CA . CYS B 1 59 ? -32.062 -17.234 3.885 1 83.94 59 CYS B CA 1
ATOM 2590 C C . CYS B 1 59 ? -32.469 -16.359 2.699 1 83.94 59 CYS B C 1
ATOM 2592 O O . CYS B 1 59 ? -32.875 -16.875 1.658 1 83.94 59 CYS B O 1
ATOM 2594 N N . THR B 1 60 ? -32.531 -15.023 2.891 1 89.81 60 THR B N 1
ATOM 2595 C CA . THR B 1 60 ? -32.844 -14.062 1.84 1 89.81 60 THR B CA 1
ATOM 2596 C C . THR B 1 60 ? -31.641 -13.211 1.487 1 89.81 60 THR B C 1
ATOM 2598 O O . THR B 1 60 ? -30.625 -13.227 2.203 1 89.81 60 THR B O 1
ATOM 2601 N N . GLU B 1 61 ? -31.734 -12.547 0.37 1 91.69 61 GLU B N 1
ATOM 2602 C CA . GLU B 1 61 ? -30.688 -11.625 -0.028 1 91.69 61 GLU B CA 1
ATOM 2603 C C . GLU B 1 61 ? -30.5 -10.516 1.007 1 91.69 61 GLU B C 1
ATOM 2605 O O . GLU B 1 61 ? -29.375 -10.062 1.25 1 91.69 61 GLU B O 1
ATOM 2610 N N . ALA B 1 62 ? -31.562 -10.125 1.548 1 90.19 62 ALA B N 1
ATOM 2611 C CA . ALA B 1 62 ? -31.5 -9.086 2.578 1 90.19 62 ALA B CA 1
ATOM 2612 C C . ALA B 1 62 ? -30.688 -9.555 3.781 1 90.19 62 ALA B C 1
ATOM 2614 O O . ALA B 1 62 ? -29.953 -8.766 4.383 1 90.19 62 ALA B O 1
ATOM 2615 N N . LEU B 1 63 ? -30.859 -10.758 4.121 1 89.56 63 LEU B N 1
ATOM 2616 C CA . LEU B 1 63 ? -30.125 -11.312 5.246 1 89.56 63 LEU B CA 1
ATOM 2617 C C . LEU B 1 63 ? -28.625 -11.344 4.949 1 89.56 63 LEU B C 1
ATOM 2619 O O . LEU B 1 63 ? -27.812 -11.062 5.828 1 89.56 63 LEU B O 1
ATOM 2623 N N . ILE B 1 64 ? -28.328 -11.695 3.775 1 92.06 64 ILE B N 1
ATOM 2624 C CA . ILE B 1 64 ? -26.953 -11.719 3.33 1 92.06 64 ILE B CA 1
ATOM 2625 C C . ILE B 1 64 ? -26.359 -10.312 3.416 1 92.06 64 ILE B C 1
ATOM 2627 O O . ILE B 1 64 ? -25.25 -10.125 3.938 1 92.06 64 ILE B O 1
ATOM 2631 N N . ASP B 1 65 ? -27.031 -9.359 2.973 1 92.12 65 ASP B N 1
ATOM 2632 C CA . ASP B 1 65 ? -26.562 -7.977 3.031 1 92.12 65 ASP B CA 1
ATOM 2633 C C . ASP B 1 65 ? -26.375 -7.523 4.477 1 92.12 65 ASP B C 1
ATOM 2635 O O . ASP B 1 65 ? -25.359 -6.902 4.805 1 92.12 65 ASP B O 1
ATOM 2639 N N . GLN B 1 66 ? -27.266 -7.891 5.336 1 90.44 66 GLN B N 1
ATOM 2640 C CA . GLN B 1 66 ? -27.234 -7.469 6.73 1 90.44 66 GLN B CA 1
ATOM 2641 C C . GLN B 1 66 ? -26.094 -8.141 7.488 1 90.44 66 GLN B C 1
ATOM 2643 O O . GLN B 1 66 ? -25.594 -7.598 8.484 1 90.44 66 GLN B O 1
ATOM 2648 N N . THR B 1 67 ? -25.656 -9.25 7.055 1 91.62 67 THR B N 1
ATOM 2649 C CA . THR B 1 67 ? -24.625 -10.016 7.754 1 91.62 67 THR B CA 1
ATOM 2650 C C . THR B 1 67 ? -23.266 -9.812 7.098 1 91.62 67 THR B C 1
ATOM 2652 O O . THR B 1 67 ? -22.484 -8.953 7.516 1 91.62 67 THR B O 1
ATOM 2655 N N . LEU B 1 68 ? -23.078 -10.367 5.926 1 92.12 68 LEU B N 1
ATOM 2656 C CA . LEU B 1 68 ? -21.781 -10.43 5.258 1 92.12 68 LEU B CA 1
ATOM 2657 C C . LEU B 1 68 ? -21.312 -9.039 4.855 1 92.12 68 LEU B C 1
ATOM 2659 O O . LEU B 1 68 ? -20.109 -8.766 4.852 1 92.12 68 LEU B O 1
ATOM 2663 N N . LEU B 1 69 ? -22.234 -8.156 4.562 1 90.12 69 LEU B N 1
ATOM 2664 C CA . LEU B 1 69 ? -21.828 -6.887 3.965 1 90.12 69 LEU B CA 1
ATOM 2665 C C . LEU B 1 69 ? -21.938 -5.746 4.973 1 90.12 69 LEU B C 1
ATOM 2667 O O . LEU B 1 69 ? -21.156 -4.801 4.938 1 90.12 69 LEU B O 1
ATOM 2671 N N . GLU B 1 70 ? -22.859 -5.867 5.895 1 87.5 70 GLU B N 1
ATOM 2672 C CA . GLU B 1 70 ? -23.172 -4.688 6.699 1 87.5 70 GLU B CA 1
ATOM 2673 C C . GLU B 1 70 ? -22.859 -4.93 8.172 1 87.5 70 GLU B C 1
ATOM 2675 O O . GLU B 1 70 ? -22.766 -3.986 8.961 1 87.5 70 GLU B O 1
ATOM 2680 N N . ALA B 1 71 ? -22.625 -6.137 8.586 1 81.81 71 ALA B N 1
ATOM 2681 C CA . ALA B 1 71 ? -22.516 -6.469 10.008 1 81.81 71 ALA B CA 1
ATOM 2682 C C . ALA B 1 71 ? -21.125 -6.129 10.539 1 81.81 71 ALA B C 1
ATOM 2684 O O . ALA B 1 71 ? -20.844 -6.332 11.727 1 81.81 71 ALA B O 1
ATOM 2685 N N . GLY B 1 72 ? -20.266 -5.602 9.711 1 77.19 72 GLY B N 1
ATOM 2686 C CA . GLY B 1 72 ? -18.922 -5.246 10.18 1 77.19 72 GLY B CA 1
ATOM 2687 C C . GLY B 1 72 ? -18.094 -6.449 10.578 1 77.19 72 GLY B C 1
ATOM 2688 O O . GLY B 1 72 ? -18.078 -7.461 9.875 1 77.19 72 GLY B O 1
ATOM 2689 N N . CYS B 1 73 ? -17.359 -6.301 11.688 1 78.69 73 CYS B N 1
ATOM 2690 C CA . CYS B 1 73 ? -16.453 -7.352 12.125 1 78.69 73 CYS B CA 1
ATOM 2691 C C . CYS B 1 73 ? -17.094 -8.203 13.219 1 78.69 73 CYS B C 1
ATOM 2693 O O . CYS B 1 73 ? -16.422 -8.578 14.188 1 78.69 73 CYS B O 1
ATOM 2695 N N . SER B 1 74 ? -18.328 -8.5 13.039 1 81.19 74 SER B N 1
ATOM 2696 C CA . SER B 1 74 ? -19.047 -9.25 14.062 1 81.19 74 SER B CA 1
ATOM 2697 C C . SER B 1 74 ? -19.109 -10.734 13.719 1 81.19 74 SER B C 1
ATOM 2699 O O . SER B 1 74 ? -19.578 -11.539 14.523 1 81.19 74 SER B O 1
ATOM 2701 N N . GLY B 1 75 ? -18.625 -11.039 12.648 1 89.62 75 GLY B N 1
ATOM 2702 C CA . GLY B 1 75 ? -18.688 -12.43 12.219 1 89.62 75 GLY B CA 1
ATOM 2703 C C . GLY B 1 75 ? -17.656 -13.305 12.898 1 89.62 75 GLY B C 1
ATOM 2704 O O . GLY B 1 75 ? -16.562 -12.844 13.258 1 89.62 75 GLY B O 1
ATOM 2705 N N . ASN B 1 76 ? -18.062 -14.57 13.141 1 92.19 76 ASN B N 1
ATOM 2706 C CA . ASN B 1 76 ? -17.141 -15.625 13.547 1 92.19 76 ASN B CA 1
ATOM 2707 C C . ASN B 1 76 ? -16.734 -16.5 12.375 1 92.19 76 ASN B C 1
ATOM 2709 O O . ASN B 1 76 ? -17.578 -17.125 11.727 1 92.19 76 ASN B O 1
ATOM 2713 N N . TYR B 1 77 ? -15.477 -16.594 12.18 1 94.88 77 TYR B N 1
ATOM 2714 C CA . TYR B 1 77 ? -14.992 -17.25 10.977 1 94.88 77 TYR B CA 1
ATOM 2715 C C . TYR B 1 77 ? -14.219 -18.516 11.328 1 94.88 77 TYR B C 1
ATOM 2717 O O . TYR B 1 77 ? -13.57 -18.594 12.375 1 94.88 77 TYR B O 1
ATOM 2725 N N . SER B 1 78 ? -14.32 -19.453 10.5 1 94.06 78 SER B N 1
ATOM 2726 C CA . SER B 1 78 ? -13.539 -20.672 10.578 1 94.06 78 SER B CA 1
ATOM 2727 C C . SER B 1 78 ? -13.164 -21.188 9.195 1 94.06 78 SER B C 1
ATOM 2729 O O . SER B 1 78 ? -13.875 -20.922 8.219 1 94.06 78 SER B O 1
ATOM 2731 N N . ALA B 1 79 ? -12.055 -21.875 9.164 1 94.06 79 ALA B N 1
ATOM 2732 C CA . ALA B 1 79 ? -11.562 -22.391 7.887 1 94.06 79 ALA B CA 1
ATOM 2733 C C . ALA B 1 79 ? -10.969 -23.797 8.055 1 94.06 79 ALA B C 1
ATOM 2735 O O . ALA B 1 79 ? -10.312 -24.078 9.055 1 94.06 79 ALA B O 1
ATOM 2736 N N . THR B 1 80 ? -11.211 -24.641 7.113 1 92.19 80 THR B N 1
ATOM 2737 C CA . THR B 1 80 ? -10.648 -25.984 7.062 1 92.19 80 THR B CA 1
ATOM 2738 C C . THR B 1 80 ? -10.055 -26.266 5.688 1 92.19 80 THR B C 1
ATOM 2740 O O . THR B 1 80 ? -10.656 -25.938 4.664 1 92.19 80 THR B O 1
ATOM 2743 N N . ILE B 1 81 ? -8.898 -26.859 5.746 1 90.81 81 ILE B N 1
ATOM 2744 C CA . ILE B 1 81 ? -8.234 -27.203 4.488 1 90.81 81 ILE B CA 1
ATOM 2745 C C . ILE B 1 81 ? -8.945 -28.375 3.834 1 90.81 81 ILE B C 1
ATOM 2747 O O . ILE B 1 81 ? -9.297 -29.344 4.508 1 90.81 81 ILE B O 1
ATOM 2751 N N . ALA B 1 82 ? -9.188 -28.203 2.516 1 91.06 82 ALA B N 1
ATOM 2752 C CA . ALA B 1 82 ? -9.82 -29.266 1.731 1 91.06 82 ALA B CA 1
ATOM 2753 C C . ALA B 1 82 ? -8.961 -29.641 0.527 1 91.06 82 ALA B C 1
ATOM 2755 O O . ALA B 1 82 ? -7.934 -29 0.265 1 91.06 82 ALA B O 1
ATOM 2756 N N . GLU B 1 83 ? -9.312 -30.625 -0.176 1 88 83 GLU B N 1
ATOM 2757 C CA . GLU B 1 83 ? -8.555 -31.141 -1.311 1 88 83 GLU B CA 1
ATOM 2758 C C . GLU B 1 83 ? -8.328 -30.047 -2.361 1 88 83 GLU B C 1
ATOM 2760 O O . GLU B 1 83 ? -7.215 -29.906 -2.869 1 88 83 GLU B O 1
ATOM 2765 N N . ALA B 1 84 ? -9.32 -29.328 -2.68 1 87.19 84 ALA B N 1
ATOM 2766 C CA . ALA B 1 84 ? -9.242 -28.391 -3.791 1 87.19 84 ALA B CA 1
ATOM 2767 C C . ALA B 1 84 ? -9.07 -26.953 -3.285 1 87.19 84 ALA B C 1
ATOM 2769 O O . ALA B 1 84 ? -9.047 -26.016 -4.074 1 87.19 84 ALA B O 1
ATOM 2770 N N . GLY B 1 85 ? -9 -26.922 -1.957 1 91.88 85 GLY B N 1
ATOM 2771 C CA . GLY B 1 85 ? -8.922 -25.562 -1.446 1 91.88 85 GLY B CA 1
ATOM 2772 C C . GLY B 1 85 ? -9.242 -25.469 0.032 1 91.88 85 GLY B C 1
ATOM 2773 O O . GLY B 1 85 ? -8.719 -26.234 0.843 1 91.88 85 GLY B O 1
ATOM 2774 N N . VAL B 1 86 ? -10.031 -24.422 0.366 1 94.19 86 VAL B N 1
ATOM 2775 C CA . VAL B 1 86 ? -10.344 -24.141 1.763 1 94.19 86 VAL B CA 1
ATOM 2776 C C . VAL B 1 86 ? -11.852 -24.031 1.946 1 94.19 86 VAL B C 1
ATOM 2778 O O . VAL B 1 86 ? -12.531 -23.328 1.192 1 94.19 86 VAL B O 1
ATOM 2781 N N . HIS B 1 87 ? -12.367 -24.797 2.832 1 95.5 87 HIS B N 1
ATOM 2782 C CA . HIS B 1 87 ? -13.75 -24.594 3.258 1 95.5 87 HIS B CA 1
ATOM 2783 C C . HIS B 1 87 ? -13.836 -23.516 4.324 1 95.5 87 HIS B C 1
ATOM 2785 O O . HIS B 1 87 ? -13.328 -23.672 5.434 1 95.5 87 HIS B O 1
ATOM 2791 N N . PHE B 1 88 ? -14.508 -22.469 4.008 1 96.25 88 PHE B N 1
ATOM 2792 C CA . PHE B 1 88 ? -14.586 -21.281 4.871 1 96.25 88 PHE B CA 1
ATOM 2793 C C . PHE B 1 88 ? -16.016 -21.078 5.363 1 96.25 88 PHE B C 1
ATOM 2795 O O . PHE B 1 88 ? -16.953 -21.156 4.582 1 96.25 88 PHE B O 1
ATOM 2802 N N . THR B 1 89 ? -16.156 -20.781 6.676 1 95.38 89 THR B N 1
ATOM 2803 C CA . THR B 1 89 ? -17.469 -20.578 7.262 1 95.38 89 THR B CA 1
ATOM 2804 C C . THR B 1 89 ? -17.547 -19.25 7.992 1 95.38 89 THR B C 1
ATOM 2806 O O . THR B 1 89 ? -16.641 -18.906 8.75 1 95.38 89 THR B O 1
ATOM 2809 N N . ALA B 1 90 ? -18.547 -18.5 7.715 1 94.81 90 ALA B N 1
ATOM 2810 C CA . ALA B 1 90 ? -18.859 -17.266 8.422 1 94.81 90 ALA B CA 1
ATOM 2811 C C . ALA B 1 90 ? -20.156 -17.391 9.203 1 94.81 90 ALA B C 1
ATOM 2813 O O . ALA B 1 90 ? -21.219 -17.625 8.617 1 94.81 90 ALA B O 1
ATOM 2814 N N . LYS B 1 91 ? -20.031 -17.203 10.508 1 93.19 91 LYS B N 1
ATOM 2815 C CA . LYS B 1 91 ? -21.188 -17.359 11.383 1 93.19 91 LYS B CA 1
ATOM 2816 C C . LYS B 1 91 ? -21.594 -16.031 12.016 1 93.19 91 LYS B C 1
ATOM 2818 O O . LYS B 1 91 ? -20.734 -15.305 12.516 1 93.19 91 LYS B O 1
ATOM 2823 N N . TYR B 1 92 ? -22.875 -15.695 11.883 1 91.44 92 TYR B N 1
ATOM 2824 C CA . TYR B 1 92 ? -23.422 -14.492 12.492 1 91.44 92 TYR B CA 1
ATOM 2825 C C . TYR B 1 92 ? -24.594 -14.828 13.414 1 91.44 92 TYR B C 1
ATOM 2827 O O . TYR B 1 92 ? -25.219 -15.875 13.273 1 91.44 92 TYR B O 1
ATOM 2835 N N . TYR B 1 93 ? -24.797 -14 14.414 1 89.12 93 TYR B N 1
ATOM 2836 C CA . TYR B 1 93 ? -25.938 -14.156 15.312 1 89.12 93 TYR B CA 1
ATOM 2837 C C . TYR B 1 93 ? -26.906 -12.992 15.148 1 89.12 93 TYR B C 1
ATOM 2839 O O . TYR B 1 93 ? -26.547 -11.836 15.406 1 89.12 93 TYR B O 1
ATOM 2847 N N . LEU B 1 94 ? -28.016 -13.258 14.5 1 82.75 94 LEU B N 1
ATOM 2848 C CA . LEU B 1 94 ? -29.078 -12.273 14.414 1 82.75 94 LEU B CA 1
ATOM 2849 C C . LEU B 1 94 ? -30.188 -12.57 15.414 1 82.75 94 LEU B C 1
ATOM 2851 O O . LEU B 1 94 ? -30.891 -13.578 15.281 1 82.75 94 LEU B O 1
ATOM 2855 N N . GLU B 1 95 ? -30.453 -11.633 16.344 1 81.69 95 GLU B N 1
ATOM 2856 C CA . GLU B 1 95 ? -31.453 -11.828 17.391 1 81.69 95 GLU B CA 1
ATOM 2857 C C . GLU B 1 95 ? -31.328 -13.203 18.031 1 81.69 95 GLU B C 1
ATOM 2859 O O . GLU B 1 95 ? -32.312 -13.93 18.172 1 81.69 95 GLU B O 1
ATOM 2864 N N . ASN B 1 96 ? -30.078 -13.68 18.234 1 81.25 96 ASN B N 1
ATOM 2865 C CA . ASN B 1 96 ? -29.719 -14.906 18.922 1 81.25 96 ASN B CA 1
ATOM 2866 C C . ASN B 1 96 ? -29.891 -16.141 18.031 1 81.25 96 ASN B C 1
ATOM 2868 O O . ASN B 1 96 ? -29.906 -17.266 18.531 1 81.25 96 ASN B O 1
ATOM 2872 N N . TYR B 1 97 ? -30.25 -15.891 16.828 1 84.06 97 TYR B N 1
ATOM 2873 C CA . TYR B 1 97 ? -30.281 -16.984 15.859 1 84.06 97 TYR B CA 1
ATOM 2874 C C . TYR B 1 97 ? -29 -17.047 15.047 1 84.06 97 TYR B C 1
ATOM 2876 O O . TYR B 1 97 ? -28.625 -16.047 14.406 1 84.06 97 TYR B O 1
ATOM 2884 N N . PRO B 1 98 ? -28.391 -18.219 15.133 1 88.69 98 PRO B N 1
ATOM 2885 C CA . PRO B 1 98 ? -27.156 -18.312 14.352 1 88.69 98 PRO B CA 1
ATOM 2886 C C . PRO B 1 98 ? -27.422 -18.516 12.859 1 88.69 98 PRO B C 1
ATOM 2888 O O . PRO B 1 98 ? -28.297 -19.281 12.477 1 88.69 98 PRO B O 1
ATOM 2891 N N . ILE B 1 99 ? -26.766 -17.781 12.023 1 89.62 99 ILE B N 1
ATOM 2892 C CA . ILE B 1 99 ? -26.781 -17.906 10.57 1 89.62 99 ILE B CA 1
ATOM 2893 C C . ILE B 1 99 ? -25.359 -18.188 10.07 1 89.62 99 ILE B C 1
ATOM 2895 O O . ILE B 1 99 ? -24.422 -17.469 10.398 1 89.62 99 ILE B O 1
ATOM 2899 N N . THR B 1 100 ? -25.266 -19.234 9.297 1 92.56 100 THR B N 1
ATOM 2900 C CA . THR B 1 100 ? -23.938 -19.641 8.852 1 92.56 100 THR B CA 1
ATOM 2901 C C . THR B 1 100 ? -23.859 -19.672 7.328 1 92.56 100 THR B C 1
ATOM 2903 O O . THR B 1 100 ? -24.75 -20.203 6.664 1 92.56 100 THR B O 1
ATOM 2906 N N . PHE B 1 101 ? -22.844 -19.078 6.777 1 95.06 101 PHE B N 1
ATOM 2907 C CA . PHE B 1 101 ? -22.562 -19.109 5.348 1 95.06 101 PHE B CA 1
ATOM 2908 C C . PHE B 1 101 ? -21.297 -19.906 5.062 1 95.06 101 PHE B C 1
ATOM 2910 O O . PHE B 1 101 ? -20.281 -19.734 5.75 1 95.06 101 PHE B O 1
ATOM 2917 N N . GLN B 1 102 ? -21.406 -20.719 4.059 1 95.25 102 GLN B N 1
ATOM 2918 C CA . GLN B 1 102 ? -20.25 -21.531 3.68 1 95.25 102 GLN B CA 1
ATOM 2919 C C . GLN B 1 102 ? -19.703 -21.109 2.32 1 95.25 102 GLN B C 1
ATOM 2921 O O . GLN B 1 102 ? -20.469 -20.891 1.378 1 95.25 102 GLN B O 1
ATOM 2926 N N . PHE B 1 103 ? -18.406 -21 2.254 1 96.81 103 PHE B N 1
ATOM 2927 C CA . PHE B 1 103 ? -17.703 -20.703 1.015 1 96.81 103 PHE B CA 1
ATOM 2928 C C . PHE B 1 103 ? -16.625 -21.75 0.731 1 96.81 103 PHE B C 1
ATOM 2930 O O . PHE B 1 103 ? -15.992 -22.266 1.655 1 96.81 103 PHE B O 1
ATOM 2937 N N . PHE B 1 104 ? -16.438 -22.062 -0.509 1 97 104 PHE B N 1
ATOM 2938 C CA . PHE B 1 104 ? -15.375 -22.953 -0.969 1 97 104 PHE B CA 1
ATOM 2939 C C . PHE B 1 104 ? -14.297 -22.172 -1.715 1 97 104 PHE B C 1
ATOM 2941 O O . PHE B 1 104 ? -14.383 -22 -2.934 1 97 104 PHE B O 1
ATOM 2948 N N . LEU B 1 105 ? -13.336 -21.859 -1.02 1 96.75 105 LEU B N 1
ATOM 2949 C CA . LEU B 1 105 ? -12.312 -20.953 -1.542 1 96.75 105 LEU B CA 1
ATOM 2950 C C . LEU B 1 105 ? -11.211 -21.734 -2.24 1 96.75 105 LEU B C 1
ATOM 2952 O O . LEU B 1 105 ? -10.812 -22.812 -1.776 1 96.75 105 LEU B O 1
ATOM 2956 N N . VAL B 1 106 ? -10.766 -21.219 -3.314 1 96.25 106 VAL B N 1
ATOM 2957 C CA . VAL B 1 106 ? -9.617 -21.766 -4.039 1 96.25 106 VAL B CA 1
ATOM 2958 C C . VAL B 1 106 ? -8.508 -20.734 -4.113 1 96.25 106 VAL B C 1
ATOM 2960 O O . VAL B 1 106 ? -8.773 -19.531 -4.164 1 96.25 106 VAL B O 1
ATOM 2963 N N . PRO B 1 107 ? -7.27 -21.203 -4.082 1 93.62 107 PRO B N 1
ATOM 2964 C CA . PRO B 1 107 ? -6.168 -20.25 -4.219 1 93.62 107 PRO B CA 1
ATOM 2965 C C . PRO B 1 107 ? -6.25 -19.438 -5.516 1 93.62 107 PRO B C 1
ATOM 2967 O O . PRO B 1 107 ? -6.527 -20 -6.578 1 93.62 107 PRO B O 1
ATOM 2970 N N . ALA B 1 108 ? -6.086 -18.172 -5.375 1 93.06 108 ALA B N 1
ATOM 2971 C CA . ALA B 1 108 ? -6.121 -17.312 -6.551 1 93.06 108 ALA B CA 1
ATOM 2972 C C . ALA B 1 108 ? -4.855 -17.484 -7.391 1 93.06 108 ALA B C 1
ATOM 2974 O O . ALA B 1 108 ? -3.771 -17.719 -6.852 1 93.06 108 ALA B O 1
ATOM 2975 N N . ARG B 1 109 ? -5.023 -17.312 -8.664 1 90.19 109 ARG B N 1
ATOM 2976 C CA . ARG B 1 109 ? -3.889 -17.312 -9.586 1 90.19 109 ARG B CA 1
ATOM 2977 C C . ARG B 1 109 ? -3.262 -15.922 -9.672 1 90.19 109 ARG B C 1
ATOM 2979 O O . ARG B 1 109 ? -3.717 -14.984 -9.008 1 90.19 109 ARG B O 1
ATOM 2986 N N . ALA B 1 110 ? -2.217 -15.789 -10.445 1 88.12 110 ALA B N 1
ATOM 2987 C CA . ALA B 1 110 ? -1.438 -14.555 -10.531 1 88.12 110 ALA B CA 1
ATOM 2988 C C . ALA B 1 110 ? -2.33 -13.367 -10.867 1 88.12 110 ALA B C 1
ATOM 2990 O O . ALA B 1 110 ? -2.213 -12.305 -10.25 1 88.12 110 ALA B O 1
ATOM 2991 N N . GLN B 1 111 ? -3.186 -13.555 -11.781 1 89.06 111 GLN B N 1
ATOM 2992 C CA . GLN B 1 111 ? -4.07 -12.469 -12.195 1 89.06 111 GLN B CA 1
ATOM 2993 C C . GLN B 1 111 ? -5.027 -12.086 -11.07 1 89.06 111 GLN B C 1
ATOM 2995 O O . GLN B 1 111 ? -5.324 -10.906 -10.883 1 89.06 111 GLN B O 1
ATOM 3000 N N . GLY B 1 112 ? -5.508 -13.117 -10.414 1 90.31 112 GLY B N 1
ATOM 3001 C CA . GLY B 1 112 ? -6.371 -12.844 -9.281 1 90.31 112 GLY B CA 1
ATOM 3002 C C . GLY B 1 112 ? -5.672 -12.086 -8.164 1 90.31 112 GLY B C 1
ATOM 3003 O O . GLY B 1 112 ? -6.234 -11.148 -7.602 1 90.31 112 GLY B O 1
ATOM 3004 N N . ILE B 1 113 ? -4.496 -12.477 -7.859 1 91.81 113 ILE B N 1
ATOM 3005 C CA . ILE B 1 113 ? -3.699 -11.812 -6.836 1 91.81 113 ILE B CA 1
ATOM 3006 C C . ILE B 1 113 ? -3.436 -10.359 -7.25 1 91.81 113 ILE B C 1
ATOM 3008 O O . ILE B 1 113 ? -3.555 -9.445 -6.434 1 91.81 113 ILE B O 1
ATOM 3012 N N . SER B 1 114 ? -3.135 -10.195 -8.461 1 92.06 114 SER B N 1
ATOM 3013 C CA . SER B 1 114 ? -2.879 -8.859 -8.984 1 92.06 114 SER B CA 1
ATOM 3014 C C . SER B 1 114 ? -4.105 -7.965 -8.852 1 92.06 114 SER B C 1
ATOM 3016 O O . SER B 1 114 ? -4.043 -6.902 -8.227 1 92.06 114 SER B O 1
ATOM 3018 N N . CYS B 1 115 ? -5.219 -8.406 -9.242 1 91.81 115 CYS B N 1
ATOM 3019 C CA . CYS B 1 115 ? -6.434 -7.605 -9.336 1 91.81 115 CYS B CA 1
ATOM 3020 C C . CYS B 1 115 ? -7.047 -7.375 -7.961 1 91.81 115 CYS B C 1
ATOM 3022 O O . CYS B 1 115 ? -7.582 -6.301 -7.688 1 91.81 115 CYS B O 1
ATOM 3024 N N . HIS B 1 116 ? -6.922 -8.305 -7.078 1 90.88 116 HIS B N 1
ATOM 3025 C CA . HIS B 1 116 ? -7.676 -8.234 -5.832 1 90.88 116 HIS B CA 1
ATOM 3026 C C . HIS B 1 116 ? -6.773 -7.852 -4.664 1 90.88 116 HIS B C 1
ATOM 3028 O O . HIS B 1 116 ? -7.258 -7.508 -3.586 1 90.88 116 HIS B O 1
ATOM 3034 N N . TYR B 1 117 ? -5.543 -7.918 -4.898 1 92.44 117 TYR B N 1
ATOM 3035 C CA . TYR B 1 117 ? -4.633 -7.723 -3.773 1 92.44 117 TYR B CA 1
ATOM 3036 C C . TYR B 1 117 ? -3.604 -6.645 -4.09 1 92.44 117 TYR B C 1
ATOM 3038 O O . TYR B 1 117 ? -3.658 -5.543 -3.535 1 92.44 117 TYR B O 1
ATOM 3046 N N . ILE B 1 118 ? -2.797 -6.77 -5.094 1 93.25 118 ILE B N 1
ATOM 3047 C CA . ILE B 1 118 ? -1.648 -5.922 -5.395 1 93.25 118 ILE B CA 1
ATOM 3048 C C . ILE B 1 118 ? -2.129 -4.559 -5.887 1 93.25 118 ILE B C 1
ATOM 3050 O O . ILE B 1 118 ? -1.7 -3.523 -5.371 1 93.25 118 ILE B O 1
ATOM 3054 N N . LYS B 1 119 ? -3.014 -4.555 -6.844 1 94.5 119 LYS B N 1
ATOM 3055 C CA . LYS B 1 119 ? -3.488 -3.293 -7.398 1 94.5 119 LYS B CA 1
ATOM 3056 C C . LYS B 1 119 ? -4.199 -2.459 -6.336 1 94.5 119 LYS B C 1
ATOM 3058 O O . LYS B 1 119 ? -3.924 -1.268 -6.188 1 94.5 119 LYS B O 1
ATOM 3063 N N . PRO B 1 120 ? -5.086 -3.049 -5.562 1 94.12 120 PRO B N 1
ATOM 3064 C CA . PRO B 1 120 ? -5.703 -2.268 -4.488 1 94.12 120 PRO B CA 1
ATOM 3065 C C . PRO B 1 120 ? -4.676 -1.686 -3.52 1 94.12 120 PRO B C 1
ATOM 3067 O O . PRO B 1 120 ? -4.84 -0.559 -3.045 1 94.12 120 PRO B O 1
ATOM 3070 N N . LEU B 1 121 ? -3.643 -2.432 -3.221 1 95.12 121 LEU B N 1
ATOM 3071 C CA . LEU B 1 121 ? -2.598 -1.942 -2.328 1 95.12 121 LEU B CA 1
ATOM 3072 C C . LEU B 1 121 ? -1.885 -0.738 -2.934 1 95.12 121 LEU B C 1
ATOM 3074 O O . LEU B 1 121 ? -1.695 0.278 -2.262 1 95.12 121 LEU B O 1
ATOM 3078 N N . TRP B 1 122 ? -1.562 -0.844 -4.16 1 95.31 122 TRP B N 1
ATOM 3079 C CA . TRP B 1 122 ? -0.906 0.26 -4.852 1 95.31 122 TRP B CA 1
ATOM 3080 C C . TRP B 1 122 ? -1.81 1.488 -4.898 1 95.31 122 TRP B C 1
ATOM 3082 O O . TRP B 1 122 ? -1.349 2.613 -4.688 1 95.31 122 TRP B O 1
ATOM 3092 N N . ARG B 1 123 ? -3.053 1.262 -5.219 1 95.44 123 ARG B N 1
ATOM 3093 C CA . ARG B 1 123 ? -4.004 2.367 -5.273 1 95.44 123 ARG B CA 1
ATOM 3094 C C . ARG B 1 123 ? -4.094 3.078 -3.926 1 95.44 123 ARG B C 1
ATOM 3096 O O . ARG B 1 123 ? -4.121 4.309 -3.869 1 95.44 123 ARG B O 1
ATOM 3103 N N . THR B 1 124 ? -4.137 2.293 -2.918 1 95.62 124 THR B N 1
ATOM 3104 C CA . THR B 1 124 ? -4.199 2.859 -1.574 1 95.62 124 THR B CA 1
ATOM 3105 C C . THR B 1 124 ? -2.936 3.656 -1.264 1 95.62 124 THR B C 1
ATOM 3107 O O . THR B 1 124 ? -3.008 4.746 -0.697 1 95.62 124 THR B O 1
ATOM 3110 N N . VAL B 1 125 ? -1.808 3.133 -1.62 1 96.81 125 VAL B N 1
ATOM 3111 C CA . VAL B 1 125 ? -0.525 3.793 -1.395 1 96.81 125 VAL B CA 1
ATOM 3112 C C . VAL B 1 125 ? -0.51 5.148 -2.098 1 96.81 125 VAL B C 1
ATOM 3114 O O . VAL B 1 125 ? -0.105 6.152 -1.511 1 96.81 125 VAL B O 1
ATOM 3117 N N . LEU B 1 126 ? -0.967 5.184 -3.311 1 96.19 126 LEU B N 1
ATOM 3118 C CA . LEU B 1 126 ? -0.976 6.426 -4.082 1 96.19 126 LEU B CA 1
ATOM 3119 C C . LEU B 1 126 ? -1.944 7.434 -3.475 1 96.19 126 LEU B C 1
ATOM 3121 O O . LEU B 1 126 ? -1.625 8.617 -3.369 1 96.19 126 LEU B O 1
ATOM 3125 N N . LEU B 1 127 ? -3.1 6.984 -3.088 1 95.62 127 LEU B N 1
ATOM 3126 C CA . LEU B 1 127 ? -4.09 7.852 -2.461 1 95.62 127 LEU B CA 1
ATOM 3127 C C . LEU B 1 127 ? -3.547 8.445 -1.161 1 95.62 127 LEU B C 1
ATOM 3129 O O . LEU B 1 127 ? -3.635 9.648 -0.94 1 95.62 127 LEU B O 1
ATOM 3133 N N . GLN B 1 128 ? -2.998 7.578 -0.354 1 96.88 128 GLN B N 1
ATOM 3134 C CA . GLN B 1 128 ? -2.482 8.031 0.933 1 96.88 128 GLN B CA 1
ATOM 3135 C C . GLN B 1 128 ? -1.328 9.016 0.748 1 96.88 128 GLN B C 1
ATOM 3137 O O . GLN B 1 128 ? -1.202 9.977 1.502 1 96.88 128 GLN B O 1
ATOM 3142 N N . TYR B 1 129 ? -0.524 8.758 -0.226 1 96.69 129 TYR B N 1
ATOM 3143 C CA . TYR B 1 129 ? 0.57 9.68 -0.509 1 96.69 129 TYR B CA 1
ATOM 3144 C C . TYR B 1 129 ? 0.039 11.055 -0.891 1 96.69 129 TYR B C 1
ATOM 3146 O O . TYR B 1 129 ? 0.559 12.078 -0.435 1 96.69 129 TYR B O 1
ATOM 3154 N N . ALA B 1 130 ? -0.911 11.055 -1.72 1 96.25 130 ALA B N 1
ATOM 3155 C CA . ALA B 1 130 ? -1.544 12.312 -2.111 1 96.25 130 ALA B CA 1
ATOM 3156 C C . ALA B 1 130 ? -2.146 13.023 -0.902 1 96.25 130 ALA B C 1
ATOM 3158 O O . ALA B 1 130 ? -2.062 14.25 -0.787 1 96.25 130 ALA B O 1
ATOM 3159 N N . GLN B 1 131 ? -2.76 12.297 -0.066 1 96.75 131 GLN B N 1
ATOM 3160 C CA . GLN B 1 131 ? -3.355 12.859 1.14 1 96.75 131 GLN B CA 1
ATOM 3161 C C . GLN B 1 131 ? -2.289 13.477 2.045 1 96.75 131 GLN B C 1
ATOM 3163 O O . GLN B 1 131 ? -2.48 14.562 2.59 1 96.75 131 GLN B O 1
ATOM 3168 N N . ILE B 1 132 ? -1.217 12.797 2.219 1 97.25 132 ILE B N 1
ATOM 3169 C CA . ILE B 1 132 ? -0.12 13.281 3.047 1 97.25 132 ILE B CA 1
ATOM 3170 C C . ILE B 1 132 ? 0.385 14.617 2.502 1 97.25 132 ILE B C 1
ATOM 3172 O O . ILE B 1 132 ? 0.575 15.57 3.258 1 97.25 132 ILE B O 1
ATOM 3176 N N . ARG B 1 133 ? 0.555 14.656 1.25 1 95.94 133 ARG B N 1
ATOM 3177 C CA . ARG B 1 133 ? 1.036 15.883 0.624 1 95.94 133 ARG B CA 1
ATOM 3178 C C . ARG B 1 133 ? 0.044 17.031 0.821 1 95.94 133 ARG B C 1
ATOM 3180 O O . ARG B 1 133 ? 0.44 18.156 1.112 1 95.94 133 ARG B O 1
ATOM 3187 N N . ALA B 1 134 ? -1.233 16.75 0.667 1 96.69 134 ALA B N 1
ATOM 3188 C CA . ALA B 1 134 ? -2.277 17.75 0.839 1 96.69 134 ALA B CA 1
ATOM 3189 C C . ALA B 1 134 ? -2.324 18.25 2.279 1 96.69 134 ALA B C 1
ATOM 3191 O O . ALA B 1 134 ? -2.475 19.453 2.52 1 96.69 134 ALA B O 1
ATOM 3192 N N . LEU B 1 135 ? -2.182 17.344 3.188 1 97.94 135 LEU B N 1
ATOM 3193 C CA . LEU B 1 135 ? -2.209 17.719 4.598 1 97.94 135 LEU B CA 1
ATOM 3194 C C . LEU B 1 135 ? -0.991 18.562 4.961 1 97.94 135 LEU B C 1
ATOM 3196 O O . LEU B 1 135 ? -1.102 19.516 5.73 1 97.94 135 LEU B O 1
ATOM 3200 N N . ALA B 1 136 ? 0.157 18.156 4.457 1 97.62 136 ALA B N 1
ATOM 3201 C CA . ALA B 1 136 ? 1.373 18.938 4.684 1 97.62 136 ALA B CA 1
ATOM 3202 C C . ALA B 1 136 ? 1.219 20.359 4.16 1 97.62 136 ALA B C 1
ATOM 3204 O O . ALA B 1 136 ? 1.63 21.328 4.816 1 97.62 136 ALA B O 1
ATOM 3205 N N . GLU B 1 137 ? 0.624 20.453 3.004 1 96.88 137 GLU B N 1
ATOM 3206 C CA . GLU B 1 137 ? 0.391 21.781 2.43 1 96.88 137 GLU B CA 1
ATOM 3207 C C . GLU B 1 137 ? -0.556 22.609 3.299 1 96.88 137 GLU B C 1
ATOM 3209 O O . GLU B 1 137 ? -0.355 23.812 3.48 1 96.88 137 GLU B O 1
ATOM 3214 N N . GLU B 1 138 ? -1.62 21.984 3.756 1 97.12 138 GLU B N 1
ATOM 3215 C CA . GLU B 1 138 ? -2.562 22.656 4.641 1 97.12 138 GLU B CA 1
ATOM 3216 C C . GLU B 1 138 ? -1.877 23.141 5.918 1 97.12 138 GLU B C 1
ATOM 3218 O O . GLU B 1 138 ? -2.18 24.219 6.422 1 97.12 138 GLU B O 1
ATOM 3223 N N . LEU B 1 139 ? -0.985 22.359 6.434 1 97.75 139 LEU B N 1
ATOM 3224 C CA . LEU B 1 139 ? -0.235 22.734 7.625 1 97.75 139 LEU B CA 1
ATOM 3225 C C . LEU B 1 139 ? 0.606 23.969 7.367 1 97.75 139 LEU B C 1
ATOM 3227 O O . LEU B 1 139 ? 0.664 24.875 8.203 1 97.75 139 LEU B O 1
ATOM 3231 N N . LYS B 1 140 ? 1.23 24.016 6.23 1 97.25 140 LYS B N 1
ATOM 3232 C CA . LYS B 1 140 ? 2.035 25.188 5.863 1 97.25 140 LYS B CA 1
ATOM 3233 C C . LYS B 1 140 ? 1.175 26.438 5.762 1 97.25 140 LYS B C 1
ATOM 3235 O O . LYS B 1 140 ? 1.603 27.516 6.16 1 97.25 140 LYS B O 1
ATOM 3240 N N . ARG B 1 141 ? 0.007 26.344 5.281 1 96.56 141 ARG B N 1
ATOM 3241 C CA . ARG B 1 141 ? -0.917 27.469 5.18 1 96.56 141 ARG B CA 1
ATOM 3242 C C . ARG B 1 141 ? -1.327 27.953 6.562 1 96.56 141 ARG B C 1
ATOM 3244 O O . ARG B 1 141 ? -1.396 29.172 6.801 1 96.56 141 ARG B O 1
ATOM 3251 N N . LYS B 1 142 ? -1.615 27.031 7.402 1 96.5 142 LYS B N 1
ATOM 3252 C CA . LYS B 1 142 ? -1.985 27.406 8.766 1 96.5 142 LYS B CA 1
ATOM 3253 C C . LYS B 1 142 ? -0.821 28.078 9.484 1 96.5 142 LYS B C 1
ATOM 3255 O O . LYS B 1 142 ? -1.021 29.031 10.242 1 96.5 142 LYS B O 1
ATOM 3260 N N . ASP B 1 143 ? 0.267 27.578 9.273 1 96.62 143 ASP B N 1
ATOM 3261 C CA . ASP B 1 143 ? 1.45 28.219 9.852 1 96.62 143 ASP B CA 1
ATOM 3262 C C . ASP B 1 143 ? 1.622 29.641 9.336 1 96.62 143 ASP B C 1
ATOM 3264 O O . ASP B 1 143 ? 2.037 30.531 10.078 1 96.62 143 ASP B O 1
ATOM 3268 N N . ALA B 1 144 ? 1.358 29.812 8.086 1 95.94 144 ALA B N 1
ATOM 3269 C CA . ALA B 1 144 ? 1.427 31.156 7.516 1 95.94 144 ALA B CA 1
ATOM 3270 C C . ALA B 1 144 ? 0.436 32.094 8.195 1 95.94 144 ALA B C 1
ATOM 3272 O O . ALA B 1 144 ? 0.753 33.25 8.461 1 95.94 144 ALA B O 1
ATOM 3273 N N . GLU B 1 145 ? -0.746 31.641 8.453 1 95.25 145 GLU B N 1
ATOM 3274 C CA . GLU B 1 145 ? -1.747 32.438 9.156 1 95.25 145 GLU B CA 1
ATOM 3275 C C . GLU B 1 145 ? -1.295 32.75 10.578 1 95.25 145 GLU B C 1
ATOM 3277 O O . GLU B 1 145 ? -1.415 33.906 11.023 1 95.25 145 GLU B O 1
ATOM 3282 N N . ILE B 1 146 ? -0.771 31.812 11.281 1 94.88 146 ILE B N 1
ATOM 3283 C CA . ILE B 1 146 ? -0.274 32.031 12.633 1 94.88 146 ILE B CA 1
ATOM 3284 C C . ILE B 1 146 ? 0.859 33.031 12.625 1 94.88 146 ILE B C 1
ATOM 3286 O O . ILE B 1 146 ? 0.888 33.938 13.453 1 94.88 146 ILE B O 1
ATOM 3290 N N . ALA B 1 147 ? 1.736 32.844 11.672 1 93.56 147 ALA B N 1
ATOM 3291 C CA . ALA B 1 147 ? 2.852 33.781 11.531 1 93.56 147 ALA B CA 1
ATOM 3292 C C . ALA B 1 147 ? 2.35 35.188 11.273 1 93.56 147 ALA B C 1
ATOM 3294 O O . ALA B 1 147 ? 2.945 36.188 11.742 1 93.56 147 ALA B O 1
ATOM 3295 N N . GLN B 1 148 ? 1.308 35.281 10.492 1 92.88 148 GLN B N 1
ATOM 3296 C CA . GLN B 1 148 ? 0.735 36.594 10.195 1 92.88 148 GLN B CA 1
ATOM 3297 C C . GLN B 1 148 ? 0.147 37.219 11.453 1 92.88 148 GLN B C 1
ATOM 3299 O O . GLN B 1 148 ? 0.305 38.438 11.672 1 92.88 148 GLN B O 1
ATOM 3304 N N . TYR B 1 149 ? -0.555 36.5 12.305 1 92.81 149 TYR B N 1
ATOM 3305 C CA . TYR B 1 149 ? -1.041 37 13.578 1 92.81 149 TYR B CA 1
ATOM 3306 C C . TYR B 1 149 ? 0.105 37.562 14.422 1 92.81 149 TYR B C 1
ATOM 3308 O O . TYR B 1 149 ? 0.013 38.656 14.969 1 92.81 149 TYR B O 1
ATOM 3316 N N . GLN B 1 150 ? 1.164 36.844 14.461 1 91.31 150 GLN B N 1
ATOM 3317 C CA . GLN B 1 150 ? 2.324 37.219 15.258 1 91.31 150 GLN 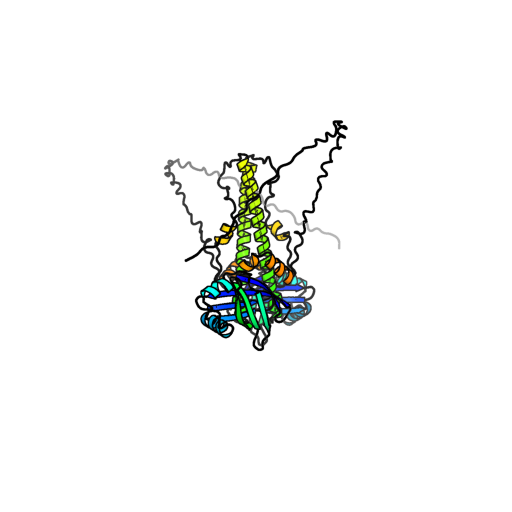B CA 1
ATOM 3318 C C . GLN B 1 150 ? 3.01 38.469 14.68 1 91.31 150 GLN B C 1
ATOM 3320 O O . GLN B 1 150 ? 3.414 39.344 15.422 1 91.31 150 GLN B O 1
ATOM 3325 N N . ALA B 1 151 ? 3.09 38.438 13.398 1 91 151 ALA B N 1
ATOM 3326 C CA . ALA B 1 151 ? 3.707 39.562 12.719 1 91 151 ALA B CA 1
ATOM 3327 C C . ALA B 1 151 ? 2.902 40.844 12.938 1 91 151 ALA B C 1
ATOM 3329 O O . ALA B 1 151 ? 3.467 41.938 12.984 1 91 151 ALA B O 1
ATOM 3330 N N . GLU B 1 152 ? 1.576 40.719 13.141 1 89.56 152 GLU B N 1
ATOM 3331 C CA . GLU B 1 152 ? 0.697 41.875 13.344 1 89.56 152 GLU B CA 1
ATOM 3332 C C . GLU B 1 152 ? 0.545 42.188 14.82 1 89.56 152 GLU B C 1
ATOM 3334 O O . GLU B 1 152 ? -0.301 43 15.203 1 89.56 152 GLU B O 1
ATOM 3339 N N . GLY B 1 153 ? 1.4 41.531 15.711 1 86.69 153 GLY B N 1
ATOM 3340 C CA . GLY B 1 153 ? 1.562 41.969 17.094 1 86.69 153 GLY B CA 1
ATOM 3341 C C . GLY B 1 153 ? 0.738 41.125 18.062 1 86.69 153 GLY B C 1
ATOM 3342 O O . GLY B 1 153 ? 0.732 41.406 19.266 1 86.69 153 GLY B O 1
ATOM 3343 N N . ALA B 1 154 ? 0.004 40.156 17.484 1 88.94 154 ALA B N 1
ATOM 3344 C CA . ALA B 1 154 ? -0.795 39.344 18.391 1 88.94 154 ALA B CA 1
ATOM 3345 C C . ALA B 1 154 ? 0.094 38.438 19.234 1 88.94 154 ALA B C 1
ATOM 3347 O O . ALA B 1 154 ? 1.1 37.906 18.75 1 88.94 154 ALA B O 1
ATOM 3348 N N . ARG B 1 155 ? -0.199 38.406 20.578 1 87.38 155 ARG B N 1
ATOM 3349 C CA . ARG B 1 155 ? 0.479 37.5 21.516 1 87.38 155 ARG B CA 1
ATOM 3350 C C . ARG B 1 155 ? -0.526 36.688 22.312 1 87.38 155 ARG B C 1
ATOM 3352 O O . ARG B 1 155 ? -1.59 37.188 22.688 1 87.38 155 ARG B O 1
ATOM 3359 N N . LEU B 1 156 ? -0.198 35.469 22.406 1 86.25 156 LEU B N 1
ATOM 3360 C CA . LEU B 1 156 ? -1.104 34.594 23.141 1 86.25 156 LEU B CA 1
ATOM 3361 C C . LEU B 1 156 ? -0.877 34.719 24.656 1 86.25 156 LEU B C 1
ATOM 3363 O O . LEU B 1 156 ? 0.264 34.656 25.109 1 86.25 156 LEU B O 1
ATOM 3367 N N . ASN B 1 157 ? -1.852 34.969 25.438 1 83.06 157 ASN B N 1
ATOM 3368 C CA . ASN B 1 157 ? -1.788 34.938 26.891 1 83.06 157 ASN B CA 1
ATOM 3369 C C . ASN B 1 157 ? -1.613 33.5 27.422 1 83.06 157 ASN B C 1
ATOM 3371 O O . ASN B 1 157 ? -0.83 33.281 28.344 1 83.06 157 ASN B O 1
ATOM 3375 N N . ARG B 1 158 ? -2.391 32.531 26.828 1 77.69 158 ARG B N 1
ATOM 3376 C CA . ARG B 1 158 ? -2.256 31.094 27.109 1 77.69 158 ARG B CA 1
ATOM 3377 C C . ARG B 1 158 ? -1.298 30.438 26.125 1 77.69 158 ARG B C 1
ATOM 3379 O O . ARG B 1 158 ? -1.648 30.219 24.953 1 77.69 158 ARG B O 1
ATOM 3386 N N . THR B 1 159 ? -0.142 30.094 26.578 1 80.88 159 THR B N 1
ATOM 3387 C CA . THR B 1 159 ? 0.899 29.609 25.672 1 80.88 159 THR B CA 1
ATOM 3388 C C . THR B 1 159 ? 0.822 28.094 25.531 1 80.88 159 THR B C 1
ATOM 3390 O O . THR B 1 159 ? 1.576 27.5 24.766 1 80.88 159 THR B O 1
ATOM 3393 N N . SER B 1 160 ? -0.123 27.422 26.172 1 86 160 SER B N 1
ATOM 3394 C CA . SER B 1 160 ? -0.223 25.969 26.156 1 86 160 SER B CA 1
ATOM 3395 C C . SER B 1 160 ? -0.625 25.438 24.781 1 86 160 SER B C 1
ATOM 3397 O O . SER B 1 160 ? -0.334 24.297 24.438 1 86 160 SER B O 1
ATOM 3399 N N . VAL B 1 161 ? -1.269 26.312 23.969 1 89.62 161 VAL B N 1
ATOM 3400 C CA . VAL B 1 161 ? -1.801 25.859 22.688 1 89.62 161 VAL B CA 1
ATOM 3401 C C . VAL B 1 161 ? -0.823 26.203 21.578 1 89.62 161 VAL B C 1
ATOM 3403 O O . VAL B 1 161 ? -1.051 25.859 20.406 1 89.62 161 VAL B O 1
ATOM 3406 N N . GLN B 1 162 ? 0.228 26.906 21.984 1 91.75 162 GLN B N 1
ATOM 3407 C CA . GLN B 1 162 ? 1.189 27.328 20.969 1 91.75 162 GLN B CA 1
ATOM 3408 C C . GLN B 1 162 ? 1.853 26.141 20.297 1 91.75 162 GLN B C 1
ATOM 3410 O O . GLN B 1 162 ? 2.201 25.156 20.969 1 91.75 162 GLN B O 1
ATOM 3415 N N . THR B 1 163 ? 1.939 26.156 19.047 1 94.38 163 THR B N 1
ATOM 3416 C CA . THR B 1 163 ? 2.539 25.094 18.266 1 94.38 163 THR B CA 1
ATOM 3417 C C . THR B 1 163 ? 3.822 25.562 17.578 1 94.38 163 THR B C 1
ATOM 3419 O O . THR B 1 163 ? 4.078 26.766 17.5 1 94.38 163 THR B O 1
ATOM 3422 N N . VAL B 1 164 ? 4.672 24.594 17.203 1 94.38 164 VAL B N 1
ATOM 3423 C CA . VAL B 1 164 ? 5.879 24.875 16.438 1 94.38 164 VAL B CA 1
ATOM 3424 C C . VAL B 1 164 ? 5.59 24.75 14.938 1 94.38 164 VAL B C 1
ATOM 3426 O O . VAL B 1 164 ? 4.754 23.953 14.523 1 94.38 164 VAL B O 1
ATOM 3429 N N . PRO B 1 165 ? 6.211 25.672 14.141 1 95.81 165 PRO B N 1
ATOM 3430 C CA . PRO B 1 165 ? 6 25.562 12.695 1 95.81 165 PRO B CA 1
ATOM 3431 C C . PRO B 1 165 ? 6.289 24.172 12.156 1 95.81 165 PRO B C 1
ATOM 3433 O O . PRO B 1 165 ? 7.234 23.516 12.602 1 95.81 165 PRO B O 1
ATOM 3436 N N . PHE B 1 166 ? 5.492 23.766 11.25 1 96.62 166 PHE B N 1
ATOM 3437 C CA . PHE B 1 166 ? 5.578 22.422 10.68 1 96.62 166 PHE B CA 1
ATOM 3438 C C . PHE B 1 166 ? 6.727 22.344 9.68 1 96.62 166 PHE B C 1
ATOM 3440 O O . PHE B 1 166 ? 6.832 23.172 8.773 1 96.62 166 PHE B O 1
ATOM 3447 N N . ASP B 1 167 ? 7.586 21.359 9.906 1 96.5 167 ASP B N 1
ATOM 3448 C CA . ASP B 1 167 ? 8.68 21.031 9 1 96.5 167 ASP B CA 1
ATOM 3449 C C . ASP B 1 167 ? 8.492 19.656 8.383 1 96.5 167 ASP B C 1
ATOM 3451 O O . ASP B 1 167 ? 8.719 18.641 9.039 1 96.5 167 ASP B O 1
ATOM 3455 N N . GLU B 1 168 ? 8.188 19.703 7.133 1 94.38 168 GLU B N 1
ATOM 3456 C CA . GLU B 1 168 ? 7.844 18.453 6.438 1 94.38 168 GLU B CA 1
ATOM 3457 C C . GLU B 1 168 ? 9.023 17.484 6.426 1 94.38 168 GLU B C 1
ATOM 3459 O O . GLU B 1 168 ? 8.836 16.281 6.598 1 94.38 168 GLU B O 1
ATOM 3464 N N . GLN B 1 169 ? 10.242 17.922 6.195 1 92.12 169 GLN B N 1
ATOM 3465 C CA . GLN B 1 169 ? 11.43 17.078 6.137 1 92.12 169 GLN B CA 1
ATOM 3466 C C . GLN B 1 169 ? 11.695 16.406 7.484 1 92.12 169 GLN B C 1
ATOM 3468 O O . GLN B 1 169 ? 11.945 15.203 7.547 1 92.12 169 GLN B O 1
ATOM 3473 N N . THR B 1 170 ? 11.594 17.203 8.492 1 93 170 THR B N 1
ATOM 3474 C CA . THR B 1 170 ? 11.773 16.656 9.836 1 93 170 THR B CA 1
ATOM 3475 C C . THR B 1 170 ? 10.688 15.641 10.156 1 93 170 THR B C 1
ATOM 3477 O O . THR B 1 170 ? 10.961 14.594 10.742 1 93 170 THR B O 1
ATOM 3480 N N . PHE B 1 171 ? 9.492 16 9.844 1 94.25 171 PHE B N 1
ATOM 3481 C CA . PHE B 1 171 ? 8.367 15.102 10.078 1 94.25 171 PHE B CA 1
ATOM 3482 C C . PHE B 1 171 ? 8.609 13.75 9.43 1 94.25 171 PHE B C 1
ATOM 3484 O O . PHE B 1 171 ? 8.406 12.711 10.055 1 94.25 171 PHE B O 1
ATOM 3491 N N . ARG B 1 172 ? 9.055 13.711 8.195 1 89.81 172 ARG B N 1
ATOM 3492 C CA . ARG B 1 172 ? 9.266 12.484 7.434 1 89.81 172 ARG B CA 1
ATOM 3493 C C . ARG B 1 172 ? 10.438 11.688 7.992 1 89.81 172 ARG B C 1
ATOM 3495 O O . ARG B 1 172 ? 10.352 10.469 8.148 1 89.81 172 ARG B O 1
ATOM 3502 N N . HIS B 1 173 ? 11.492 12.359 8.328 1 87.81 173 HIS B N 1
ATOM 3503 C CA . HIS B 1 173 ? 12.727 11.695 8.734 1 87.81 173 HIS B CA 1
ATOM 3504 C C . HIS B 1 173 ? 12.656 11.227 10.18 1 87.81 173 HIS B C 1
ATOM 3506 O O . HIS B 1 173 ? 13.273 10.219 10.547 1 87.81 173 HIS B O 1
ATOM 3512 N N . GLU B 1 174 ? 11.875 11.875 10.945 1 89.5 174 GLU B N 1
ATOM 3513 C CA . GLU B 1 174 ? 11.859 11.57 12.375 1 89.5 174 GLU B CA 1
ATOM 3514 C C . GLU B 1 174 ? 10.547 10.914 12.789 1 89.5 174 GLU B C 1
ATOM 3516 O O . GLU B 1 174 ? 10.258 10.789 13.984 1 89.5 174 GLU B O 1
ATOM 3521 N N . PHE B 1 175 ? 9.836 10.539 11.867 1 92.12 175 PHE B N 1
ATOM 3522 C CA . PHE B 1 175 ? 8.57 9.922 12.242 1 92.12 175 PHE B CA 1
ATOM 3523 C C . PHE B 1 175 ? 8.805 8.664 13.078 1 92.12 175 PHE B C 1
ATOM 3525 O O . PHE B 1 175 ? 9.648 7.832 12.727 1 92.12 175 PHE B O 1
ATOM 3532 N N . PRO B 1 176 ? 8.07 8.523 14.133 1 90.44 176 PRO B N 1
ATOM 3533 C CA . PRO B 1 176 ? 8.344 7.457 15.102 1 90.44 176 PRO B CA 1
ATOM 3534 C C . PRO B 1 176 ? 7.859 6.09 14.625 1 90.44 176 PRO B C 1
ATOM 3536 O O . PRO B 1 176 ? 7.148 5.395 15.352 1 90.44 176 PRO B O 1
ATOM 3539 N N . MET B 1 177 ? 7.926 5.797 13.508 1 90 177 MET B N 1
ATOM 3540 C CA . MET B 1 177 ? 7.633 4.496 12.914 1 90 177 MET B CA 1
ATOM 3541 C C . MET B 1 177 ? 8.641 4.156 11.82 1 90 177 MET B C 1
ATOM 3543 O O . MET B 1 177 ? 8.766 4.891 10.836 1 90 177 MET B O 1
ATOM 3547 N N . LYS B 1 178 ? 9.391 3.133 12.07 1 84.88 178 LYS B N 1
ATOM 3548 C CA . LYS B 1 178 ? 10.414 2.74 11.109 1 84.88 178 LYS B CA 1
ATOM 3549 C C . LYS B 1 178 ? 10.094 1.393 10.477 1 84.88 178 LYS B C 1
ATOM 3551 O O . LYS B 1 178 ? 9.625 0.477 11.156 1 84.88 178 LYS B O 1
ATOM 3556 N N . LEU B 1 179 ? 10.188 1.41 9.219 1 89.5 179 LEU B N 1
ATOM 3557 C CA . LEU B 1 179 ? 9.977 0.169 8.484 1 89.5 179 LEU B CA 1
ATOM 3558 C C . LEU B 1 179 ? 11.266 -0.638 8.391 1 89.5 179 LEU B C 1
ATOM 3560 O O . LEU B 1 179 ? 12.359 -0.068 8.32 1 89.5 179 LEU B O 1
ATOM 3564 N N . PRO B 1 180 ? 11.156 -1.93 8.492 1 87.88 180 PRO B N 1
ATOM 3565 C CA . PRO B 1 180 ? 12.344 -2.748 8.234 1 87.88 180 PRO B CA 1
ATOM 3566 C C . PRO B 1 180 ? 12.914 -2.543 6.832 1 87.88 180 PRO B C 1
ATOM 3568 O O . PRO B 1 180 ? 12.258 -1.934 5.98 1 87.88 180 PRO B O 1
ATOM 3571 N N . LYS B 1 181 ? 14.148 -2.984 6.691 1 82.44 181 LYS B N 1
ATOM 3572 C CA . LYS B 1 181 ? 14.773 -2.895 5.375 1 82.44 181 LYS B CA 1
ATOM 3573 C C . LYS B 1 181 ? 13.922 -3.582 4.312 1 82.44 181 LYS B C 1
ATOM 3575 O O . LYS B 1 181 ? 13.453 -4.703 4.516 1 82.44 181 LYS B O 1
ATOM 3580 N N . GLN B 1 182 ? 13.641 -2.824 3.264 1 82 182 GLN B N 1
ATOM 3581 C CA . GLN B 1 182 ? 12.789 -3.346 2.199 1 82 182 GLN B CA 1
ATOM 3582 C C . GLN B 1 182 ? 13.578 -3.529 0.905 1 82 182 GLN B C 1
ATOM 3584 O O . GLN B 1 182 ? 14.547 -2.809 0.656 1 82 182 GLN B O 1
ATOM 3589 N N . SER B 1 183 ? 13.172 -4.512 0.172 1 78.56 183 SER B N 1
ATOM 3590 C CA . SER B 1 183 ? 13.789 -4.73 -1.134 1 78.56 183 SER B CA 1
ATOM 3591 C C . SER B 1 183 ? 13.383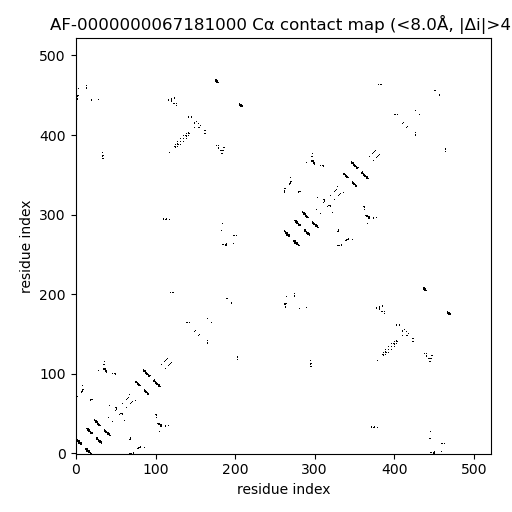 -3.643 -2.123 1 78.56 183 SER B C 1
ATOM 3593 O O . SER B 1 183 ? 14.234 -3.107 -2.842 1 78.56 183 SER B O 1
ATOM 3595 N N . ILE B 1 184 ? 12.141 -3.416 -2.16 1 82.06 184 ILE B N 1
ATOM 3596 C CA . ILE B 1 184 ? 11.617 -2.344 -2.998 1 82.06 184 ILE B CA 1
ATOM 3597 C C . ILE B 1 184 ? 11.328 -1.113 -2.141 1 82.06 184 ILE B C 1
ATOM 3599 O O . ILE B 1 184 ? 10.617 -1.199 -1.141 1 82.06 184 ILE B O 1
ATOM 3603 N N . ARG B 1 185 ? 11.969 -0.091 -2.52 1 84.06 185 ARG B N 1
ATOM 3604 C CA . ARG B 1 185 ? 11.742 1.158 -1.799 1 84.06 185 ARG B CA 1
ATOM 3605 C C . ARG B 1 185 ? 10.586 1.942 -2.408 1 84.06 185 ARG B C 1
ATOM 3607 O O . ARG B 1 185 ? 10.797 2.82 -3.246 1 84.06 185 ARG B O 1
ATOM 3614 N N . ILE B 1 186 ? 9.422 1.706 -1.912 1 91.12 186 ILE B N 1
ATOM 3615 C CA . ILE B 1 186 ? 8.188 2.244 -2.461 1 91.12 186 ILE B CA 1
ATOM 3616 C C . ILE B 1 186 ? 8.133 3.754 -2.242 1 91.12 186 ILE B C 1
ATOM 3618 O O . ILE B 1 186 ? 7.695 4.5 -3.119 1 91.12 186 ILE B O 1
ATOM 3622 N N . GLU B 1 187 ? 8.625 4.215 -1.084 1 87.56 187 GLU B N 1
ATOM 3623 C CA . GLU B 1 187 ? 8.609 5.641 -0.776 1 87.56 187 GLU B CA 1
ATOM 3624 C C . GLU B 1 187 ? 9.438 6.434 -1.779 1 87.56 187 GLU B C 1
ATOM 3626 O O . GLU B 1 187 ? 9.047 7.523 -2.195 1 87.56 187 GLU B O 1
ATOM 3631 N N . HIS B 1 188 ? 10.539 5.859 -2.156 1 85.69 188 HIS B N 1
ATOM 3632 C CA . HIS B 1 188 ? 11.406 6.531 -3.119 1 85.69 188 HIS B CA 1
ATOM 3633 C C . HIS B 1 188 ? 10.742 6.625 -4.488 1 85.69 188 HIS B C 1
ATOM 3635 O O . HIS B 1 188 ? 10.883 7.629 -5.184 1 85.69 188 HIS B O 1
ATOM 3641 N N . LEU B 1 189 ? 10.062 5.637 -4.812 1 90.12 189 LEU B N 1
ATOM 3642 C CA . LEU B 1 189 ? 9.336 5.602 -6.074 1 90.12 189 LEU B CA 1
ATOM 3643 C C . LEU B 1 189 ? 8.289 6.711 -6.129 1 90.12 189 LEU B C 1
ATOM 3645 O O . LEU B 1 189 ? 8.117 7.352 -7.168 1 90.12 189 LEU B O 1
ATOM 3649 N N . LEU B 1 190 ? 7.668 6.977 -5.039 1 93.12 190 LEU B N 1
ATOM 3650 C CA . LEU B 1 190 ? 6.543 7.906 -4.984 1 93.12 190 LEU B CA 1
ATOM 3651 C C . LEU B 1 190 ? 7.031 9.352 -4.957 1 93.12 190 LEU B C 1
ATOM 3653 O O . LEU B 1 190 ? 6.25 10.273 -5.184 1 93.12 190 LEU B O 1
ATOM 3657 N N . GLU B 1 191 ? 8.281 9.555 -4.645 1 89.94 191 GLU B N 1
ATOM 3658 C CA . GLU B 1 191 ? 8.82 10.906 -4.57 1 89.94 191 GLU B CA 1
ATOM 3659 C C . GLU B 1 191 ? 8.781 11.594 -5.934 1 89.94 191 GLU B C 1
ATOM 3661 O O . GLU B 1 191 ? 8.602 12.812 -6.02 1 89.94 191 GLU B O 1
ATOM 3666 N N . SER B 1 192 ? 8.891 10.812 -6.973 1 91.44 192 SER B N 1
ATOM 3667 C CA . SER B 1 192 ? 8.875 11.352 -8.328 1 91.44 192 SER B CA 1
ATOM 3668 C C . SER B 1 192 ? 7.449 11.539 -8.836 1 91.44 192 SER B C 1
ATOM 3670 O O . SER B 1 192 ? 6.656 10.594 -8.844 1 91.44 192 SER B O 1
ATOM 3672 N N . SER B 1 193 ? 7.156 12.781 -9.375 1 92.56 193 SER B N 1
ATOM 3673 C CA . SER B 1 193 ? 5.832 13.039 -9.93 1 92.56 193 SER B CA 1
ATOM 3674 C C . SER B 1 193 ? 5.605 12.25 -11.211 1 92.56 193 SER B C 1
ATOM 3676 O O . SER B 1 193 ? 4.477 11.859 -11.516 1 92.56 193 SER B O 1
ATOM 3678 N N . VAL B 1 194 ? 6.668 12.016 -11.914 1 92.44 194 VAL B N 1
ATOM 3679 C CA . VAL B 1 194 ? 6.586 11.242 -13.148 1 92.44 194 VAL B CA 1
ATOM 3680 C C . VAL B 1 194 ? 6.191 9.805 -12.836 1 92.44 194 VAL B C 1
ATOM 3682 O O . VAL B 1 194 ? 5.289 9.25 -13.469 1 92.44 194 VAL B O 1
ATOM 3685 N N . HIS B 1 195 ? 6.863 9.258 -11.812 1 93.19 195 HIS B N 1
ATOM 3686 C CA . HIS B 1 195 ? 6.551 7.891 -11.422 1 93.19 195 HIS B CA 1
ATOM 3687 C C . HIS B 1 195 ? 5.109 7.77 -10.938 1 93.19 195 HIS B C 1
ATOM 3689 O O . HIS B 1 195 ? 4.406 6.824 -11.297 1 93.19 195 HIS B O 1
ATOM 3695 N N . ARG B 1 196 ? 4.656 8.719 -10.148 1 94.31 196 ARG B N 1
ATOM 3696 C CA . ARG B 1 196 ? 3.285 8.703 -9.656 1 94.31 196 ARG B CA 1
ATOM 3697 C C . ARG B 1 196 ? 2.289 8.773 -10.805 1 94.31 196 ARG B C 1
ATOM 3699 O O . ARG B 1 196 ? 1.285 8.055 -10.812 1 94.31 196 ARG B O 1
ATOM 3706 N N . GLY B 1 197 ? 2.578 9.711 -11.742 1 93.12 197 GLY B N 1
ATOM 3707 C CA . GLY B 1 197 ? 1.711 9.828 -12.906 1 93.12 197 GLY B CA 1
ATOM 3708 C C . GLY B 1 197 ? 1.587 8.531 -13.688 1 93.12 197 GLY B C 1
ATOM 3709 O O . GLY B 1 197 ? 0.485 8.141 -14.07 1 93.12 197 GLY B O 1
ATOM 3710 N N . ARG B 1 198 ? 2.67 7.859 -13.898 1 92.56 198 ARG B N 1
ATOM 3711 C CA . ARG B 1 198 ? 2.686 6.594 -14.625 1 92.56 198 ARG B CA 1
ATOM 3712 C C . ARG B 1 198 ? 1.942 5.508 -13.852 1 92.56 198 ARG B C 1
ATOM 3714 O O . ARG B 1 198 ? 1.221 4.703 -14.445 1 92.56 198 ARG B O 1
ATOM 3721 N N . LEU B 1 199 ? 2.176 5.508 -12.578 1 93.56 199 LEU B N 1
ATOM 3722 C CA . LEU B 1 199 ? 1.494 4.539 -11.727 1 93.56 199 LEU B CA 1
ATOM 3723 C C . LEU B 1 199 ? -0.014 4.766 -11.742 1 93.56 199 LEU B C 1
ATOM 3725 O O . LEU B 1 199 ? -0.788 3.809 -11.844 1 93.56 199 LEU B O 1
ATOM 3729 N N . MET B 1 200 ? -0.408 6.012 -11.641 1 93.88 200 MET B N 1
ATOM 3730 C CA . MET B 1 200 ? -1.828 6.348 -11.648 1 93.88 200 MET B CA 1
ATOM 3731 C C . MET B 1 200 ? -2.48 5.914 -12.961 1 93.88 200 MET B C 1
ATOM 3733 O O . MET B 1 200 ? -3.588 5.375 -12.953 1 93.88 200 MET B O 1
ATOM 3737 N N . LYS B 1 201 ? -1.807 6.125 -14.016 1 91.25 201 LYS B N 1
ATOM 3738 C CA . LYS B 1 201 ? -2.303 5.695 -15.32 1 91.25 201 LYS B CA 1
ATOM 3739 C C . LYS B 1 201 ? -2.432 4.176 -15.391 1 91.25 201 LYS B C 1
ATOM 3741 O O . LYS B 1 201 ? -3.445 3.654 -15.859 1 91.25 201 LYS B O 1
ATOM 3746 N N . THR B 1 202 ? -1.388 3.518 -14.93 1 91.94 202 THR B N 1
ATOM 3747 C CA . THR B 1 202 ? -1.357 2.059 -14.945 1 91.94 202 THR B CA 1
ATOM 3748 C C . THR B 1 202 ? -2.482 1.485 -14.086 1 91.94 202 THR B C 1
ATOM 3750 O O . THR B 1 202 ? -3.025 0.423 -14.398 1 91.94 202 THR B O 1
ATOM 3753 N N . LEU B 1 203 ? -2.881 2.184 -13.039 1 93.56 203 LEU B N 1
ATOM 3754 C CA . LEU B 1 203 ? -3.824 1.668 -12.055 1 93.56 203 LEU B CA 1
ATOM 3755 C C . LEU B 1 203 ? -5.211 2.271 -12.266 1 93.56 203 LEU B C 1
ATOM 3757 O O . LEU B 1 203 ? -6.094 2.115 -11.414 1 93.56 203 LEU B O 1
ATOM 3761 N N . ASP B 1 204 ? -5.426 3.068 -13.281 1 91.5 204 ASP B N 1
ATOM 3762 C CA . ASP B 1 204 ? -6.711 3.648 -13.656 1 91.5 204 ASP B CA 1
ATOM 3763 C C . ASP B 1 204 ? -7.258 4.543 -12.547 1 91.5 204 ASP B C 1
ATOM 3765 O O . ASP B 1 204 ? -8.422 4.43 -12.172 1 91.5 204 ASP B O 1
ATOM 3769 N N . ILE B 1 205 ? -6.398 5.328 -11.984 1 91 205 ILE B N 1
ATOM 3770 C CA . ILE B 1 205 ? -6.809 6.293 -10.969 1 91 205 ILE B CA 1
ATOM 3771 C C . ILE B 1 205 ? -7.105 7.637 -11.625 1 91 205 ILE B C 1
ATOM 3773 O O . ILE B 1 205 ? -6.289 8.156 -12.398 1 91 205 ILE B O 1
ATOM 3777 N N . GLU B 1 206 ? -8.258 8.203 -11.398 1 83.19 206 GLU B N 1
ATOM 3778 C CA . GLU B 1 206 ? -8.688 9.484 -11.953 1 83.19 206 GLU B CA 1
ATOM 3779 C C . GLU B 1 206 ? -8.562 10.602 -10.914 1 83.19 206 GLU B C 1
ATOM 3781 O O . GLU B 1 206 ? -8.93 10.414 -9.758 1 83.19 206 GLU B O 1
ATOM 3786 N N . GLU B 1 207 ? -7.918 11.68 -11.328 1 78.5 207 GLU B N 1
ATOM 3787 C CA . GLU B 1 207 ? -7.891 12.867 -10.477 1 78.5 207 GLU B CA 1
ATOM 3788 C C . GLU B 1 207 ? -9.039 13.812 -10.82 1 78.5 207 GLU B C 1
ATOM 3790 O O . GLU B 1 207 ? -9.281 14.109 -11.992 1 78.5 207 GLU B O 1
ATOM 3795 N N . THR B 1 208 ? -10.133 13.945 -10.164 1 68.69 208 THR B N 1
ATOM 3796 C CA . THR B 1 208 ? -11.289 14.766 -10.5 1 68.69 208 THR B CA 1
ATOM 3797 C C . THR B 1 208 ? -10.961 16.25 -10.328 1 68.69 208 THR B C 1
ATOM 3799 O O . THR B 1 208 ? -11.516 17.094 -11.039 1 68.69 208 THR B O 1
ATOM 3802 N N . GLY B 1 209 ? -10.188 16.875 -9.328 1 55.16 209 GLY B N 1
ATOM 3803 C CA . GLY B 1 209 ? -10.164 18.281 -8.992 1 55.16 209 GLY B CA 1
ATOM 3804 C C . GLY B 1 209 ? -8.977 19.016 -9.578 1 55.16 209 GLY B C 1
ATOM 3805 O O . GLY B 1 209 ? -8.883 20.25 -9.469 1 55.16 209 GLY B O 1
ATOM 3806 N N . MET B 1 210 ? -7.906 18.453 -9.805 1 46.31 210 MET B N 1
ATOM 3807 C CA . MET B 1 210 ? -6.785 19.344 -10.102 1 46.31 210 MET B CA 1
ATOM 3808 C C . MET B 1 210 ? -6.93 19.969 -11.484 1 46.31 210 MET B C 1
ATOM 3810 O O . MET B 1 210 ? -6.023 20.641 -11.961 1 46.31 210 MET B O 1
ATOM 3814 N N . ASP B 1 211 ? -7.918 19.594 -12.094 1 38.72 211 ASP B N 1
ATOM 3815 C CA . ASP B 1 211 ? -8.047 20.422 -13.289 1 38.72 211 ASP B CA 1
ATOM 3816 C C . ASP B 1 211 ? -8.336 21.875 -12.922 1 38.72 211 ASP B C 1
ATOM 3818 O O . ASP B 1 211 ? -8.844 22.641 -13.75 1 38.72 211 ASP B O 1
ATOM 3822 N N . GLY B 1 212 ? -8.406 22.359 -11.648 1 32.94 212 GLY B N 1
ATOM 3823 C CA . GLY B 1 212 ? -8.406 23.812 -11.664 1 32.94 212 GLY B CA 1
ATOM 3824 C C . GLY B 1 212 ? -7.223 24.406 -12.414 1 32.94 212 GLY B C 1
ATOM 3825 O O . GLY B 1 212 ? -6.09 24.359 -11.93 1 32.94 212 GLY B O 1
ATOM 3826 N N . SER B 1 213 ? -7.109 24.188 -13.664 1 32.91 213 SER B N 1
ATOM 3827 C CA . SER B 1 213 ? -6.5 25.266 -14.422 1 32.91 213 SER B CA 1
ATOM 3828 C C . SER B 1 213 ? -6.926 26.625 -13.867 1 32.91 213 SER B C 1
ATOM 3830 O O . SER B 1 213 ? -8.117 26.953 -13.859 1 32.91 213 SER B O 1
ATOM 3832 N N . ALA B 1 214 ? -6.355 27.078 -12.734 1 31.59 214 ALA B N 1
ATOM 3833 C CA . ALA B 1 214 ? -6.227 28.531 -12.633 1 31.59 214 ALA B CA 1
ATOM 3834 C C . ALA B 1 214 ? -6.113 29.172 -14.016 1 31.59 214 ALA B C 1
ATOM 3836 O O . ALA B 1 214 ? -5.008 29.359 -14.531 1 31.59 214 ALA B O 1
ATOM 3837 N N . LYS B 1 215 ? -6.797 28.641 -14.992 1 31.06 215 LYS B N 1
ATOM 3838 C CA . LYS B 1 215 ? -7.051 29.609 -16.062 1 31.06 215 LYS B CA 1
ATOM 3839 C C . LYS B 1 215 ? -7.852 30.797 -15.555 1 31.06 215 LYS B C 1
ATOM 3841 O O . LYS B 1 215 ? -8.961 31.047 -16.016 1 31.06 215 LYS B O 1
ATOM 3846 N N . SER B 1 216 ? -8.086 30.891 -14.195 1 25.91 216 SER B N 1
ATOM 3847 C CA . SER B 1 216 ? -8.656 32.219 -13.93 1 25.91 216 SER B CA 1
ATOM 3848 C C . SER B 1 216 ? -7.754 33.312 -14.469 1 25.91 216 SER B C 1
ATOM 3850 O O . SER B 1 216 ? -6.699 33.594 -13.898 1 25.91 216 SER B O 1
ATOM 3852 N N . LYS B 1 217 ? -7.367 33.25 -15.719 1 27.05 217 LYS B N 1
ATOM 3853 C CA . LYS B 1 217 ? -7.023 34.531 -16.344 1 27.05 217 LYS B CA 1
ATOM 3854 C C . LYS B 1 217 ? -8.07 35.594 -16.031 1 27.05 217 LYS B C 1
ATOM 3856 O O . LYS B 1 217 ? -9.086 35.688 -16.719 1 27.05 217 LYS B O 1
ATOM 3861 N N . ALA B 1 218 ? -8.742 35.531 -14.82 1 25.91 218 ALA B N 1
ATOM 3862 C CA . ALA B 1 218 ? -9.406 36.812 -14.68 1 25.91 218 ALA B CA 1
ATOM 3863 C C . ALA B 1 218 ? -8.461 37.969 -15.023 1 25.91 218 ALA B C 1
ATOM 3865 O O . ALA B 1 218 ? -7.457 38.188 -14.336 1 25.91 218 ALA B O 1
ATOM 3866 N N . ARG B 1 219 ? -8.18 38.125 -16.25 1 24.19 219 ARG B N 1
ATOM 3867 C CA . ARG B 1 219 ? -7.734 39.344 -16.875 1 24.19 219 ARG B CA 1
ATOM 3868 C C . ARG B 1 219 ? -8.43 40.562 -16.234 1 24.19 219 ARG B C 1
ATOM 3870 O O . ARG B 1 219 ? -9.641 40.719 -16.391 1 24.19 219 ARG B O 1
ATOM 3877 N N . LEU B 1 220 ? -8.289 40.625 -14.844 1 23.62 220 LEU B N 1
ATOM 3878 C CA . LEU B 1 220 ? -8.617 41.969 -14.391 1 23.62 220 LEU B CA 1
ATOM 3879 C C . LEU B 1 220 ? -8.312 43 -15.477 1 23.62 220 LEU B C 1
ATOM 3881 O O . LEU B 1 220 ? -7.156 43.156 -15.898 1 23.62 220 LEU B O 1
ATOM 3885 N N . SER B 1 221 ? -9.172 42.938 -16.391 1 23.42 221 SER B N 1
ATOM 3886 C CA . SER B 1 221 ? -9.219 44 -17.406 1 23.42 221 SER B CA 1
ATOM 3887 C C . SER B 1 221 ? -8.969 45.375 -16.812 1 23.42 221 SER B C 1
ATOM 3889 O O . SER B 1 221 ? -9.781 45.875 -16.031 1 23.42 221 SER B O 1
ATOM 3891 N N . ILE B 1 222 ? -7.742 45.438 -16.016 1 24.5 222 ILE B N 1
ATOM 3892 C CA . ILE B 1 222 ? -7.406 46.812 -15.703 1 24.5 222 ILE B CA 1
ATOM 3893 C C . ILE B 1 222 ? -7.801 47.719 -16.859 1 24.5 222 ILE B C 1
ATOM 3895 O O . ILE B 1 222 ? -7.43 47.438 -18.016 1 24.5 222 ILE B O 1
ATOM 3899 N N . PRO B 1 223 ? -9.016 48.219 -16.688 1 24.58 223 PRO B N 1
ATOM 3900 C CA . PRO B 1 223 ? -9.391 49.094 -17.766 1 24.58 223 PRO B CA 1
ATOM 3901 C C . PRO B 1 223 ? -8.211 49.906 -18.312 1 24.58 223 PRO B C 1
ATOM 3903 O O . PRO B 1 223 ? -7.398 50.406 -17.531 1 24.58 223 PRO B O 1
ATOM 3906 N N . THR B 1 224 ? -7.531 49.281 -19.312 1 24.58 224 THR B N 1
ATOM 3907 C CA . THR B 1 224 ? -6.484 49.969 -20.047 1 24.58 224 THR B CA 1
ATOM 3908 C C . THR B 1 224 ? -6.762 51.469 -20.094 1 24.58 224 THR B C 1
ATOM 3910 O O . THR B 1 224 ? -7.793 51.906 -20.609 1 24.58 224 THR B O 1
ATOM 3913 N N . THR B 1 225 ? -6.414 52.031 -18.906 1 23.56 225 THR B N 1
ATOM 3914 C CA . THR B 1 225 ? -6.449 53.5 -18.828 1 23.56 225 THR B CA 1
ATOM 3915 C C . THR B 1 225 ? -6.109 54.125 -20.172 1 23.56 225 THR B C 1
ATOM 3917 O O . THR B 1 225 ? -5.203 53.656 -20.859 1 23.56 225 THR B O 1
ATOM 3920 N N . GLN B 1 226 ? -7.09 54.844 -20.641 1 22.61 226 GLN B N 1
ATOM 3921 C CA . GLN B 1 226 ? -7.09 55.688 -21.828 1 22.61 226 GLN B CA 1
ATOM 3922 C C . GLN B 1 226 ? -5.723 56.344 -22.047 1 22.61 226 GLN B C 1
ATOM 3924 O O . GLN B 1 226 ? -5.098 56.812 -21.094 1 22.6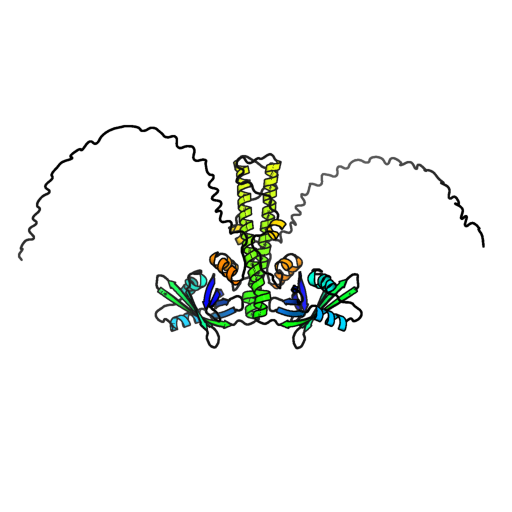1 226 GLN B O 1
ATOM 3929 N N . SER B 1 227 ? -4.93 55.688 -22.969 1 24.89 227 SER B N 1
ATOM 3930 C CA . SER B 1 227 ? -3.676 56.156 -23.547 1 24.89 227 SER B CA 1
ATOM 3931 C C . SER B 1 227 ? -3.639 57.688 -23.625 1 24.89 227 SER B C 1
ATOM 3933 O O . SER B 1 227 ? -4.445 58.312 -24.328 1 24.89 227 SER B O 1
ATOM 3935 N N . ILE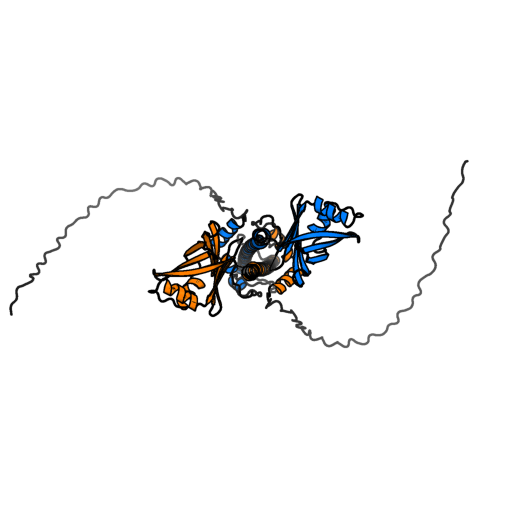 B 1 228 ? -3.551 58.25 -22.391 1 23.31 228 ILE B N 1
ATOM 3936 C CA . ILE B 1 228 ? -3.418 59.688 -22.547 1 23.31 228 ILE B CA 1
ATOM 3937 C C . ILE B 1 228 ? -2.301 60 -23.547 1 23.31 228 ILE B C 1
ATOM 3939 O O . ILE B 1 228 ? -1.21 59.438 -23.453 1 23.31 228 ILE B O 1
ATOM 3943 N N . SER B 1 229 ? -2.727 60.438 -24.719 1 23.98 229 SER B N 1
ATOM 3944 C CA . SER B 1 229 ? -2.039 60.969 -25.891 1 23.98 229 SER B CA 1
ATOM 3945 C C . SER B 1 229 ? -0.918 61.938 -25.5 1 23.98 229 SER B C 1
ATOM 3947 O O . SER B 1 229 ? -1.178 63.031 -25.016 1 23.98 229 SER B O 1
ATOM 3949 N N . SER B 1 230 ? -0.008 61.375 -24.469 1 22.42 230 SER B N 1
ATOM 3950 C CA . SER B 1 230 ? 0.932 62.438 -24.078 1 22.42 230 SER B CA 1
ATOM 3951 C C . SER B 1 230 ? 1.646 63.031 -25.281 1 22.42 230 SER B C 1
ATOM 3953 O O . SER B 1 230 ? 1.956 62.312 -26.234 1 22.42 230 SER B O 1
ATOM 3955 N N . PRO B 1 231 ? 1.64 64.312 -25.297 1 22.36 231 PRO B N 1
ATOM 3956 C CA . PRO B 1 231 ? 2.035 65.188 -26.406 1 22.36 231 PRO B CA 1
ATOM 3957 C C . PRO B 1 231 ? 3.463 64.938 -26.891 1 22.36 231 PRO B C 1
ATOM 3959 O O . PRO B 1 231 ? 4.242 64.312 -26.188 1 22.36 231 PRO B O 1
ATOM 3962 N N . SER B 1 232 ? 3.76 65.438 -27.969 1 21.02 232 SER B N 1
ATOM 3963 C CA . SER B 1 232 ? 4.656 65.562 -29.109 1 21.02 232 SER B CA 1
ATOM 3964 C C . SER B 1 232 ? 6.059 65.938 -28.688 1 21.02 232 SER B C 1
ATOM 3966 O O . SER B 1 232 ? 6.871 66.375 -29.531 1 21.02 232 SER B O 1
ATOM 3968 N N . ARG B 1 233 ? 6.512 65.625 -27.344 1 20.78 233 ARG B N 1
ATOM 3969 C CA . ARG B 1 233 ? 7.621 66.562 -27.219 1 20.78 233 ARG B CA 1
ATOM 3970 C C . ARG B 1 233 ? 8.711 66.25 -28.234 1 20.78 233 ARG B C 1
ATOM 3972 O O . ARG B 1 233 ? 8.93 65.125 -28.609 1 20.78 233 ARG B O 1
ATOM 3979 N N . ARG B 1 234 ? 9.406 67.375 -28.594 1 19.66 234 ARG B N 1
ATOM 3980 C CA . ARG B 1 234 ? 10.32 67.875 -29.625 1 19.66 234 ARG B CA 1
ATOM 3981 C C . ARG B 1 234 ? 11.68 67.188 -29.516 1 19.66 234 ARG B C 1
ATOM 3983 O O . ARG B 1 234 ? 12.141 66.875 -28.406 1 19.66 234 ARG B O 1
ATOM 3990 N N . LYS B 1 235 ? 12.18 66.688 -30.594 1 20.42 235 LYS B N 1
ATOM 3991 C CA . LYS B 1 235 ? 13.281 66 -31.234 1 20.42 235 LYS B CA 1
ATOM 3992 C C . LYS B 1 235 ? 14.633 66.562 -30.812 1 20.42 235 LYS B C 1
ATOM 3994 O O . LYS B 1 235 ? 15.617 66.438 -31.547 1 20.42 235 LYS B O 1
ATOM 3999 N N . LYS B 1 236 ? 14.859 66.938 -29.422 1 19.28 236 LYS B N 1
ATOM 4000 C CA . LYS B 1 236 ? 16.078 67.688 -29.562 1 19.28 236 LYS B CA 1
ATOM 4001 C C . LYS B 1 236 ? 17.266 66.812 -29.969 1 19.28 236 LYS B C 1
ATOM 4003 O O . LYS B 1 236 ? 17.344 65.688 -29.578 1 19.28 236 LYS B O 1
ATOM 4008 N N . LYS B 1 237 ? 18.172 67.375 -30.812 1 18.75 237 LYS B N 1
ATOM 4009 C CA . LYS B 1 237 ? 19.328 67.125 -31.703 1 18.75 237 LYS B CA 1
ATOM 4010 C C . LYS B 1 237 ? 20.562 66.75 -30.891 1 18.75 237 LYS B C 1
ATOM 4012 O O . LYS B 1 237 ? 21.031 67.562 -30.047 1 18.75 237 LYS B O 1
ATOM 4017 N N . ARG B 1 238 ? 20.75 65.438 -30.594 1 19.3 238 ARG B N 1
ATOM 4018 C CA . ARG B 1 238 ? 21.891 64.75 -29.938 1 19.3 238 ARG B CA 1
ATOM 4019 C C . ARG B 1 238 ? 23.203 65.188 -30.625 1 19.3 238 ARG B C 1
ATOM 4021 O O . ARG B 1 238 ? 23.391 64.875 -31.812 1 19.3 238 ARG B O 1
ATOM 4028 N N . ALA B 1 239 ? 23.906 66.125 -30.156 1 18.28 239 ALA B N 1
ATOM 4029 C CA . ALA B 1 239 ? 25.172 66.562 -30.75 1 18.28 239 ALA B CA 1
ATOM 4030 C C . ALA B 1 239 ? 26.25 65.5 -30.578 1 18.28 239 ALA B C 1
ATOM 4032 O O . ALA B 1 239 ? 26.281 64.812 -29.547 1 18.28 239 ALA B O 1
ATOM 4033 N N . ARG B 1 240 ? 27.109 65.25 -31.594 1 18.42 240 ARG B N 1
ATOM 4034 C CA . ARG B 1 240 ? 28.094 64.312 -32.188 1 18.42 240 ARG B CA 1
ATOM 4035 C C . ARG B 1 240 ? 29.391 64.312 -31.406 1 18.42 240 ARG B C 1
ATOM 4037 O O . ARG B 1 240 ? 30.406 63.812 -31.891 1 18.42 240 ARG B O 1
ATOM 4044 N N . ILE B 1 241 ? 29.516 64.375 -30.047 1 19 241 ILE B N 1
ATOM 4045 C CA . ILE B 1 241 ? 30.891 64.812 -29.781 1 19 241 ILE B CA 1
ATOM 4046 C C . ILE B 1 241 ? 31.828 63.625 -30 1 19 241 ILE B C 1
ATOM 4048 O O . ILE B 1 241 ? 31.562 62.5 -29.531 1 19 241 ILE B O 1
ATOM 4052 N N . LEU B 1 242 ? 33 63.781 -30.75 1 18.33 242 LEU B N 1
ATOM 4053 C CA . LEU B 1 242 ? 34.094 63.156 -31.484 1 18.33 242 LEU B CA 1
ATOM 4054 C C . LEU B 1 242 ? 35.156 62.625 -30.531 1 18.33 242 LEU B C 1
ATOM 4056 O O . LEU B 1 242 ? 35.938 63.406 -29.984 1 18.33 242 LEU B O 1
ATOM 4060 N N . ALA B 1 243 ? 34.844 61.812 -29.484 1 18.02 243 ALA B N 1
ATOM 4061 C CA . ALA B 1 243 ? 36.031 61.719 -28.609 1 18.02 243 ALA B CA 1
ATOM 4062 C C . ALA B 1 243 ? 37.188 61.031 -29.344 1 18.02 243 ALA B C 1
ATOM 4064 O O . ALA B 1 243 ? 36.938 60.25 -30.266 1 18.02 243 ALA B O 1
ATOM 4065 N N . PRO B 1 244 ? 38.469 60.969 -28.531 1 17.78 244 PRO B N 1
ATOM 4066 C CA . PRO B 1 244 ? 39.906 61.031 -28.75 1 17.78 244 PRO B CA 1
ATOM 4067 C C . PRO B 1 244 ? 40.531 59.688 -29.016 1 17.78 244 PRO B C 1
ATOM 4069 O O . PRO B 1 244 ? 39.969 58.656 -28.625 1 17.78 244 PRO B O 1
ATOM 4072 N N . THR B 1 245 ? 41.812 59.594 -29.609 1 17.69 245 THR B N 1
ATOM 4073 C CA . THR B 1 245 ? 42.75 58.906 -30.484 1 17.69 245 THR B CA 1
ATOM 4074 C C . THR B 1 245 ? 43.469 57.781 -29.734 1 17.69 245 THR B C 1
ATOM 4076 O O . THR B 1 245 ? 43.438 56.625 -30.188 1 17.69 245 THR B O 1
ATOM 4079 N N . ASP B 1 246 ? 44.938 57.656 -29.531 1 17.27 246 ASP B N 1
ATOM 4080 C CA . ASP B 1 246 ? 46 56.969 -30.281 1 17.27 246 ASP B CA 1
ATOM 4081 C C . ASP B 1 246 ? 46.75 56 -29.375 1 17.27 246 ASP B C 1
ATOM 4083 O O . ASP B 1 246 ? 47.719 55.375 -29.812 1 17.27 246 ASP B O 1
ATOM 4087 N N . LEU B 1 247 ? 46.406 55.469 -28.156 1 18.69 247 LEU B N 1
ATOM 4088 C CA . LEU B 1 247 ? 47.656 55.219 -27.422 1 18.69 247 LEU B CA 1
ATOM 4089 C C . LEU B 1 247 ? 48.438 54.062 -28.016 1 18.69 247 LEU B C 1
ATOM 4091 O O . LEU B 1 247 ? 47.844 53.031 -28.375 1 18.69 247 LEU B O 1
ATOM 4095 N N . THR B 1 248 ? 50 53.969 -27.812 1 17.88 248 THR B N 1
ATOM 4096 C CA . THR B 1 248 ? 51.312 53.531 -28.344 1 17.88 248 THR B CA 1
ATOM 4097 C C . THR B 1 248 ? 51.625 52.125 -27.891 1 17.88 248 THR B C 1
ATOM 4099 O O . THR B 1 248 ? 51.375 51.75 -26.734 1 17.88 248 THR B O 1
ATOM 4102 N N . LYS B 1 249 ? 52.219 51.094 -28.703 1 18.45 249 LYS B N 1
ATOM 4103 C CA . LYS B 1 249 ? 52.531 49.688 -29 1 18.45 249 LYS B CA 1
ATOM 4104 C C . LYS B 1 249 ? 53.844 49.25 -28.312 1 18.45 249 LYS B C 1
ATOM 4106 O O . LYS B 1 249 ? 54.281 48.125 -28.516 1 18.45 249 LYS B O 1
ATOM 4111 N N . GLN B 1 250 ? 54.656 49.875 -27.453 1 18.12 250 GLN B N 1
ATOM 4112 C CA . GLN B 1 250 ? 56.062 49.594 -27.75 1 18.12 250 GLN B CA 1
ATOM 4113 C C . GLN B 1 250 ? 56.406 48.156 -27.375 1 18.12 250 GLN B C 1
ATOM 4115 O O . GLN B 1 250 ? 55.719 47.531 -26.578 1 18.12 250 GLN B O 1
ATOM 4120 N N . ASN B 1 251 ? 57.938 47.656 -27.453 1 19.91 251 ASN B N 1
ATOM 4121 C CA . ASN B 1 251 ? 58.938 46.75 -28.016 1 19.91 251 ASN B CA 1
ATOM 4122 C C . ASN B 1 251 ? 59.469 45.812 -26.969 1 19.91 251 ASN B C 1
ATOM 4124 O O . ASN B 1 251 ? 60.438 45.062 -27.219 1 19.91 251 ASN B O 1
ATOM 4128 N N . ILE B 1 252 ? 59 45.375 -25.844 1 22.06 252 ILE B N 1
ATOM 4129 C CA . ILE B 1 252 ? 60.031 45.031 -24.875 1 22.06 252 ILE B CA 1
ATOM 4130 C C . ILE B 1 252 ? 60.844 43.812 -25.359 1 22.06 252 ILE B C 1
ATOM 4132 O O . ILE B 1 252 ? 60.25 42.844 -25.844 1 22.06 252 ILE B O 1
ATOM 4136 N N . GLU B 1 253 ? 62.344 43.688 -25.078 1 19.59 253 GLU B N 1
ATOM 4137 C CA . GLU B 1 253 ? 63.688 43.219 -25.422 1 19.59 253 GLU B CA 1
ATOM 4138 C C . GLU B 1 253 ? 63.969 41.844 -24.875 1 19.59 253 GLU B C 1
ATOM 4140 O O . GLU B 1 253 ? 63.719 41.562 -23.703 1 19.59 253 GLU B O 1
ATOM 4145 N N . TYR B 1 254 ? 64.375 40.719 -25.609 1 21.58 254 TYR B N 1
ATOM 4146 C CA . TYR B 1 254 ? 64.625 39.312 -25.578 1 21.58 254 TYR B CA 1
ATOM 4147 C C . TYR B 1 254 ? 66 39 -25.016 1 21.58 254 TYR B C 1
ATOM 4149 O O . TYR B 1 254 ? 67 38.906 -25.766 1 21.58 254 TYR B O 1
ATOM 4157 N N . ASP B 1 255 ? 66.625 39.5 -23.984 1 20.38 255 ASP B N 1
ATOM 4158 C CA . ASP B 1 255 ? 68.062 39.375 -23.844 1 20.38 255 ASP B CA 1
ATOM 4159 C C . ASP B 1 255 ? 68.5 37.938 -23.516 1 20.38 255 ASP B C 1
ATOM 4161 O O . ASP B 1 255 ? 68.188 37.438 -22.422 1 20.38 255 ASP B O 1
ATOM 4165 N N . ASN B 1 256 ? 68.438 36.938 -24.297 1 23.8 256 ASN B N 1
ATOM 4166 C CA . ASN B 1 256 ? 69 35.594 -24.062 1 23.8 256 ASN B CA 1
ATOM 4167 C C . ASN B 1 256 ? 70.5 35.625 -23.938 1 23.8 256 ASN B C 1
ATOM 4169 O O . ASN B 1 256 ? 71.188 35.875 -24.922 1 23.8 256 ASN B O 1
ATOM 4173 N N . GLU B 1 257 ? 71.125 36.094 -23.062 1 21.14 257 GLU B N 1
ATOM 4174 C CA . GLU B 1 257 ? 72.625 36.188 -22.859 1 21.14 257 GLU B CA 1
ATOM 4175 C C . GLU B 1 257 ? 73.25 34.812 -23.062 1 21.14 257 GLU B C 1
ATOM 4177 O O . GLU B 1 257 ? 72.625 33.781 -22.969 1 21.14 257 GLU B O 1
ATOM 4182 N N . GLU B 1 258 ? 74.625 34.562 -22.719 1 22.28 258 GLU B N 1
ATOM 4183 C CA . GLU B 1 258 ? 76.062 34.438 -23.078 1 22.28 258 GLU B CA 1
ATOM 4184 C C . GLU B 1 258 ? 76.625 33.094 -22.594 1 22.28 258 GLU B C 1
ATOM 4186 O O . GLU B 1 258 ? 77.438 32.5 -23.281 1 22.28 258 GLU B O 1
ATOM 4191 N N . ASP B 1 259 ? 76.812 32.688 -21.328 1 22.27 259 ASP B N 1
ATOM 4192 C CA . ASP B 1 259 ? 78.188 32.531 -20.922 1 22.27 259 ASP B CA 1
ATOM 4193 C C . ASP B 1 259 ? 78.812 31.281 -21.531 1 22.27 259 ASP B C 1
ATOM 4195 O O . ASP B 1 259 ? 78.125 30.469 -22.156 1 22.27 259 ASP B O 1
ATOM 4199 N N . ASP B 1 260 ? 79.688 30.234 -20.562 1 26.94 260 ASP B N 1
ATOM 4200 C CA . ASP B 1 260 ? 81.062 29.781 -20.531 1 26.94 260 ASP B CA 1
ATOM 4201 C C . ASP B 1 260 ? 81.25 28.453 -21.281 1 26.94 260 ASP B C 1
ATOM 4203 O O . ASP B 1 260 ? 82.375 28.047 -21.609 1 26.94 260 ASP B O 1
ATOM 4207 N N . SER B 1 261 ? 80.75 27.141 -21.391 1 21.77 261 SER B N 1
ATOM 4208 C CA . SER B 1 261 ? 81.688 26.484 -22.344 1 21.77 261 SER B CA 1
ATOM 4209 C C . SER B 1 261 ? 81.562 27.125 -23.719 1 21.77 261 SER B C 1
ATOM 4211 O O . SER B 1 261 ? 80.5 27.562 -24.125 1 21.77 261 SER B O 1
#